Protein AF-A0A9D1PDY6-F1 (afdb_monomer)

Nearest PDB structures (foldseek):
  8h3f-assembly1_E  TM=7.728E-01  e=3.077E-06  Homo sapiens
  4f7o-assembly1_A  TM=6.225E-01  e=6.053E-07  Homo sapiens
  9ild-assembly1_A  TM=7.841E-01  e=1.170E-05  Escherichia coli
  5m5q-assembly1_A  TM=5.597E-01  e=7.635E-07  Homo sapiens
  8h38-assembly1_E  TM=6.695E-01  e=2.348E-05  Homo sapiens

Organism: NCBI:txid2838501

Solvent-accessible surface area (backbone atoms only — not comparable to full-atom values): 24184 Å² total; per-residue (Å²): 132,83,81,51,74,66,62,54,47,63,73,69,48,96,58,66,82,61,85,74,75,66,60,90,78,79,75,77,72,69,53,70,82,81,87,82,78,92,80,88,90,84,82,74,78,75,78,69,70,73,79,79,80,83,85,83,90,78,93,79,90,80,80,92,72,81,74,77,76,79,79,74,45,62,59,55,54,51,19,66,76,67,77,41,80,57,41,75,41,80,87,58,58,26,34,33,37,78,48,77,44,78,39,96,92,41,74,36,32,30,40,39,37,36,49,64,49,66,75,51,93,64,48,63,40,42,25,46,41,26,72,23,48,45,57,52,67,71,52,57,54,90,50,80,52,88,61,26,73,84,72,33,24,36,62,33,82,92,46,76,53,42,38,25,60,51,38,78,62,51,51,52,56,56,69,75,48,60,71,82,58,68,72,53,72,66,55,50,52,51,46,54,48,50,54,48,52,49,51,48,72,39,40,68,40,49,50,50,32,54,46,50,51,50,44,52,50,43,58,49,53,76,72,44,74,101,51,63,67,41,84,46,87,46,52,47,90,69,40,43,32,38,36,31,22,49,64,15,52,49,42,50,52,52,51,43,64,75,42,58,68,30,18,44,38,25,47,30,29,18,48,79,56,89,27,37,40,36,34,51,39,41,48,65,33,54,83,74,54,48,67,36,55,78,40,61,44,62,18,63,69,47,49,63,55,45,49,68,58,59,20,63,50,27,62,51,70,42,28,73,44,34,37,36,34,40,37,56,56,88,58,84,72,78,34,77,44,53,49,50,52,48,45,52,43,14,62,58,47,66,78,28,21,37,46,33,36,34,23,64,72,94,50,84,44,77,48,59,32,37,34,34,56,91,71,71,27,23,30,23,41,35,51,77,46,81,30,56,80,77,49,69,94,61,64,74,87,39,64,42,49,71,69,57,48,62,74,39,45,72,55,59,60,45,61,57,59,76,70,105

Secondary structure (DSSP, 8-state):
-PPPHHHHHHHH-SS--------S------------------SSSSSSSSSS--S-----------PPP----HHHHHHHHHT---EE-TTSSEEEEEEEEEETTEEEEEEEEEE--TT-SSSEEEEEEETBHHHHH---TTS--TTGGGGTEEE-SSSTT-EEE--HHHHHHHHHS-TTPPPPHHHHHHHHHHHHHHHHHTHHHHHHHHHHHHHHHHHHHHHS-TTTT-EESS-BTTBSEEEE-HHHHHHHHHHHHHTTTS--EEEEEEEEETTEEEEEEE----SS-EEETTEEE--HHHHHHHHHHHHTTBSS--EEEEEEEE-STT--S--HHHHHHHHHHHHHHSS-EEEEEEEESSSEEEEEEEE-TTTTSSEE--EEEESGGGGTT--TTPBPPHHHHHHHHHHHHHHHHS--

InterPro domains:
  IPR028090 JAB domain, prokaryotic [PF14464] (247-342)

Sequence (420 aa):
MAMNAYEAYKMQSNCKKVIVEAPGHAVGTVVDIMVDGFDKVERITENVCESIKKETDTAIVPDSVVTPSKVQTLADLFGEELDEKFRRTESGDGMYSGISMEAEGMKQQYLVFISTADNAAVPIKVIPVVPSGFELFGYSKKKPFKKASTVDVKPDKDNPGEVYLETMRMKRIIQKYKPGEVWSRSDIKEYIQEIGDWTQKMSPQRKEALEKKSLHKRTELIGRSRTRFDYLKGSCKKCRKIVISDRAYTSIIAEALSRDPDETGGILLGIIDKDTWYVVEATDPGLSTFHNRVHHEMDEKYHNHIYPVISRLYEKDLCLLGLWHRHPGTLNTFSGDDNRTNTSYSEAIGNGTLSFLLNFVPDAQLTCYYLDDKGTGSYYKPEVKIGDKYFKGTDYLVLADEKTLIARKRQMQREIKEVG

Mean predicted aligned error: 17.35 Å

pLDDT: mean 74.67, std 23.06, range [20.5, 98.81]

Structure (mmCIF, N/CA/C/O backbone):
data_AF-A0A9D1PDY6-F1
#
_entry.id   AF-A0A9D1PDY6-F1
#
loop_
_atom_site.group_PDB
_atom_site.id
_atom_site.type_symbol
_atom_site.label_atom_id
_atom_site.label_alt_id
_atom_site.label_comp_id
_atom_site.label_asym_id
_atom_site.label_entity_id
_atom_site.label_seq_id
_atom_site.pdbx_PDB_ins_code
_atom_site.Cartn_x
_atom_site.Cartn_y
_atom_site.Cartn_z
_atom_site.occupancy
_atom_site.B_iso_or_equiv
_atom_site.auth_seq_id
_atom_site.auth_comp_id
_atom_site.auth_asym_id
_atom_site.auth_atom_id
_atom_site.pdbx_PDB_model_num
ATOM 1 N N . MET A 1 1 ? -32.463 16.023 33.736 1.00 36.88 1 MET A N 1
ATOM 2 C CA . MET A 1 1 ? -32.748 15.241 32.514 1.00 36.88 1 MET A CA 1
ATOM 3 C C . MET A 1 1 ? -31.644 14.212 32.371 1.00 36.88 1 MET A C 1
ATOM 5 O O . MET A 1 1 ? -30.486 14.606 32.390 1.00 36.88 1 MET A O 1
ATOM 9 N N . ALA A 1 2 ? -31.975 12.922 32.337 1.00 32.00 2 ALA A N 1
ATOM 10 C CA . ALA A 1 2 ? -30.983 11.870 32.129 1.00 32.00 2 ALA A CA 1
ATOM 11 C C . ALA A 1 2 ? -30.452 11.958 30.687 1.00 32.00 2 ALA A C 1
ATOM 13 O O . ALA A 1 2 ? -31.253 12.016 29.753 1.00 32.00 2 ALA A O 1
ATOM 14 N N . MET A 1 3 ? -29.127 12.011 30.509 1.00 28.03 3 MET A N 1
ATOM 15 C CA . MET A 1 3 ? -28.498 11.900 29.187 1.00 28.03 3 MET A CA 1
ATOM 16 C C . MET A 1 3 ? -28.971 10.604 28.523 1.00 28.03 3 MET A C 1
ATOM 18 O O . MET A 1 3 ? -28.930 9.539 29.139 1.00 28.03 3 MET A O 1
ATOM 22 N N . ASN A 1 4 ? -29.447 10.691 27.280 1.00 32.66 4 ASN A N 1
ATOM 23 C CA . ASN A 1 4 ? -29.819 9.496 26.532 1.00 32.66 4 ASN A CA 1
ATOM 24 C C . ASN A 1 4 ? -28.545 8.712 26.148 1.00 32.66 4 ASN A C 1
ATOM 26 O O . ASN A 1 4 ? -27.456 9.278 26.034 1.00 32.66 4 ASN A O 1
ATOM 30 N N . ALA A 1 5 ? -28.676 7.403 25.936 1.00 32.25 5 ALA A N 1
ATOM 31 C CA . ALA A 1 5 ? -27.546 6.521 25.632 1.00 32.25 5 ALA A CA 1
ATOM 32 C C . ALA A 1 5 ? -26.746 6.938 24.374 1.00 32.25 5 ALA A C 1
ATOM 34 O O . ALA A 1 5 ? -25.580 6.586 24.240 1.00 32.25 5 ALA A O 1
ATOM 35 N N . TYR A 1 6 ? -27.347 7.724 23.474 1.00 32.47 6 TYR A N 1
ATOM 36 C CA . TYR A 1 6 ? -26.722 8.229 22.249 1.00 32.47 6 TYR A CA 1
ATOM 37 C C . TYR A 1 6 ? -25.791 9.431 22.502 1.00 32.47 6 TYR A C 1
ATOM 39 O O . TYR A 1 6 ? -24.720 9.526 21.905 1.00 32.47 6 TYR A O 1
ATOM 47 N N . GLU A 1 7 ? -26.154 10.317 23.430 1.00 33.03 7 GLU A N 1
ATOM 48 C CA . GLU A 1 7 ? -25.303 11.416 23.908 1.00 33.03 7 GLU A CA 1
ATOM 49 C C . GLU A 1 7 ? -24.112 10.878 24.720 1.00 33.03 7 GLU A C 1
ATOM 51 O O . GLU A 1 7 ? -22.988 11.351 24.562 1.00 33.03 7 GLU A O 1
ATOM 56 N N . ALA A 1 8 ? -24.333 9.831 25.525 1.00 30.05 8 ALA A N 1
ATOM 57 C CA . ALA A 1 8 ? -23.265 9.134 26.247 1.00 30.05 8 ALA A CA 1
ATOM 58 C C . ALA A 1 8 ? -22.289 8.405 25.297 1.00 30.05 8 ALA A C 1
ATOM 60 O O . ALA A 1 8 ? -21.078 8.461 25.500 1.00 30.05 8 ALA A O 1
ATOM 61 N N . TYR A 1 9 ? -22.801 7.797 24.220 1.00 33.44 9 TYR A N 1
ATOM 62 C CA . TYR A 1 9 ? -22.006 7.143 23.172 1.00 33.44 9 TYR A CA 1
ATOM 63 C C . TYR A 1 9 ? -21.103 8.130 22.411 1.00 33.44 9 TYR A C 1
ATOM 65 O O . TYR A 1 9 ? -19.909 7.877 22.258 1.00 33.44 9 TYR A O 1
ATOM 73 N N . LYS A 1 10 ? -21.626 9.305 22.024 1.00 28.95 10 LYS A N 1
ATOM 74 C CA . LYS A 1 10 ? -20.833 10.375 21.382 1.00 28.95 10 LYS A CA 1
ATOM 75 C C . LYS A 1 10 ? -19.655 10.863 22.230 1.00 28.95 10 LYS A C 1
ATOM 77 O O . LYS A 1 10 ? -18.673 11.335 21.667 1.00 28.95 10 LYS A O 1
ATOM 82 N N . MET A 1 11 ? -19.767 10.795 23.557 1.00 30.08 11 MET A N 1
ATOM 83 C CA . MET A 1 11 ? -18.712 11.228 24.477 1.00 30.08 11 MET A CA 1
ATOM 84 C C . MET A 1 11 ? -17.688 10.134 24.808 1.00 30.08 11 MET A C 1
ATOM 86 O O . MET A 1 11 ? -16.619 10.459 25.316 1.00 30.08 11 MET A O 1
ATOM 90 N N . GLN A 1 12 ? -17.980 8.859 24.521 1.00 30.02 12 GLN A N 1
ATOM 91 C CA . GLN A 1 12 ? -17.068 7.739 24.789 1.00 30.02 12 GLN A CA 1
ATOM 92 C C . GLN A 1 12 ? -16.166 7.380 23.598 1.00 30.02 12 GLN A C 1
ATOM 94 O O . GLN A 1 12 ? -15.075 6.855 23.810 1.00 30.02 12 GLN A O 1
ATOM 99 N N . SER A 1 13 ? -16.565 7.679 22.357 1.00 31.70 13 SER A N 1
ATOM 100 C CA . SER A 1 13 ? -15.752 7.404 21.167 1.00 31.70 13 SER A CA 1
ATOM 101 C C . SER A 1 13 ? -14.947 8.639 20.739 1.00 31.70 13 SER A C 1
ATOM 103 O O . SER A 1 13 ? -15.472 9.539 20.085 1.00 31.70 13 SER A O 1
ATOM 105 N N . ASN A 1 14 ? -13.642 8.660 21.023 1.00 30.78 14 ASN A N 1
ATOM 106 C CA . ASN A 1 14 ? -12.718 9.661 20.459 1.00 30.78 14 ASN A CA 1
ATOM 107 C C . ASN A 1 14 ? -12.488 9.501 18.937 1.00 30.78 14 ASN A C 1
ATOM 109 O O . ASN A 1 14 ? -11.745 10.283 18.348 1.00 30.78 14 ASN A O 1
ATOM 113 N N . CYS A 1 15 ? -13.134 8.529 18.286 1.00 37.66 15 CYS A N 1
ATOM 114 C CA . CYS A 1 15 ? -13.107 8.324 16.840 1.00 37.66 15 CYS A CA 1
ATOM 115 C C . CYS A 1 15 ? -14.510 8.474 16.255 1.00 37.66 15 CYS A C 1
ATOM 117 O O . CYS A 1 15 ? -15.429 7.749 16.633 1.00 37.66 15 CYS A O 1
ATOM 119 N N . LYS A 1 16 ? -14.671 9.385 15.291 1.00 38.03 16 LYS A N 1
ATOM 120 C CA . LYS A 1 16 ? -15.846 9.385 14.414 1.00 38.03 16 LYS A CA 1
ATOM 121 C C . LYS A 1 16 ? -15.716 8.204 13.449 1.00 38.03 16 LYS A C 1
ATOM 123 O O . LYS A 1 16 ? -14.629 7.980 12.922 1.00 38.03 16 LYS A O 1
ATOM 128 N N . LYS A 1 17 ? -16.804 7.474 13.175 1.00 40.41 17 LYS A N 1
ATOM 129 C CA . LYS A 1 17 ? -16.862 6.666 11.950 1.00 40.41 17 LYS A CA 1
ATOM 130 C C . LYS A 1 17 ? -16.787 7.647 10.784 1.00 40.41 17 LYS A C 1
ATOM 132 O O . LYS A 1 17 ? -17.617 8.552 10.703 1.00 40.41 17 LYS A O 1
ATOM 137 N N . VAL A 1 18 ? -15.769 7.512 9.947 1.00 38.66 18 VAL A N 1
ATOM 138 C CA . VAL A 1 18 ? -15.568 8.389 8.795 1.00 38.66 18 VAL A CA 1
ATOM 139 C C . VAL A 1 18 ? -15.720 7.557 7.537 1.00 38.66 18 VAL A C 1
ATOM 141 O O . VAL A 1 18 ? -15.097 6.507 7.412 1.00 38.66 18 VAL A O 1
ATOM 144 N N . ILE A 1 19 ? -16.596 8.019 6.648 1.00 33.19 19 ILE A N 1
ATOM 145 C CA . ILE A 1 19 ? -16.634 7.572 5.261 1.00 33.19 19 ILE A CA 1
ATOM 146 C C . ILE A 1 19 ? -15.474 8.294 4.594 1.00 33.19 19 ILE A C 1
ATOM 148 O O . ILE A 1 19 ? -15.447 9.527 4.563 1.00 33.19 19 ILE A O 1
ATOM 152 N N . VAL A 1 20 ? -14.482 7.541 4.135 1.00 33.25 20 VAL A N 1
ATOM 153 C CA . VAL A 1 20 ? -13.448 8.117 3.287 1.00 33.25 20 VAL A CA 1
ATOM 154 C C . VAL A 1 20 ? -14.076 8.188 1.904 1.00 33.25 20 VAL A C 1
ATOM 156 O O . VAL A 1 20 ? -14.163 7.188 1.194 1.00 33.25 20 VAL A O 1
ATOM 159 N N . GLU A 1 21 ? -14.543 9.373 1.515 1.00 30.58 21 GLU A N 1
ATOM 160 C CA . GLU A 1 21 ? -14.432 9.724 0.105 1.00 30.58 21 GLU A CA 1
ATOM 161 C C . GLU A 1 21 ? -12.926 9.711 -0.148 1.00 30.58 21 GLU A C 1
ATOM 163 O O . GLU A 1 21 ? -12.217 10.644 0.245 1.00 30.58 21 GLU A O 1
ATOM 168 N N . ALA A 1 22 ? -12.397 8.615 -0.711 1.00 30.23 22 ALA A N 1
ATOM 169 C CA . ALA A 1 22 ? -11.091 8.709 -1.340 1.00 30.23 22 ALA A CA 1
ATOM 170 C C . ALA A 1 22 ? -11.212 9.925 -2.259 1.00 30.23 22 ALA A C 1
ATOM 172 O O . ALA A 1 22 ? -12.253 10.051 -2.916 1.00 30.23 22 ALA A O 1
ATOM 173 N N . PRO A 1 23 ? -10.263 10.879 -2.230 1.00 27.81 23 PRO A N 1
ATOM 174 C CA . PRO A 1 23 ? -10.411 12.082 -3.021 1.00 27.81 23 PRO A CA 1
ATOM 175 C C . PRO A 1 23 ? -10.803 11.643 -4.422 1.00 27.81 23 PRO A C 1
ATOM 177 O O . PRO A 1 23 ? -10.082 10.866 -5.056 1.00 27.81 23 PRO A O 1
ATOM 180 N N . GLY A 1 24 ? -11.981 12.080 -4.879 1.00 28.66 24 GLY A N 1
ATOM 181 C CA . GLY A 1 24 ? -12.318 11.971 -6.283 1.00 28.66 24 GLY A CA 1
ATOM 182 C C . GLY A 1 24 ? -11.114 12.567 -6.994 1.00 28.66 24 GLY A C 1
ATOM 183 O O . GLY A 1 24 ? -10.856 13.756 -6.815 1.00 28.66 24 GLY A O 1
ATOM 184 N N . HIS A 1 25 ? -10.355 11.721 -7.702 1.00 27.92 25 HIS A N 1
ATOM 185 C CA . HIS A 1 25 ? -8.963 11.931 -8.136 1.00 27.92 25 HIS A CA 1
ATOM 186 C C . HIS A 1 25 ? -7.843 11.553 -7.132 1.00 27.92 25 HIS A C 1
ATOM 188 O O . HIS A 1 25 ? -7.013 12.385 -6.785 1.00 27.92 25 HIS A O 1
ATOM 194 N N . ALA A 1 26 ? -7.681 10.265 -6.820 1.00 27.77 26 ALA A N 1
ATOM 195 C CA . ALA A 1 26 ? -6.348 9.673 -6.646 1.00 27.77 26 ALA A CA 1
ATOM 196 C C . ALA A 1 26 ? -5.976 8.941 -7.945 1.00 27.77 26 ALA A C 1
ATOM 198 O O . ALA A 1 26 ? -6.107 7.732 -8.097 1.00 27.77 26 ALA A O 1
ATOM 199 N N . VAL A 1 27 ? -5.625 9.733 -8.960 1.00 27.48 27 VAL A N 1
ATOM 200 C CA . VAL A 1 27 ? -5.052 9.229 -10.207 1.00 27.48 27 VAL A CA 1
ATOM 201 C C . VAL A 1 27 ? -3.603 8.866 -9.924 1.00 27.48 27 VAL A C 1
ATOM 203 O O . VAL A 1 27 ? -2.795 9.770 -9.769 1.00 27.48 27 VAL A O 1
ATOM 206 N N . GLY A 1 28 ? -3.320 7.564 -9.946 1.00 29.47 28 GLY A N 1
ATOM 207 C CA . GLY A 1 28 ? -2.084 6.984 -10.454 1.00 29.47 28 GLY A CA 1
ATOM 208 C C . GLY A 1 28 ? -0.818 7.256 -9.658 1.00 29.47 28 GLY A C 1
ATOM 209 O O . GLY A 1 28 ? -0.365 8.393 -9.578 1.00 29.47 28 GLY A O 1
ATOM 210 N N . THR A 1 29 ? -0.174 6.173 -9.225 1.00 27.83 29 THR A N 1
ATOM 211 C CA . THR A 1 29 ? 0.988 6.279 -8.356 1.00 27.83 29 THR A CA 1
ATOM 212 C C . THR A 1 29 ? 2.249 5.595 -8.841 1.00 27.83 29 THR A C 1
ATOM 214 O O . THR A 1 29 ? 2.183 4.536 -9.446 1.00 27.83 29 THR A O 1
ATOM 217 N N . VAL A 1 30 ? 3.379 6.280 -8.667 1.00 22.53 30 VAL A N 1
ATOM 218 C CA . VAL A 1 30 ? 4.734 5.904 -9.082 1.00 22.53 30 VAL A CA 1
ATOM 219 C C . VAL A 1 30 ? 5.642 6.034 -7.862 1.00 22.53 30 VAL A C 1
ATOM 221 O O . VAL A 1 30 ? 5.585 7.046 -7.163 1.00 22.53 30 VAL A O 1
ATOM 224 N N . VAL A 1 31 ? 6.506 5.046 -7.624 1.00 25.42 31 VAL A N 1
ATOM 225 C CA . VAL A 1 31 ? 7.523 5.109 -6.568 1.00 25.42 31 VAL A CA 1
ATOM 226 C C . VAL A 1 31 ? 8.861 5.583 -7.127 1.00 25.42 31 VAL A C 1
ATOM 228 O O . VAL A 1 31 ? 9.478 4.939 -7.972 1.00 25.42 31 VAL A O 1
ATOM 231 N N . ASP A 1 32 ? 9.341 6.691 -6.573 1.00 22.08 32 ASP A N 1
ATOM 232 C CA . ASP A 1 32 ? 10.709 7.162 -6.706 1.00 22.08 32 ASP A CA 1
ATOM 233 C C . ASP A 1 32 ? 11.672 6.396 -5.799 1.00 22.08 32 ASP A C 1
ATOM 235 O O . ASP A 1 32 ? 11.612 6.478 -4.573 1.00 22.08 32 ASP A O 1
ATOM 239 N N . ILE A 1 33 ? 12.622 5.710 -6.414 1.00 24.12 33 ILE A N 1
ATOM 240 C CA . ILE A 1 33 ? 13.711 5.005 -5.746 1.00 24.12 33 ILE A CA 1
ATOM 241 C C . ILE A 1 33 ? 14.876 5.986 -5.521 1.00 24.12 33 ILE A C 1
ATOM 243 O O . ILE A 1 33 ? 15.515 6.443 -6.471 1.00 24.12 33 ILE A O 1
ATOM 247 N N . MET A 1 34 ? 15.207 6.271 -4.258 1.00 20.50 34 MET A N 1
ATOM 248 C CA . MET A 1 34 ? 16.526 6.784 -3.860 1.00 20.50 34 MET A CA 1
ATOM 249 C C . MET A 1 34 ? 17.322 5.641 -3.223 1.00 20.50 34 MET A C 1
ATOM 251 O O . MET 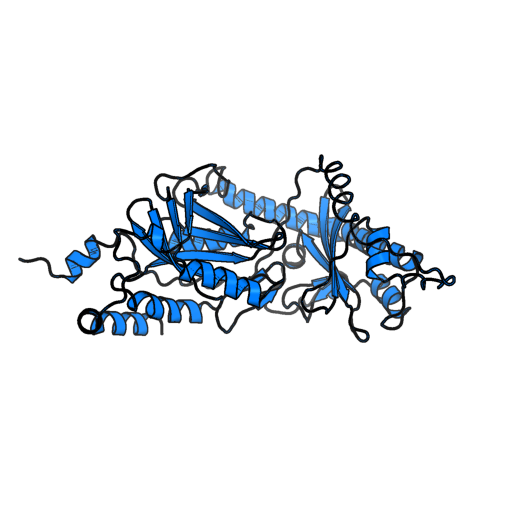A 1 34 ? 16.923 5.108 -2.192 1.00 20.50 34 MET A O 1
ATOM 255 N N . VAL A 1 35 ? 18.438 5.264 -3.852 1.00 24.33 35 VAL A N 1
ATOM 256 C CA . VAL A 1 35 ? 19.432 4.336 -3.295 1.00 24.33 35 VAL A CA 1
ATOM 257 C C . VAL A 1 35 ? 20.545 5.175 -2.679 1.00 24.33 35 VAL A C 1
ATOM 259 O O . VAL A 1 35 ? 21.310 5.795 -3.417 1.00 24.33 35 VAL A O 1
ATOM 262 N N . ASP A 1 36 ? 20.647 5.171 -1.352 1.00 23.27 36 ASP A N 1
ATOM 263 C CA . ASP A 1 36 ? 21.841 5.638 -0.649 1.00 23.27 36 ASP A CA 1
ATOM 264 C C . ASP A 1 36 ? 22.674 4.434 -0.190 1.00 23.27 36 ASP A C 1
ATOM 266 O O . ASP A 1 36 ? 22.204 3.586 0.565 1.00 23.27 36 ASP A O 1
ATOM 270 N N . GLY A 1 37 ? 23.936 4.420 -0.629 1.00 23.64 37 GLY A N 1
ATOM 271 C CA . GLY A 1 37 ? 25.064 3.847 0.108 1.00 23.64 37 GLY A CA 1
ATOM 272 C C . GLY A 1 37 ? 25.335 2.352 -0.060 1.00 23.64 37 GLY A C 1
ATOM 273 O O . GLY A 1 37 ? 24.931 1.542 0.768 1.00 23.64 37 GLY A O 1
ATOM 274 N N . PHE A 1 38 ? 26.149 2.008 -1.059 1.00 24.75 38 PHE A N 1
ATOM 275 C CA . PHE A 1 38 ? 27.024 0.835 -0.993 1.00 24.75 38 PHE A CA 1
ATOM 276 C C . PHE A 1 38 ? 28.040 1.022 0.145 1.00 24.75 38 PHE A C 1
ATOM 278 O O . PHE A 1 38 ? 28.759 2.017 0.141 1.00 24.75 38 PHE A O 1
ATOM 285 N N . ASP A 1 39 ? 28.105 0.078 1.090 1.00 26.12 39 ASP A N 1
ATOM 286 C CA . ASP A 1 39 ? 29.373 -0.497 1.566 1.00 26.12 39 ASP A CA 1
ATOM 287 C C . ASP A 1 39 ? 29.153 -1.642 2.579 1.00 26.12 39 ASP A C 1
ATOM 289 O O . ASP A 1 39 ? 28.462 -1.488 3.584 1.00 26.12 39 ASP A O 1
ATOM 293 N N . LYS A 1 40 ? 29.854 -2.762 2.336 1.00 26.83 40 LYS A N 1
ATOM 294 C CA . LYS A 1 40 ? 30.148 -3.899 3.242 1.00 26.83 40 LYS A CA 1
ATOM 295 C C . LYS A 1 40 ? 29.046 -4.924 3.558 1.00 26.83 40 LYS A C 1
ATOM 297 O O . LYS A 1 40 ? 28.549 -4.963 4.679 1.00 26.83 40 LYS A O 1
ATOM 302 N N . VAL A 1 41 ? 28.858 -5.908 2.669 1.00 25.19 41 VAL A N 1
ATOM 303 C CA . VAL A 1 41 ? 28.547 -7.305 3.068 1.00 25.19 41 VAL A CA 1
ATOM 304 C C . VAL A 1 41 ? 29.240 -8.309 2.124 1.00 25.19 41 VAL A C 1
ATOM 306 O O . VAL A 1 41 ? 28.610 -9.158 1.509 1.00 25.19 41 VAL A O 1
ATOM 309 N N . GLU A 1 42 ? 30.565 -8.239 2.015 1.00 27.64 42 GLU A N 1
ATOM 310 C CA . GLU A 1 42 ? 31.388 -9.382 1.592 1.00 27.64 42 GLU A CA 1
ATOM 311 C C . GLU A 1 42 ? 32.142 -9.870 2.832 1.00 27.64 42 GLU A C 1
ATOM 313 O O . GLU A 1 42 ? 33.014 -9.145 3.309 1.00 27.64 42 GLU A O 1
ATOM 318 N N . ARG A 1 43 ? 31.746 -11.031 3.394 1.00 26.48 43 ARG A N 1
ATOM 319 C CA . ARG A 1 43 ? 32.561 -11.959 4.235 1.00 26.48 43 ARG A CA 1
ATOM 320 C C . ARG A 1 43 ? 31.792 -12.942 5.133 1.00 26.48 43 ARG A C 1
ATOM 322 O O . ARG A 1 43 ? 32.428 -13.634 5.919 1.00 26.48 43 ARG A O 1
ATOM 329 N N . ILE A 1 44 ? 30.465 -13.067 5.051 1.00 26.62 44 ILE A N 1
ATOM 330 C CA . ILE A 1 44 ? 29.735 -13.995 5.952 1.00 26.62 44 ILE A CA 1
ATOM 331 C C . ILE A 1 44 ? 29.299 -15.305 5.263 1.00 26.62 44 ILE A C 1
ATOM 333 O O . ILE A 1 44 ? 28.970 -16.278 5.936 1.00 26.62 44 ILE A O 1
ATOM 337 N N . THR A 1 45 ? 29.383 -15.408 3.937 1.00 27.44 45 THR A N 1
ATOM 338 C CA . THR A 1 45 ? 28.846 -16.561 3.189 1.00 27.44 45 THR A CA 1
ATOM 339 C C . THR A 1 45 ? 29.781 -17.767 3.037 1.00 27.44 45 THR A C 1
ATOM 341 O O . THR A 1 45 ? 29.307 -18.818 2.617 1.00 27.44 45 THR A O 1
ATOM 344 N N . GLU A 1 46 ? 31.060 -17.689 3.419 1.00 30.48 46 GLU A N 1
ATOM 345 C CA . GLU A 1 46 ? 31.983 -18.837 3.297 1.00 30.48 46 GLU A CA 1
ATOM 346 C C . GLU A 1 46 ? 31.879 -19.847 4.456 1.00 30.48 46 GLU A C 1
ATOM 348 O O . GLU A 1 46 ? 32.087 -21.037 4.244 1.00 30.48 46 GLU A O 1
ATOM 353 N N . ASN A 1 47 ? 31.439 -19.441 5.653 1.00 29.45 47 ASN A N 1
ATOM 354 C CA . ASN A 1 47 ? 31.481 -20.321 6.835 1.00 29.45 47 ASN A CA 1
ATOM 355 C C . ASN A 1 47 ? 30.224 -21.178 7.070 1.00 29.45 47 ASN A C 1
ATOM 357 O O . ASN A 1 47 ? 30.218 -22.006 7.977 1.00 29.45 47 ASN A O 1
ATOM 361 N N . VAL A 1 48 ? 29.156 -21.013 6.281 1.00 29.14 48 VAL A N 1
ATOM 362 C CA . VAL A 1 48 ? 27.892 -21.757 6.484 1.00 29.14 48 VAL A CA 1
ATOM 363 C C . VAL A 1 48 ? 27.784 -22.988 5.566 1.00 29.14 48 VAL A C 1
ATOM 365 O O . VAL A 1 48 ? 26.991 -23.889 5.828 1.00 29.14 48 VAL A O 1
ATOM 368 N N . CYS A 1 49 ? 28.621 -23.096 4.526 1.00 29.64 49 CYS A N 1
ATOM 369 C CA . CYS A 1 49 ? 28.575 -24.217 3.573 1.00 29.64 49 CYS A CA 1
ATOM 370 C C . CYS A 1 49 ? 29.420 -25.448 3.955 1.00 29.64 49 CYS A C 1
ATOM 372 O O . CYS A 1 49 ? 29.256 -26.496 3.330 1.00 29.64 49 CYS A O 1
ATOM 374 N N . GLU A 1 50 ? 30.278 -25.385 4.978 1.00 30.28 50 GLU A N 1
ATOM 375 C CA . GLU A 1 50 ? 31.107 -26.539 5.378 1.00 30.28 50 GLU A CA 1
ATOM 376 C C . GLU A 1 50 ? 30.411 -27.513 6.347 1.00 30.28 50 GLU A C 1
ATOM 378 O O . GLU A 1 50 ? 30.876 -28.635 6.541 1.00 30.28 50 GLU A O 1
ATOM 383 N N . SER A 1 51 ? 29.264 -27.149 6.926 1.00 30.69 51 SER A N 1
ATOM 384 C CA . SER A 1 51 ? 28.648 -27.930 8.013 1.00 30.69 51 SER A CA 1
ATOM 385 C C . SER A 1 51 ? 27.603 -28.964 7.573 1.00 30.69 51 SER A C 1
ATOM 387 O O . SER A 1 51 ? 27.106 -29.698 8.419 1.00 30.69 51 SER A O 1
ATOM 389 N N . ILE A 1 52 ? 27.266 -29.056 6.278 1.00 32.25 52 ILE A N 1
ATOM 390 C CA . ILE A 1 52 ? 26.183 -29.939 5.779 1.00 32.25 52 ILE A CA 1
ATOM 391 C C . ILE A 1 52 ? 26.712 -31.096 4.898 1.00 32.25 52 ILE A C 1
ATOM 393 O O . ILE A 1 52 ? 25.953 -31.938 4.438 1.00 32.25 52 ILE A O 1
ATOM 397 N N . LYS A 1 53 ? 28.034 -31.226 4.706 1.00 31.16 53 LYS A N 1
ATOM 398 C CA . LYS A 1 53 ? 28.640 -32.299 3.881 1.00 31.16 53 LYS A CA 1
ATOM 399 C C . LYS A 1 53 ? 29.305 -33.441 4.661 1.00 31.16 53 LYS A C 1
ATOM 401 O O . LYS A 1 53 ? 30.168 -34.127 4.124 1.00 31.16 53 LYS A O 1
ATOM 406 N N . LYS A 1 54 ? 28.904 -33.689 5.908 1.00 32.78 54 LYS A N 1
ATOM 407 C CA . LYS A 1 54 ? 29.309 -34.895 6.646 1.00 32.78 54 LYS A CA 1
ATOM 408 C C . LYS A 1 54 ? 28.084 -35.701 7.039 1.00 32.78 54 LYS A C 1
ATOM 410 O O . LYS A 1 54 ? 27.568 -35.503 8.124 1.00 32.78 54 LYS A O 1
ATOM 415 N N . GLU A 1 55 ? 27.647 -36.563 6.129 1.00 31.09 55 GLU A N 1
ATOM 416 C CA . GLU A 1 55 ? 27.075 -37.893 6.393 1.00 31.09 55 GLU A CA 1
ATOM 417 C C . GLU A 1 55 ? 26.477 -38.428 5.090 1.00 31.09 55 GLU A C 1
ATOM 419 O O . GLU A 1 55 ? 25.325 -38.164 4.782 1.00 31.09 55 GLU A O 1
ATOM 424 N N . THR A 1 56 ? 27.315 -39.101 4.296 1.00 29.42 56 THR A N 1
ATOM 425 C CA . THR A 1 56 ? 27.038 -40.368 3.588 1.00 29.42 56 THR A CA 1
ATOM 426 C C . THR A 1 56 ? 28.184 -40.610 2.609 1.00 29.42 56 THR A C 1
ATOM 428 O O . THR A 1 56 ? 28.093 -40.281 1.429 1.00 29.42 56 THR A O 1
ATOM 431 N N . ASP A 1 57 ? 29.278 -41.177 3.117 1.00 28.53 57 ASP A N 1
ATOM 432 C CA . ASP A 1 57 ? 30.231 -41.910 2.288 1.00 28.53 57 ASP A CA 1
ATOM 433 C C . ASP A 1 57 ? 29.737 -43.353 2.174 1.00 28.53 57 ASP A C 1
ATOM 435 O O . ASP A 1 57 ? 29.670 -44.085 3.163 1.00 28.53 57 ASP A O 1
ATOM 439 N N . THR A 1 58 ? 29.428 -43.805 0.962 1.00 29.48 58 THR A N 1
ATOM 440 C CA . THR A 1 58 ? 29.731 -45.187 0.577 1.00 29.48 58 THR A CA 1
ATOM 441 C C . THR A 1 58 ? 29.979 -45.240 -0.924 1.00 29.48 58 THR A C 1
ATOM 443 O O . THR A 1 58 ? 29.137 -44.870 -1.737 1.00 29.48 58 THR A O 1
ATOM 446 N N . ALA A 1 59 ? 31.198 -45.643 -1.265 1.00 31.75 59 ALA A N 1
ATOM 447 C CA . ALA A 1 59 ? 31.772 -45.614 -2.595 1.00 31.75 59 ALA A CA 1
ATOM 448 C C . ALA A 1 59 ? 31.151 -46.649 -3.540 1.00 31.75 59 ALA A C 1
ATOM 450 O O . ALA A 1 59 ? 31.168 -47.837 -3.231 1.00 31.75 59 ALA A O 1
ATOM 451 N N . ILE A 1 60 ? 30.736 -46.203 -4.731 1.00 29.28 60 ILE A N 1
ATOM 452 C CA . ILE A 1 60 ? 30.748 -46.988 -5.974 1.00 29.28 60 ILE A CA 1
ATOM 453 C C . ILE A 1 60 ? 31.090 -46.020 -7.119 1.00 29.28 60 ILE A C 1
ATOM 455 O O . ILE A 1 60 ? 30.343 -45.086 -7.393 1.00 29.28 60 ILE A O 1
ATOM 459 N N . VAL A 1 61 ? 32.235 -46.232 -7.770 1.00 37.25 61 VAL A N 1
ATOM 460 C CA . VAL A 1 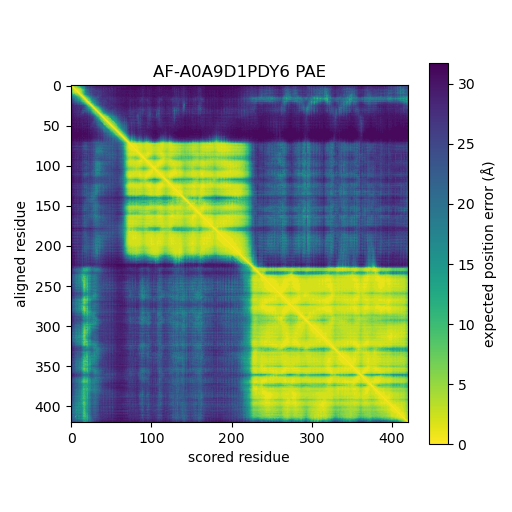61 ? 32.610 -45.588 -9.043 1.00 37.25 61 VAL A CA 1
ATOM 461 C C . VAL A 1 61 ? 31.918 -46.359 -10.173 1.00 37.25 61 VAL A C 1
ATOM 463 O O . VAL A 1 61 ? 32.037 -47.586 -10.205 1.00 37.25 61 VAL A O 1
ATOM 466 N N . PRO A 1 62 ? 31.178 -45.681 -11.070 1.00 31.42 62 PRO A N 1
ATOM 467 C CA . PRO A 1 62 ? 31.582 -45.748 -12.476 1.00 31.42 62 PRO A CA 1
ATOM 468 C C . PRO A 1 62 ? 31.351 -44.456 -13.283 1.00 31.42 62 PRO A C 1
ATOM 470 O O . PRO A 1 62 ? 30.370 -43.742 -13.107 1.00 31.42 62 PRO A O 1
ATOM 473 N N . ASP A 1 63 ? 32.291 -44.255 -14.204 1.00 27.73 63 ASP A N 1
ATOM 474 C CA . ASP A 1 63 ? 32.247 -43.568 -15.496 1.00 27.73 63 ASP A CA 1
ATOM 475 C C . ASP A 1 63 ? 31.727 -42.129 -15.643 1.00 27.73 63 ASP A C 1
ATOM 477 O O . ASP A 1 63 ? 30.634 -41.723 -15.260 1.00 27.73 63 ASP A O 1
ATOM 481 N N . SER A 1 64 ? 32.576 -41.364 -16.331 1.00 39.12 64 SER A N 1
ATOM 482 C CA . SER A 1 64 ? 32.416 -39.994 -16.790 1.00 39.12 64 SER A CA 1
ATOM 483 C C . SER A 1 64 ? 31.082 -39.756 -17.501 1.00 39.12 64 SER A C 1
ATOM 485 O O . SER A 1 64 ? 30.947 -39.999 -18.702 1.00 39.12 64 SER A O 1
ATOM 487 N N . VAL A 1 65 ? 30.121 -39.186 -16.779 1.00 32.72 65 VAL A N 1
ATOM 488 C CA . VAL A 1 65 ? 28.982 -38.504 -17.387 1.00 32.72 65 VAL A CA 1
ATOM 489 C C . VAL A 1 65 ? 29.395 -37.060 -17.633 1.00 32.72 65 VAL A C 1
ATOM 491 O O . VAL A 1 65 ? 29.564 -36.273 -16.703 1.00 32.72 65 VAL A O 1
ATOM 494 N N . VAL A 1 66 ? 29.583 -36.722 -18.906 1.00 35.28 66 VAL A N 1
ATOM 495 C CA . VAL A 1 66 ? 29.674 -35.339 -19.376 1.00 35.28 66 VAL A CA 1
ATOM 496 C C . VAL A 1 66 ? 28.397 -34.620 -18.942 1.00 35.28 66 VAL A C 1
ATOM 498 O O . VAL A 1 66 ? 27.313 -34.895 -19.456 1.00 35.28 66 VAL A O 1
ATOM 501 N N . THR A 1 67 ? 28.506 -33.715 -17.974 1.00 31.36 67 THR A N 1
ATOM 502 C CA . THR A 1 67 ? 27.428 -32.792 -17.618 1.00 31.36 67 THR A CA 1
ATOM 503 C C . THR A 1 67 ? 27.163 -31.888 -18.827 1.00 31.36 67 THR A C 1
ATOM 505 O O . THR A 1 67 ? 28.105 -31.260 -19.319 1.00 31.36 67 THR A O 1
ATOM 508 N N . PRO A 1 68 ? 25.922 -31.791 -19.339 1.00 36.22 68 PRO A N 1
ATOM 509 C CA . PRO A 1 68 ? 25.627 -30.874 -20.429 1.00 36.22 68 PRO A CA 1
ATOM 510 C C . PRO A 1 68 ? 25.888 -29.443 -19.954 1.00 36.22 68 PRO A C 1
ATOM 512 O O . PRO A 1 68 ? 25.445 -29.055 -18.870 1.00 36.22 68 PRO A O 1
ATOM 515 N N . SER A 1 69 ? 26.615 -28.660 -20.755 1.00 41.84 69 SER A N 1
ATOM 516 C CA . SER A 1 69 ? 26.823 -27.233 -20.509 1.00 41.84 69 SER A CA 1
ATOM 517 C C . SER A 1 69 ? 25.470 -26.566 -20.274 1.00 41.84 69 SER A C 1
ATOM 519 O O . SER A 1 69 ? 24.580 -26.674 -21.120 1.00 41.84 69 SER A O 1
ATOM 521 N N . LYS A 1 70 ? 25.308 -25.896 -19.130 1.00 51.19 70 LYS A N 1
ATOM 522 C CA . LYS A 1 70 ? 24.101 -25.136 -18.790 1.00 51.19 70 LYS A CA 1
ATOM 523 C C . LYS A 1 70 ? 23.785 -24.200 -19.963 1.00 51.19 70 LYS A C 1
ATOM 525 O O . LYS A 1 70 ? 24.600 -23.339 -20.283 1.00 51.19 70 LYS A O 1
ATOM 530 N N . VAL A 1 71 ? 22.660 -24.420 -20.646 1.00 63.38 71 VAL A N 1
ATOM 531 C CA . VAL A 1 71 ? 22.243 -23.573 -21.772 1.00 63.38 71 VAL A CA 1
ATOM 532 C C . VAL A 1 71 ? 22.051 -22.164 -21.221 1.00 63.38 71 VAL A C 1
ATOM 534 O O . VAL A 1 71 ? 21.222 -21.957 -20.337 1.00 63.38 71 VAL A O 1
ATOM 537 N N . GLN A 1 72 ? 22.878 -21.228 -21.681 1.00 74.56 72 GLN A N 1
ATOM 538 C CA . GLN A 1 72 ? 22.876 -19.854 -21.195 1.00 74.56 72 GLN A CA 1
ATOM 539 C C . GLN A 1 72 ? 21.583 -19.167 -21.639 1.00 74.56 72 GLN A C 1
ATOM 541 O O . GLN A 1 72 ? 21.269 -19.144 -22.830 1.00 74.56 72 GLN A O 1
ATOM 546 N N . THR A 1 73 ? 20.808 -18.647 -20.688 1.00 85.94 73 THR A N 1
ATOM 547 C CA . THR A 1 73 ? 19.542 -17.974 -20.992 1.00 85.94 73 THR A CA 1
ATOM 548 C C . THR A 1 73 ? 19.774 -16.514 -21.374 1.00 85.94 73 THR A C 1
ATOM 550 O O . THR A 1 73 ? 20.812 -15.924 -21.069 1.00 85.94 73 THR A O 1
ATOM 553 N N . LEU A 1 74 ? 18.779 -15.891 -22.011 1.00 86.88 74 LEU A N 1
ATOM 554 C CA . LEU A 1 74 ? 18.823 -14.461 -22.324 1.00 86.88 74 LEU A CA 1
ATOM 555 C C . LEU A 1 74 ? 18.973 -13.599 -21.057 1.00 86.88 74 LEU A C 1
ATOM 557 O O . LEU A 1 74 ? 19.695 -12.607 -21.072 1.00 86.88 74 LEU A O 1
ATOM 561 N N . ALA A 1 75 ? 18.351 -14.010 -19.949 1.00 87.00 75 ALA A N 1
ATOM 562 C CA . ALA A 1 75 ? 18.485 -13.340 -18.658 1.00 87.00 75 ALA A CA 1
ATOM 563 C C . ALA A 1 75 ? 19.893 -13.478 -18.059 1.00 87.00 75 ALA A C 1
ATOM 565 O O . ALA A 1 75 ? 20.387 -12.517 -17.478 1.00 87.00 75 ALA A O 1
ATOM 566 N N . ASP A 1 76 ? 20.556 -14.628 -18.239 1.00 88.06 76 ASP A N 1
ATOM 567 C CA . ASP A 1 76 ? 21.947 -14.808 -17.800 1.00 88.06 76 ASP A CA 1
ATOM 568 C C . ASP A 1 76 ? 22.884 -13.864 -18.566 1.00 88.06 76 ASP A C 1
ATOM 570 O O . ASP A 1 76 ? 23.741 -13.222 -17.969 1.00 88.06 76 ASP A O 1
ATOM 574 N N . LEU A 1 77 ? 22.688 -13.723 -19.881 1.00 90.06 77 LEU A N 1
ATOM 575 C CA . LEU A 1 77 ? 23.511 -12.832 -20.699 1.00 90.06 77 LEU A CA 1
ATOM 576 C C . LEU A 1 77 ? 23.282 -11.347 -20.393 1.00 90.06 77 LEU A C 1
ATOM 578 O O . LEU A 1 77 ? 24.241 -10.579 -20.356 1.00 90.06 77 LEU A O 1
ATOM 582 N N . PHE A 1 78 ? 22.028 -10.935 -20.178 1.00 91.00 78 PHE A N 1
ATOM 583 C CA . PHE A 1 78 ? 21.728 -9.578 -19.717 1.00 91.00 78 PHE A CA 1
ATOM 584 C C . PHE A 1 78 ? 22.327 -9.326 -18.333 1.00 91.00 78 PHE A C 1
ATOM 586 O O . PHE A 1 78 ? 22.888 -8.260 -18.110 1.00 91.00 78 PHE A O 1
ATOM 593 N N . GLY A 1 79 ? 22.238 -10.301 -17.426 1.00 88.75 79 GLY A N 1
ATOM 594 C CA . GLY A 1 79 ? 22.818 -10.195 -16.093 1.00 88.75 79 GLY A CA 1
ATOM 595 C C . GLY A 1 79 ? 24.338 -10.054 -16.111 1.00 88.75 79 GLY A C 1
ATOM 596 O O . GLY A 1 79 ? 24.871 -9.205 -15.410 1.00 88.75 79 GLY A O 1
ATOM 597 N N . GLU A 1 80 ? 25.030 -10.813 -16.964 1.00 90.94 80 GLU A N 1
ATOM 598 C CA . GLU A 1 80 ? 26.480 -10.676 -17.158 1.00 90.94 80 GLU A CA 1
ATOM 599 C C . GLU A 1 80 ? 26.877 -9.303 -17.708 1.00 90.94 80 GLU A C 1
ATOM 601 O O . GLU A 1 80 ? 27.868 -8.733 -17.264 1.00 90.94 80 GLU A O 1
ATOM 606 N N . GLU A 1 81 ? 26.133 -8.776 -18.683 1.00 91.50 81 GLU A N 1
ATOM 607 C CA . GLU A 1 81 ? 26.480 -7.501 -19.319 1.00 91.50 81 GLU A CA 1
ATOM 608 C C . GLU A 1 81 ? 26.127 -6.285 -18.450 1.00 91.50 81 GLU A C 1
ATOM 610 O O . GLU A 1 81 ? 26.780 -5.249 -18.543 1.00 91.50 81 GLU A O 1
ATOM 615 N N . LEU A 1 82 ? 25.101 -6.403 -17.603 1.00 88.50 82 LEU A N 1
ATOM 616 C CA . LEU A 1 82 ? 24.658 -5.344 -16.693 1.00 88.50 82 LEU A CA 1
ATOM 617 C C . LEU A 1 82 ? 25.301 -5.424 -15.302 1.00 88.50 82 LEU A C 1
ATOM 619 O O . LEU A 1 82 ? 25.107 -4.498 -14.524 1.00 88.50 82 LEU A O 1
ATOM 623 N N . ASP A 1 83 ? 26.032 -6.502 -14.999 1.00 89.31 83 ASP A N 1
ATOM 624 C CA . ASP A 1 83 ? 26.474 -6.865 -13.642 1.00 89.31 83 ASP A CA 1
ATOM 625 C C . ASP A 1 83 ? 25.300 -6.951 -12.643 1.00 89.31 83 ASP A C 1
ATOM 627 O O . ASP A 1 83 ? 25.347 -6.466 -11.515 1.00 89.31 83 ASP A O 1
ATOM 631 N N . GLU A 1 84 ? 24.192 -7.556 -13.084 1.00 85.62 84 GLU A N 1
ATOM 632 C CA . GLU A 1 84 ? 22.920 -7.579 -12.358 1.00 85.62 84 GLU A CA 1
ATOM 633 C C . GLU A 1 84 ? 22.326 -8.985 -12.258 1.00 85.62 84 GLU A C 1
ATOM 635 O O . GLU A 1 84 ? 22.380 -9.796 -13.186 1.00 85.62 84 GLU A O 1
ATOM 640 N N . LYS A 1 85 ? 21.679 -9.290 -11.128 1.00 83.56 85 LYS A N 1
ATOM 641 C CA . LYS A 1 85 ? 21.065 -10.609 -10.914 1.00 83.56 85 LYS A CA 1
ATOM 642 C C . LYS A 1 85 ? 19.583 -10.604 -11.269 1.00 83.56 85 LYS A C 1
ATOM 644 O O . LYS A 1 85 ? 18.747 -10.154 -10.485 1.00 83.56 85 LYS A O 1
ATOM 649 N N . PHE A 1 86 ? 19.248 -11.244 -12.386 1.00 82.62 86 PHE A N 1
ATOM 650 C CA . PHE A 1 86 ? 17.860 -11.453 -12.786 1.00 82.62 86 PHE A CA 1
ATOM 651 C C . PHE A 1 86 ? 17.156 -12.476 -11.886 1.00 82.62 86 PHE A C 1
ATOM 653 O O . PHE A 1 86 ? 17.668 -13.564 -11.608 1.00 82.62 86 PHE A O 1
ATOM 660 N N . ARG A 1 87 ? 15.949 -12.130 -11.436 1.00 75.75 87 ARG A N 1
ATOM 661 C CA . ARG A 1 87 ? 15.099 -12.968 -10.581 1.00 75.75 87 ARG A CA 1
ATOM 662 C C . ARG A 1 87 ? 13.917 -13.496 -11.377 1.00 75.75 87 ARG A C 1
ATOM 664 O O . ARG A 1 87 ? 13.398 -12.792 -12.237 1.00 75.75 87 ARG A O 1
ATOM 671 N N . ARG A 1 88 ? 13.487 -14.723 -11.086 1.00 69.38 88 ARG A N 1
ATOM 672 C CA . ARG A 1 88 ? 12.299 -15.318 -11.708 1.00 69.38 88 ARG A CA 1
ATOM 673 C C . ARG A 1 88 ? 11.033 -14.676 -11.145 1.00 69.38 88 ARG A C 1
ATOM 675 O O . ARG A 1 88 ? 10.992 -14.339 -9.964 1.00 69.38 88 ARG A O 1
ATOM 682 N N . THR A 1 89 ? 10.027 -14.478 -11.988 1.00 58.09 89 THR A N 1
ATOM 683 C CA . THR A 1 89 ? 8.676 -14.117 -11.547 1.00 58.09 89 THR A CA 1
ATOM 684 C C . THR A 1 89 ? 8.001 -15.316 -10.887 1.00 58.09 89 THR A C 1
ATOM 686 O O . THR A 1 89 ? 8.258 -16.458 -11.259 1.00 58.09 89 THR A O 1
ATOM 689 N N . GLU A 1 90 ? 7.153 -15.098 -9.888 1.00 45.75 90 GLU A N 1
ATOM 690 C CA . GLU A 1 90 ? 6.512 -16.219 -9.180 1.00 45.75 90 GLU A CA 1
ATOM 691 C C . GLU A 1 90 ? 5.414 -16.877 -10.021 1.00 45.75 90 GLU A C 1
ATOM 693 O O . GLU A 1 90 ? 5.264 -18.095 -9.980 1.00 45.75 90 GLU A O 1
ATOM 698 N N . SER A 1 91 ? 4.759 -16.110 -10.901 1.00 54.19 91 SER A N 1
ATOM 699 C CA . SER A 1 91 ? 3.926 -16.630 -11.997 1.00 54.19 91 SER A CA 1
ATOM 700 C C . SER A 1 91 ? 4.713 -17.483 -13.005 1.00 54.19 91 SER A C 1
ATOM 702 O O . SER A 1 91 ? 4.122 -18.206 -13.804 1.00 54.19 91 SER A O 1
ATOM 704 N N . GLY A 1 92 ? 6.048 -17.407 -12.988 1.00 63.88 92 GLY A N 1
ATOM 705 C CA . GLY A 1 92 ? 6.943 -18.131 -13.887 1.00 63.88 92 GLY A CA 1
ATOM 706 C C . GLY A 1 92 ? 6.994 -17.591 -15.319 1.00 63.88 92 GLY A C 1
ATOM 707 O O . GLY A 1 92 ? 7.700 -18.173 -16.144 1.00 63.88 92 GLY A O 1
ATOM 708 N N . ASP A 1 93 ? 6.291 -16.494 -15.607 1.00 70.88 93 ASP A N 1
ATOM 709 C CA . ASP A 1 93 ? 6.134 -15.857 -16.926 1.00 70.88 93 ASP A CA 1
ATOM 710 C C . ASP A 1 93 ? 7.323 -14.989 -17.390 1.00 70.88 93 ASP A C 1
ATOM 712 O O . ASP A 1 93 ? 7.351 -14.512 -18.535 1.00 70.88 93 ASP A O 1
ATOM 716 N N . GLY A 1 94 ? 8.328 -14.794 -16.531 1.00 78.62 94 GLY A N 1
ATOM 717 C CA . GLY A 1 94 ? 9.470 -13.957 -16.854 1.00 78.62 94 GLY A CA 1
ATOM 718 C C . GLY A 1 94 ? 10.608 -13.970 -15.839 1.00 78.62 94 GLY A C 1
ATOM 719 O O . GLY A 1 94 ? 10.571 -14.589 -14.775 1.00 78.62 94 GLY A O 1
ATOM 720 N N . MET A 1 95 ? 11.647 -13.230 -16.194 1.00 80.94 95 MET A N 1
ATOM 721 C CA . MET A 1 95 ? 12.814 -12.896 -15.393 1.00 80.94 95 MET A CA 1
ATOM 722 C C . MET A 1 95 ? 12.944 -11.373 -15.354 1.00 80.94 95 MET A C 1
ATOM 724 O O . MET A 1 95 ? 12.612 -10.709 -16.331 1.00 80.94 95 MET A O 1
ATOM 728 N N . TYR A 1 96 ? 13.433 -10.787 -14.266 1.00 83.06 96 TYR A N 1
ATOM 729 C CA . TYR A 1 96 ? 13.540 -9.331 -14.170 1.00 83.06 96 TYR A CA 1
ATOM 730 C C . TYR A 1 96 ? 14.711 -8.849 -13.317 1.00 83.06 96 TYR A C 1
ATOM 732 O O . TYR A 1 96 ? 15.134 -9.551 -12.398 1.00 83.06 96 TYR A O 1
ATOM 740 N N . SER A 1 97 ? 15.177 -7.631 -13.592 1.00 76.19 97 SER A N 1
ATOM 741 C CA . SER A 1 97 ? 16.090 -6.880 -12.727 1.00 76.19 97 SER A CA 1
ATOM 742 C C . SER A 1 97 ? 15.834 -5.375 -12.823 1.00 76.19 97 SER A C 1
ATOM 744 O O . SER A 1 97 ? 15.349 -4.883 -13.843 1.00 76.19 97 SER A O 1
ATOM 746 N N . GLY A 1 98 ? 16.161 -4.644 -11.760 1.00 79.56 98 GLY A N 1
ATOM 747 C CA . GLY A 1 98 ? 16.264 -3.188 -11.808 1.00 79.56 98 GLY A CA 1
ATOM 748 C C . GLY A 1 98 ? 17.645 -2.788 -12.318 1.00 79.56 98 GLY A C 1
ATOM 749 O O . GLY A 1 98 ? 18.624 -3.425 -11.955 1.00 79.56 98 GLY A O 1
ATOM 750 N N . ILE A 1 99 ? 17.727 -1.753 -13.151 1.00 84.94 99 ILE A N 1
ATOM 751 C CA . ILE A 1 99 ? 18.998 -1.188 -13.621 1.00 84.94 99 ILE A CA 1
ATOM 752 C C . ILE A 1 99 ? 18.984 0.333 -13.490 1.00 84.94 99 ILE A C 1
ATOM 754 O O . ILE A 1 99 ? 17.925 0.964 -13.543 1.00 84.94 99 ILE A O 1
ATOM 758 N N . SER A 1 100 ? 20.165 0.936 -13.369 1.00 85.69 100 SER A N 1
ATOM 759 C CA . SER A 1 100 ? 20.334 2.390 -13.342 1.00 85.69 100 SER A CA 1
ATOM 760 C C . SER A 1 100 ? 21.262 2.836 -14.464 1.00 85.69 100 SER A C 1
ATOM 762 O O . SER A 1 100 ? 22.374 2.337 -14.588 1.00 85.69 100 SER A O 1
ATOM 764 N N . MET A 1 101 ? 20.830 3.829 -15.234 1.00 87.94 101 MET A N 1
ATOM 765 C CA . MET A 1 101 ? 21.631 4.492 -16.263 1.00 87.94 101 MET A CA 1
ATOM 766 C C . MET A 1 101 ? 21.877 5.939 -15.850 1.00 87.94 101 MET A C 1
ATOM 768 O O . MET A 1 101 ? 20.961 6.618 -15.386 1.00 87.94 101 MET A O 1
ATOM 772 N N . GLU A 1 102 ? 23.099 6.431 -16.020 1.00 87.00 102 GLU A N 1
ATOM 773 C CA . GLU A 1 102 ? 23.440 7.825 -15.743 1.00 87.00 102 GLU A CA 1
ATOM 774 C C . GLU A 1 102 ? 23.712 8.570 -17.049 1.00 87.00 102 GLU A C 1
ATOM 776 O O . GLU A 1 102 ? 24.475 8.110 -17.892 1.00 87.00 102 GLU A O 1
ATOM 781 N N . ALA A 1 103 ? 23.080 9.730 -17.214 1.00 88.06 103 ALA A N 1
ATOM 782 C CA . ALA A 1 103 ? 23.351 10.642 -18.318 1.00 88.06 103 ALA A CA 1
ATOM 783 C C . ALA A 1 103 ? 23.180 12.080 -17.832 1.00 88.06 103 ALA A C 1
ATOM 785 O O . ALA A 1 103 ? 22.212 12.384 -17.129 1.00 88.06 103 ALA A O 1
ATOM 786 N N . GLU A 1 104 ? 24.130 12.945 -18.196 1.00 87.31 104 GLU A N 1
ATOM 787 C CA . GLU A 1 104 ? 24.170 14.365 -17.805 1.00 87.31 104 GLU A CA 1
ATOM 788 C C . GLU A 1 104 ? 24.083 14.591 -16.280 1.00 87.31 104 GLU A C 1
ATOM 790 O O . GLU A 1 104 ? 23.453 15.536 -15.809 1.00 87.31 104 GLU A O 1
ATOM 795 N N . GLY A 1 105 ? 24.702 13.699 -15.494 1.00 79.31 105 GLY A N 1
ATOM 796 C CA . GLY A 1 105 ? 24.711 13.763 -14.026 1.00 79.31 105 GLY A CA 1
ATOM 797 C C . GLY A 1 105 ? 23.366 13.436 -13.368 1.00 79.31 105 GLY A C 1
ATOM 798 O O . GLY A 1 105 ? 23.191 13.652 -12.171 1.00 79.31 105 GLY A O 1
ATOM 799 N N . MET A 1 106 ? 22.400 12.928 -14.137 1.00 82.25 106 MET A N 1
ATOM 800 C CA . MET A 1 106 ? 21.111 12.459 -13.641 1.00 82.25 106 MET A CA 1
ATOM 801 C C . MET A 1 106 ? 21.042 10.942 -13.781 1.00 82.25 106 MET A C 1
ATOM 803 O O . MET A 1 106 ? 21.336 10.397 -14.850 1.00 82.25 106 MET A O 1
ATOM 807 N N . LYS A 1 107 ? 20.559 10.259 -12.741 1.00 81.06 107 LYS A N 1
ATOM 808 C CA . LYS A 1 107 ? 20.237 8.829 -12.805 1.00 81.06 107 LYS A CA 1
ATOM 809 C C . LYS A 1 107 ? 18.835 8.619 -13.369 1.00 81.06 107 LYS A C 1
ATOM 811 O O . LYS A 1 107 ? 17.935 9.422 -13.137 1.00 81.06 107 LYS A O 1
ATOM 816 N N . GLN A 1 108 ? 18.677 7.581 -14.173 1.00 85.81 108 GLN A N 1
ATOM 817 C CA . GLN A 1 108 ? 17.406 7.055 -14.636 1.00 85.81 108 GLN A CA 1
ATOM 818 C C . GLN A 1 108 ? 17.350 5.597 -14.237 1.00 85.81 108 GLN A C 1
ATOM 820 O O . GLN A 1 108 ? 18.259 4.836 -14.564 1.00 85.81 108 GLN A O 1
ATOM 825 N N . GLN A 1 109 ? 16.276 5.206 -13.571 1.00 83.19 109 GLN A N 1
ATOM 826 C CA . GLN A 1 109 ? 16.079 3.810 -13.217 1.00 83.19 109 GLN A CA 1
ATOM 827 C C . GLN A 1 109 ? 15.089 3.142 -14.151 1.00 83.19 109 GLN A C 1
ATOM 829 O O . GLN A 1 109 ? 14.117 3.767 -14.595 1.00 83.19 109 GLN A O 1
ATOM 834 N N . TYR A 1 110 ? 15.346 1.866 -14.416 1.00 86.69 110 TYR A N 1
ATOM 835 C CA . TYR A 1 110 ? 14.516 1.019 -15.249 1.00 86.69 110 TYR A CA 1
ATOM 836 C C . TYR A 1 110 ? 14.263 -0.329 -14.588 1.00 86.69 110 TYR A C 1
ATOM 838 O O . TYR A 1 110 ? 15.130 -0.869 -13.907 1.00 86.69 110 TYR A O 1
ATOM 846 N N . LEU A 1 111 ? 13.102 -0.905 -14.872 1.00 84.50 111 LEU A N 1
ATOM 847 C CA . LEU A 1 111 ? 12.835 -2.322 -14.694 1.00 84.50 111 LEU A CA 1
ATOM 848 C C . LEU A 1 111 ? 13.033 -3.011 -16.046 1.00 84.50 111 LEU A C 1
ATOM 850 O O . LEU A 1 111 ? 12.332 -2.699 -17.010 1.00 84.50 111 LEU A O 1
ATOM 854 N N . VAL A 1 112 ? 13.975 -3.947 -16.118 1.00 87.81 112 VAL A N 1
ATOM 855 C CA . VAL A 1 112 ? 14.139 -4.839 -17.267 1.00 87.81 112 VAL A CA 1
ATOM 856 C C . VAL A 1 112 ? 13.395 -6.127 -16.968 1.00 87.81 112 VAL A C 1
ATOM 858 O O . VAL A 1 112 ? 13.720 -6.826 -16.014 1.00 87.81 112 VAL A O 1
ATOM 861 N N . PHE A 1 113 ? 12.408 -6.444 -17.792 1.00 87.38 113 PHE A N 1
ATOM 862 C CA . PHE A 1 113 ? 11.653 -7.688 -17.755 1.00 87.38 113 PHE A CA 1
ATOM 863 C C . PHE A 1 113 ? 11.926 -8.480 -19.033 1.00 87.38 113 PHE A C 1
ATOM 865 O O . PHE A 1 113 ? 11.829 -7.933 -20.128 1.00 87.38 113 PHE A O 1
ATOM 872 N N . ILE A 1 114 ? 12.245 -9.762 -18.894 1.00 88.75 114 ILE A N 1
ATOM 873 C CA . ILE A 1 114 ? 12.504 -10.710 -19.977 1.00 88.75 114 ILE A CA 1
ATOM 874 C C . ILE A 1 114 ? 11.476 -11.830 -19.849 1.00 88.75 114 ILE A C 1
ATOM 876 O O . ILE A 1 114 ? 11.462 -12.535 -18.844 1.00 88.75 114 ILE A O 1
ATOM 880 N N . SER A 1 115 ? 10.611 -12.004 -20.843 1.00 84.50 115 SER A N 1
ATOM 881 C CA . SER A 1 115 ? 9.594 -13.056 -20.803 1.00 84.50 115 SER A CA 1
ATOM 882 C C . SER A 1 115 ? 10.223 -14.441 -20.958 1.00 84.50 115 SER A C 1
ATOM 884 O O . SER A 1 115 ? 11.161 -14.628 -21.731 1.00 84.50 115 SER A O 1
ATOM 886 N N . THR A 1 116 ? 9.680 -15.423 -20.242 1.00 79.31 116 THR A N 1
ATOM 887 C CA . THR A 1 116 ? 10.009 -16.847 -20.409 1.00 79.31 116 THR A CA 1
ATOM 888 C C . THR A 1 116 ? 9.081 -17.544 -21.406 1.00 79.31 116 THR A C 1
ATOM 890 O O . THR A 1 116 ? 9.273 -18.725 -21.678 1.00 79.31 116 THR A O 1
ATOM 893 N N . ALA A 1 117 ? 8.074 -16.847 -21.947 1.00 76.44 117 ALA A N 1
ATOM 894 C CA . ALA A 1 117 ? 7.135 -17.417 -22.902 1.00 76.44 117 ALA A CA 1
ATOM 895 C C . ALA A 1 117 ? 7.729 -17.460 -24.318 1.00 76.44 117 ALA A C 1
ATOM 897 O O . ALA A 1 117 ? 8.078 -16.427 -24.896 1.00 76.44 117 ALA A O 1
ATOM 898 N N . ASP A 1 118 ? 7.726 -18.649 -24.923 1.00 69.06 118 ASP A N 1
ATOM 899 C CA . ASP A 1 118 ? 8.232 -18.913 -26.279 1.00 69.06 118 ASP A CA 1
ATOM 900 C C . ASP A 1 118 ? 7.444 -18.207 -27.395 1.00 69.06 118 ASP A C 1
ATOM 902 O O . ASP A 1 118 ? 7.748 -18.361 -28.569 1.00 69.06 118 ASP A O 1
ATOM 906 N N . ASN A 1 119 ? 6.389 -17.457 -27.090 1.00 70.06 119 ASN A N 1
ATOM 907 C CA . ASN A 1 119 ? 5.600 -16.713 -28.073 1.00 70.06 119 ASN A CA 1
ATOM 908 C C . ASN A 1 119 ? 5.349 -15.260 -27.651 1.00 70.06 119 ASN A C 1
ATOM 910 O O . ASN A 1 119 ? 4.452 -14.607 -28.194 1.00 70.06 119 ASN A O 1
ATOM 914 N N . ALA A 1 120 ? 6.127 -14.747 -26.694 1.00 73.12 120 ALA A N 1
ATOM 915 C CA . ALA A 1 120 ? 6.002 -13.373 -26.243 1.00 73.12 120 ALA A CA 1
ATOM 916 C C . ALA A 1 120 ? 6.187 -12.404 -27.420 1.00 73.12 120 ALA A C 1
ATOM 918 O O . ALA A 1 120 ? 7.262 -12.304 -28.012 1.00 73.12 120 ALA A O 1
ATOM 919 N N . ALA A 1 121 ? 5.137 -11.642 -27.738 1.00 71.12 121 ALA A N 1
ATOM 920 C CA . ALA A 1 121 ? 5.187 -10.620 -28.785 1.00 71.12 121 ALA A CA 1
ATOM 921 C C . ALA A 1 121 ? 6.223 -9.519 -28.482 1.00 71.12 121 ALA A C 1
ATOM 923 O O . ALA A 1 121 ? 6.693 -8.835 -29.391 1.00 71.12 121 ALA A O 1
ATOM 924 N N . VAL A 1 122 ? 6.553 -9.340 -27.200 1.00 80.94 122 VAL A N 1
ATOM 925 C CA . VAL A 1 122 ? 7.584 -8.431 -26.699 1.00 80.94 122 VAL A CA 1
ATOM 926 C C . VAL A 1 122 ? 8.429 -9.219 -25.690 1.00 80.94 122 VAL A C 1
ATOM 928 O O . VAL A 1 122 ? 8.030 -9.327 -24.531 1.00 80.94 122 VAL A O 1
ATOM 931 N N . PRO A 1 123 ? 9.560 -9.813 -26.111 1.00 85.25 123 PRO A N 1
ATOM 932 C CA . PRO A 1 123 ? 10.349 -10.697 -25.252 1.00 85.25 123 PRO A CA 1
ATOM 933 C C . PRO A 1 123 ? 11.106 -9.938 -24.160 1.00 85.25 123 PRO A C 1
ATOM 935 O O . PRO A 1 123 ? 11.445 -10.529 -23.141 1.00 85.25 123 PRO A O 1
ATOM 938 N N . ILE A 1 124 ? 11.353 -8.637 -24.354 1.00 90.00 124 ILE A N 1
ATOM 939 C CA . ILE A 1 124 ? 12.016 -7.767 -23.383 1.00 90.00 124 ILE A CA 1
ATOM 940 C C . ILE A 1 124 ? 11.240 -6.460 -23.254 1.00 90.00 124 ILE A C 1
ATOM 942 O O . ILE A 1 124 ? 10.953 -5.804 -24.256 1.00 90.00 124 ILE A O 1
ATOM 946 N N . LYS A 1 125 ? 10.952 -6.051 -22.021 1.00 91.75 125 LYS A N 1
ATOM 947 C CA . LYS A 1 125 ? 10.410 -4.734 -21.688 1.00 91.75 125 LYS A CA 1
ATOM 948 C C . LYS A 1 125 ? 11.397 -3.998 -20.801 1.00 91.75 125 LYS A C 1
ATOM 950 O O . LYS A 1 125 ? 11.844 -4.533 -19.793 1.00 91.75 125 LYS A O 1
ATOM 955 N N . VAL A 1 126 ? 11.713 -2.764 -21.173 1.00 94.06 126 VAL A N 1
ATOM 956 C CA . VAL A 1 126 ? 12.511 -1.848 -20.353 1.00 94.06 126 VAL A CA 1
ATOM 957 C C . VAL A 1 126 ? 11.589 -0.714 -19.942 1.00 94.06 126 VAL A C 1
ATOM 959 O O . VAL A 1 126 ? 11.184 0.084 -20.783 1.00 94.06 126 VAL A O 1
ATOM 962 N N . ILE A 1 127 ? 11.195 -0.688 -18.677 1.00 88.31 127 ILE A N 1
ATOM 963 C CA . ILE A 1 127 ? 10.164 0.211 -18.154 1.00 88.31 127 ILE A CA 1
ATOM 964 C C . ILE A 1 127 ? 10.863 1.306 -17.345 1.00 88.31 127 ILE A C 1
ATOM 966 O O . ILE A 1 127 ? 11.557 0.965 -16.388 1.00 88.31 127 ILE A O 1
ATOM 970 N N . PRO A 1 128 ? 10.745 2.598 -17.703 1.00 86.38 128 PRO A N 1
ATOM 971 C CA . PRO A 1 128 ? 11.301 3.682 -16.903 1.00 86.38 128 PRO A CA 1
ATOM 972 C C . PRO A 1 128 ? 10.538 3.791 -15.583 1.00 86.38 128 PRO A C 1
ATOM 974 O O . PRO A 1 128 ? 9.314 3.906 -15.583 1.00 86.38 128 PRO A O 1
ATOM 977 N N . VAL A 1 129 ? 11.274 3.773 -14.472 1.00 75.19 129 VAL A N 1
ATOM 978 C CA . VAL A 1 129 ? 10.717 3.801 -13.110 1.00 75.19 129 VAL A CA 1
ATOM 979 C C . VAL A 1 129 ? 10.974 5.145 -12.440 1.00 75.19 129 VAL A C 1
ATOM 981 O O . VAL A 1 129 ? 10.079 5.674 -11.795 1.00 75.19 129 VAL A O 1
ATOM 984 N N . VAL A 1 130 ? 12.174 5.719 -12.612 1.00 77.19 130 VAL A N 1
ATOM 985 C CA . VAL A 1 130 ? 12.565 6.959 -11.917 1.00 77.19 130 VAL A CA 1
ATOM 986 C C . VAL A 1 130 ? 13.392 7.886 -12.812 1.00 77.19 130 VAL A C 1
ATOM 988 O O . VAL A 1 130 ? 14.573 7.601 -13.032 1.00 77.19 130 VAL A O 1
ATOM 991 N N . PRO A 1 131 ? 12.819 9.011 -13.275 1.00 77.00 131 PRO A N 1
ATOM 992 C CA . PRO A 1 131 ? 11.380 9.280 -13.311 1.00 77.00 131 PRO A CA 1
ATOM 993 C C . PRO A 1 131 ? 10.637 8.241 -14.162 1.00 77.00 131 PRO A C 1
ATOM 995 O O . PRO A 1 131 ? 11.178 7.719 -15.141 1.00 77.00 131 PRO A O 1
ATOM 998 N N . SER A 1 132 ? 9.405 7.929 -13.788 1.00 80.94 132 SER A N 1
ATOM 999 C CA . SER A 1 132 ? 8.526 7.021 -14.527 1.00 80.94 132 SER A CA 1
ATOM 1000 C C . SER A 1 132 ? 8.091 7.591 -15.869 1.00 80.94 132 SER A C 1
ATOM 1002 O O . SER A 1 132 ? 8.142 8.798 -16.110 1.00 80.94 132 SER A O 1
ATOM 1004 N N . GLY A 1 133 ? 7.542 6.736 -16.732 1.00 81.00 133 GLY A N 1
ATOM 1005 C CA . GLY A 1 133 ? 6.912 7.191 -17.970 1.00 81.00 133 GLY A CA 1
ATOM 1006 C C . GLY A 1 133 ? 5.836 8.260 -17.748 1.00 81.00 133 GLY A C 1
ATOM 1007 O O . GLY A 1 133 ? 5.759 9.226 -18.509 1.00 81.00 133 GLY A O 1
ATOM 1008 N N . PHE A 1 134 ? 5.036 8.132 -16.687 1.00 79.69 134 PHE A N 1
ATOM 1009 C CA . PHE A 1 134 ? 4.038 9.136 -16.323 1.00 79.69 134 PHE A CA 1
ATOM 1010 C C . PHE A 1 134 ? 4.683 10.495 -16.024 1.00 79.69 134 PHE A C 1
ATOM 1012 O O . PHE A 1 134 ? 4.231 11.514 -16.541 1.00 79.69 134 PHE A O 1
ATOM 1019 N N . GLU A 1 135 ? 5.756 10.521 -15.239 1.00 79.19 135 GLU A N 1
ATOM 1020 C CA . GLU A 1 135 ? 6.445 11.760 -14.865 1.00 79.19 135 GLU A CA 1
ATOM 1021 C C . GLU A 1 135 ? 7.189 12.395 -16.042 1.00 79.19 135 GLU A C 1
ATOM 1023 O O . GLU A 1 135 ? 7.193 13.618 -16.183 1.00 79.19 135 GLU A O 1
ATOM 1028 N N . LEU A 1 136 ? 7.770 11.571 -16.918 1.00 83.94 136 LEU A N 1
ATOM 1029 C CA . LEU A 1 136 ? 8.475 12.031 -18.115 1.00 83.94 136 LEU A CA 1
ATOM 1030 C C . LEU A 1 136 ? 7.530 12.645 -19.154 1.00 83.94 136 LEU A C 1
ATOM 1032 O O . LEU A 1 136 ? 7.920 13.564 -19.876 1.00 83.94 136 LEU A O 1
ATOM 1036 N N . PHE A 1 137 ? 6.298 12.138 -19.264 1.00 84.81 137 PHE A N 1
ATOM 1037 C CA . PHE A 1 137 ? 5.432 12.427 -20.413 1.00 84.81 137 PHE A CA 1
ATOM 1038 C C . PHE A 1 137 ? 4.050 12.997 -20.064 1.00 84.81 137 PHE A C 1
ATOM 1040 O O . PHE A 1 137 ? 3.341 13.459 -20.962 1.00 84.81 137 PHE A O 1
ATOM 1047 N N . GLY A 1 138 ? 3.645 12.975 -18.794 1.00 73.69 138 GLY A N 1
ATOM 1048 C CA . GLY A 1 138 ? 2.408 13.581 -18.294 1.00 73.69 138 GLY A CA 1
ATOM 1049 C C . GLY A 1 138 ? 1.114 13.006 -18.885 1.00 73.69 138 GLY A C 1
ATOM 1050 O O . GLY A 1 138 ? 0.117 13.723 -18.989 1.00 73.69 138 GLY A O 1
ATOM 1051 N N . TYR A 1 139 ? 1.107 11.747 -19.337 1.00 75.62 139 TYR A N 1
ATOM 1052 C CA . TYR A 1 139 ? -0.096 11.106 -19.883 1.00 75.62 139 TYR A CA 1
ATOM 1053 C C . TYR A 1 139 ? -1.017 10.582 -18.774 1.00 75.62 139 TYR A C 1
ATOM 1055 O O . TYR A 1 139 ? -0.585 10.319 -17.668 1.00 75.62 139 TYR A O 1
ATOM 1063 N N . SER A 1 140 ? -2.310 10.395 -19.040 1.00 63.28 140 SER A N 1
ATOM 1064 C CA . SER A 1 140 ? -3.228 9.833 -18.035 1.00 63.28 140 SER A CA 1
ATOM 1065 C C . SER A 1 140 ? -3.114 8.310 -17.973 1.00 63.28 140 SER A C 1
ATOM 1067 O O . SER A 1 140 ? -3.278 7.664 -19.004 1.00 63.28 140 SER A O 1
ATOM 1069 N N . LYS A 1 141 ? -2.964 7.727 -16.774 1.00 54.38 141 LYS A N 1
ATOM 1070 C CA . LYS A 1 141 ? -2.940 6.261 -16.582 1.00 54.38 141 LYS A CA 1
ATOM 1071 C C . LYS A 1 141 ? -4.191 5.535 -17.117 1.00 54.38 141 LYS A C 1
ATOM 1073 O O . LYS A 1 141 ? -4.128 4.362 -17.453 1.00 54.38 141 LYS A O 1
ATOM 1078 N N . LYS A 1 142 ? -5.318 6.245 -17.278 1.00 56.16 142 LYS A N 1
ATOM 1079 C CA . LYS A 1 142 ? -6.600 5.698 -17.771 1.00 56.16 142 LYS A CA 1
ATOM 1080 C C . LYS A 1 142 ? -6.706 5.601 -19.299 1.00 56.16 142 LYS A C 1
ATOM 1082 O O . LYS A 1 142 ? -7.699 5.079 -19.802 1.00 56.16 142 LYS A O 1
ATOM 1087 N N . LYS A 1 143 ? -5.760 6.165 -20.064 1.00 62.38 143 LYS A N 1
ATOM 1088 C CA . LYS A 1 143 ? -5.811 6.184 -21.538 1.00 62.38 143 LYS A CA 1
ATOM 1089 C C . LYS A 1 143 ? -4.429 5.914 -22.141 1.00 62.38 143 LYS A C 1
ATOM 1091 O O . LYS A 1 143 ? -3.450 6.457 -21.642 1.00 62.38 143 LYS A O 1
ATOM 1096 N N . PRO A 1 144 ? -4.335 5.173 -23.263 1.00 64.44 144 PRO A N 1
ATOM 1097 C CA . PRO A 1 144 ? -3.058 4.937 -23.928 1.00 64.44 144 PRO A CA 1
ATOM 1098 C C . PRO A 1 144 ? -2.337 6.249 -24.249 1.00 64.44 144 PRO A C 1
ATOM 1100 O O . PRO A 1 144 ? -2.948 7.191 -24.772 1.00 64.44 144 PRO A O 1
ATOM 1103 N N . PHE A 1 145 ? -1.033 6.304 -23.969 1.00 77.44 145 PHE A N 1
ATOM 1104 C CA . PHE A 1 145 ? -0.211 7.465 -24.289 1.00 77.44 145 PHE A CA 1
ATOM 1105 C C . PHE A 1 145 ? -0.120 7.652 -25.812 1.00 77.44 145 PHE A C 1
ATOM 1107 O O . PHE A 1 145 ? 0.672 7.014 -26.500 1.00 77.44 145 PHE A O 1
ATOM 1114 N N . LYS A 1 146 ? -0.948 8.550 -26.363 1.00 74.31 146 LYS A N 1
ATOM 1115 C CA . LYS A 1 146 ? -1.098 8.736 -27.819 1.00 74.31 146 LYS A CA 1
ATOM 1116 C C . LYS A 1 146 ? 0.181 9.173 -28.544 1.00 74.31 146 LYS A C 1
ATOM 1118 O O . LYS A 1 146 ? 0.265 8.989 -29.751 1.00 74.31 146 LYS A O 1
ATOM 1123 N N . LYS A 1 147 ? 1.153 9.764 -27.836 1.00 79.31 147 LYS A N 1
ATOM 1124 C CA . LYS A 1 147 ? 2.431 10.227 -28.406 1.00 79.31 147 LYS A CA 1
ATOM 1125 C C . LYS A 1 147 ? 3.602 9.275 -28.126 1.00 79.31 147 LYS A C 1
ATOM 1127 O O . LYS A 1 147 ? 4.728 9.612 -28.474 1.00 79.31 147 LYS A O 1
ATOM 1132 N N . ALA A 1 148 ? 3.353 8.096 -27.554 1.00 79.88 148 ALA A N 1
ATOM 1133 C CA . ALA A 1 148 ? 4.392 7.153 -27.135 1.00 79.88 148 ALA A CA 1
ATOM 1134 C C . ALA A 1 148 ? 5.434 6.869 -28.231 1.00 79.88 148 ALA A C 1
ATOM 1136 O O . ALA A 1 148 ? 6.632 7.052 -28.021 1.00 79.88 148 ALA A O 1
ATOM 1137 N N . SER A 1 149 ? 4.979 6.562 -29.446 1.00 79.00 149 SER A N 1
ATOM 1138 C CA . SER A 1 149 ? 5.869 6.236 -30.564 1.00 79.00 149 SER A CA 1
ATOM 1139 C C . SER A 1 149 ? 6.766 7.394 -31.012 1.00 79.00 149 SER A C 1
ATOM 1141 O O . SER A 1 149 ? 7.795 7.154 -31.628 1.00 79.00 149 SER A O 1
ATOM 1143 N N . THR A 1 150 ? 6.399 8.650 -30.729 1.00 83.75 150 THR A N 1
ATOM 1144 C CA . THR A 1 150 ? 7.213 9.829 -31.096 1.00 83.75 150 THR A CA 1
ATOM 1145 C C . THR A 1 150 ? 8.414 10.036 -30.174 1.00 83.75 150 THR A C 1
ATOM 1147 O O . THR A 1 150 ? 9.340 10.765 -30.521 1.00 83.75 150 THR A O 1
ATOM 1150 N N . VAL A 1 151 ? 8.407 9.375 -29.016 1.00 87.69 151 VAL A N 1
ATOM 1151 C CA . VAL A 1 151 ? 9.472 9.412 -28.007 1.00 87.69 151 VAL A CA 1
ATOM 1152 C C . VAL A 1 151 ? 10.060 8.018 -27.766 1.00 87.69 151 VAL A C 1
ATOM 1154 O O . VAL A 1 151 ? 10.655 7.766 -26.726 1.00 87.69 151 VAL A O 1
ATOM 1157 N N . ASP A 1 152 ? 9.903 7.114 -28.738 1.00 93.25 152 ASP A N 1
ATOM 1158 C CA . ASP A 1 152 ? 10.430 5.746 -28.705 1.00 93.25 152 ASP A CA 1
ATOM 1159 C C . ASP A 1 152 ? 9.994 4.933 -27.475 1.00 93.25 152 ASP A C 1
ATOM 1161 O O . ASP A 1 152 ? 10.764 4.145 -26.928 1.00 93.25 152 ASP A O 1
ATOM 1165 N N . VAL A 1 153 ? 8.747 5.114 -27.034 1.00 92.56 153 VAL A N 1
ATOM 1166 C CA . VAL A 1 153 ? 8.112 4.254 -26.027 1.00 92.56 153 VAL A CA 1
ATOM 1167 C C . VAL A 1 153 ? 6.802 3.692 -26.559 1.00 92.56 153 VAL A C 1
ATOM 1169 O O . VAL A 1 153 ? 6.254 4.157 -27.564 1.00 92.56 153 VAL A O 1
ATOM 1172 N N . LYS A 1 154 ? 6.253 2.699 -25.869 1.00 90.69 154 LYS A N 1
ATOM 1173 C CA . LYS A 1 154 ? 4.944 2.130 -26.179 1.00 90.69 154 LYS A CA 1
ATOM 1174 C C . LYS A 1 154 ? 4.171 1.838 -24.900 1.00 90.69 154 LYS A C 1
ATOM 1176 O O . LYS A 1 154 ? 4.792 1.427 -23.925 1.00 90.69 154 LYS A O 1
ATOM 1181 N N . PRO A 1 155 ? 2.840 2.038 -24.882 1.00 86.75 155 PRO A N 1
ATOM 1182 C CA . PRO A 1 155 ? 2.025 1.633 -23.746 1.00 86.75 155 PRO A CA 1
ATOM 1183 C C . PRO A 1 155 ? 2.170 0.135 -23.501 1.00 86.75 155 PRO A C 1
ATOM 1185 O O . PRO A 1 155 ? 2.057 -0.657 -24.444 1.00 86.75 155 PRO A O 1
ATOM 1188 N N . ASP A 1 156 ? 2.396 -0.242 -22.249 1.00 81.81 156 ASP A N 1
ATOM 1189 C CA . ASP A 1 156 ? 2.368 -1.640 -21.859 1.00 81.81 156 ASP A CA 1
ATOM 1190 C C . ASP A 1 156 ? 0.910 -2.107 -21.780 1.00 81.81 156 ASP A C 1
ATOM 1192 O 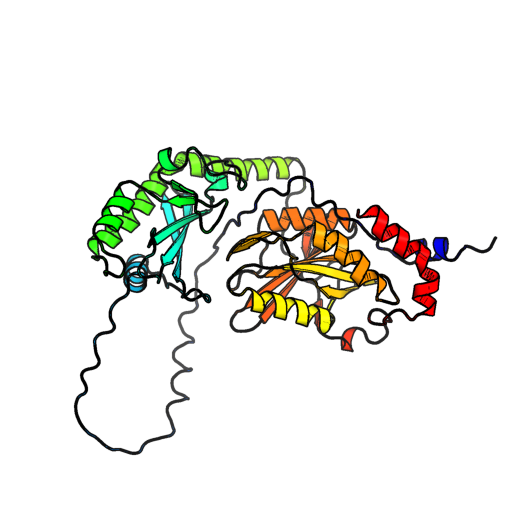O . ASP A 1 156 ? 0.084 -1.532 -21.073 1.00 81.81 156 ASP A O 1
ATOM 1196 N N . LYS A 1 157 ? 0.570 -3.129 -22.569 1.00 74.31 157 LYS A N 1
ATOM 1197 C CA . LYS A 1 157 ? -0.777 -3.712 -22.560 1.00 74.31 157 LYS A CA 1
ATOM 1198 C C . LYS A 1 157 ? -1.005 -4.584 -21.334 1.00 74.31 157 LYS A C 1
ATOM 1200 O O . LYS A 1 157 ? -2.139 -4.664 -20.876 1.00 74.31 157 LYS A O 1
ATOM 1205 N N . ASP A 1 158 ? 0.062 -5.201 -20.837 1.00 69.62 158 ASP A N 1
ATOM 1206 C CA . ASP A 1 158 ? 0.008 -6.093 -19.682 1.00 69.62 158 ASP A CA 1
ATOM 1207 C C . ASP A 1 158 ? 0.051 -5.279 -18.379 1.00 69.62 158 ASP A C 1
ATOM 1209 O O . ASP A 1 158 ? -0.430 -5.737 -17.352 1.00 69.62 158 ASP A O 1
ATOM 1213 N N . ASN A 1 159 ? 0.542 -4.032 -18.447 1.00 67.94 159 ASN A N 1
ATOM 1214 C CA . ASN A 1 159 ? 0.572 -3.075 -17.339 1.00 67.94 159 ASN A CA 1
ATOM 1215 C C . ASN A 1 159 ? -0.079 -1.734 -17.750 1.00 67.94 159 ASN A C 1
ATOM 1217 O O . ASN A 1 159 ? 0.628 -0.778 -18.087 1.00 67.94 159 ASN A O 1
ATOM 1221 N N . PRO A 1 160 ? -1.425 -1.635 -17.761 1.00 63.12 160 PRO A N 1
ATOM 1222 C CA . PRO A 1 160 ? -2.132 -0.417 -18.149 1.00 63.12 160 PRO A CA 1
ATOM 1223 C C . PRO A 1 160 ? -1.676 0.809 -17.349 1.00 63.12 160 PRO A C 1
ATOM 1225 O O . PRO A 1 160 ? -1.688 0.812 -16.124 1.00 63.12 160 PRO A O 1
ATOM 1228 N N . GLY A 1 161 ? -1.299 1.875 -18.055 1.00 64.31 161 GLY A N 1
ATOM 1229 C CA . GLY A 1 161 ? -0.770 3.097 -17.440 1.00 64.31 161 GLY A CA 1
ATOM 1230 C C . GLY A 1 161 ? 0.758 3.164 -17.402 1.00 64.31 161 GLY A C 1
ATOM 1231 O O . GLY A 1 161 ? 1.297 4.247 -17.181 1.00 64.31 161 GLY A O 1
ATOM 1232 N N . GLU A 1 162 ? 1.450 2.076 -17.731 1.00 76.44 162 GLU A N 1
ATOM 1233 C CA . GLU A 1 162 ? 2.898 2.065 -17.910 1.00 76.44 162 GLU A CA 1
ATOM 1234 C C . GLU A 1 162 ? 3.295 2.131 -19.388 1.00 76.44 162 GLU A C 1
ATOM 1236 O O . GLU A 1 162 ? 2.502 1.891 -20.308 1.00 76.44 162 GLU A O 1
ATOM 1241 N N . VAL A 1 163 ? 4.553 2.494 -19.622 1.00 86.69 163 VAL A N 1
ATOM 1242 C CA . VAL A 1 163 ? 5.189 2.452 -20.940 1.00 86.69 163 VAL A CA 1
ATOM 1243 C C . VAL A 1 163 ? 6.494 1.682 -20.847 1.00 86.69 163 VAL A C 1
ATOM 1245 O O . VAL A 1 163 ? 7.141 1.668 -19.808 1.00 86.69 163 VAL A O 1
ATOM 1248 N N . TYR A 1 164 ? 6.914 1.084 -21.951 1.00 92.38 164 TYR A N 1
ATOM 1249 C CA . TYR A 1 164 ? 8.244 0.503 -22.083 1.00 92.38 164 TYR A CA 1
ATOM 1250 C C . TYR A 1 164 ? 8.957 1.100 -23.297 1.00 92.38 164 TYR A C 1
ATOM 1252 O O . TYR A 1 164 ? 8.311 1.563 -24.243 1.00 92.38 164 TYR A O 1
ATOM 1260 N N . LEU A 1 165 ? 10.287 1.123 -23.259 1.00 94.81 165 LEU A N 1
ATOM 1261 C CA . LEU A 1 165 ? 11.123 1.617 -24.350 1.00 94.81 165 LEU A CA 1
ATOM 1262 C C . LEU A 1 165 ? 10.938 0.724 -25.578 1.00 94.81 165 LEU A C 1
ATOM 1264 O O . LEU A 1 165 ? 10.994 -0.502 -25.499 1.00 94.81 165 LEU A O 1
ATOM 1268 N N . GLU A 1 166 ? 10.711 1.348 -26.727 1.00 93.75 166 GLU A N 1
ATOM 1269 C CA . GLU A 1 166 ? 10.499 0.663 -27.995 1.00 93.75 166 GLU A CA 1
ATOM 1270 C C . GLU A 1 166 ? 11.117 1.475 -29.142 1.00 93.75 166 GLU A C 1
ATOM 1272 O O . GLU A 1 166 ? 10.420 2.002 -30.015 1.00 93.75 166 GLU A O 1
ATOM 1277 N N . THR A 1 167 ? 12.446 1.581 -29.154 1.00 93.88 167 THR A N 1
ATOM 1278 C CA . THR A 1 167 ? 13.158 2.276 -30.233 1.00 93.88 167 THR A CA 1
ATOM 1279 C C . THR A 1 167 ? 13.198 1.441 -31.516 1.00 93.88 167 THR A C 1
ATOM 1281 O O . THR A 1 167 ? 13.073 0.210 -31.512 1.00 93.88 167 THR A O 1
ATOM 1284 N N . MET A 1 168 ? 13.428 2.095 -32.657 1.00 90.75 168 MET A N 1
ATOM 1285 C CA . MET A 1 168 ? 13.610 1.397 -33.938 1.00 90.75 168 MET A CA 1
ATOM 1286 C C . MET A 1 168 ? 14.818 0.451 -33.945 1.00 90.75 168 MET A C 1
ATOM 1288 O O . MET A 1 168 ? 14.852 -0.494 -34.735 1.00 90.75 168 MET A O 1
ATOM 1292 N N . ARG A 1 169 ? 15.832 0.692 -33.107 1.00 92.06 169 ARG A N 1
ATOM 1293 C CA . ARG A 1 169 ? 17.003 -0.183 -32.994 1.00 92.06 169 ARG A CA 1
ATOM 1294 C C . ARG A 1 169 ? 16.700 -1.396 -32.119 1.00 92.06 169 ARG A C 1
ATOM 1296 O O . ARG A 1 169 ? 16.959 -2.510 -32.565 1.00 92.06 169 ARG A O 1
ATOM 1303 N N . MET A 1 170 ? 16.034 -1.199 -30.977 1.00 94.25 170 MET A N 1
ATOM 1304 C CA . MET A 1 170 ? 15.532 -2.298 -30.138 1.00 94.25 170 MET A CA 1
ATOM 1305 C C . MET A 1 170 ? 14.636 -3.246 -30.940 1.00 94.25 170 MET A C 1
ATOM 1307 O O . MET A 1 170 ? 14.845 -4.457 -30.919 1.00 94.25 170 MET A O 1
ATOM 1311 N N . LYS A 1 171 ? 13.697 -2.705 -31.733 1.00 91.94 171 LYS A N 1
ATOM 1312 C CA . LYS A 1 171 ? 12.844 -3.504 -32.633 1.00 91.94 171 LYS A CA 1
ATOM 1313 C C . LYS A 1 171 ? 13.653 -4.342 -33.611 1.00 91.94 171 LYS A C 1
ATOM 1315 O O . LYS A 1 171 ? 13.358 -5.519 -33.783 1.00 91.94 171 LYS A O 1
ATOM 1320 N N . ARG A 1 172 ? 14.659 -3.739 -34.252 1.00 91.56 172 ARG A N 1
ATOM 1321 C CA . ARG A 1 172 ? 15.512 -4.438 -35.219 1.00 91.56 172 ARG A CA 1
ATOM 1322 C C . ARG A 1 172 ? 16.294 -5.566 -34.562 1.00 91.56 172 ARG A C 1
ATOM 1324 O O . ARG A 1 172 ? 16.378 -6.624 -35.164 1.00 91.56 172 ARG A O 1
ATOM 1331 N N . ILE A 1 173 ? 16.823 -5.361 -33.354 1.00 91.88 173 ILE A N 1
ATOM 1332 C CA . ILE A 1 173 ? 17.516 -6.413 -32.598 1.00 91.88 173 ILE A CA 1
ATOM 1333 C C . ILE A 1 173 ? 16.549 -7.552 -32.274 1.00 91.88 173 ILE A C 1
ATOM 1335 O O . ILE A 1 173 ? 16.827 -8.687 -32.639 1.00 91.88 173 ILE A O 1
ATOM 1339 N N . ILE A 1 174 ? 15.382 -7.248 -31.694 1.00 89.69 174 ILE A N 1
ATOM 1340 C CA . ILE A 1 174 ? 14.362 -8.256 -31.358 1.00 89.69 174 ILE A CA 1
ATOM 1341 C C . ILE A 1 174 ? 13.954 -9.068 -32.598 1.00 89.69 174 ILE A C 1
ATOM 1343 O O . ILE A 1 174 ? 13.839 -10.284 -32.523 1.00 89.69 174 ILE A O 1
ATOM 1347 N N . GLN A 1 175 ? 13.781 -8.418 -33.752 1.00 89.44 175 GLN A N 1
ATOM 1348 C CA . GLN A 1 175 ? 13.375 -9.065 -35.006 1.00 89.44 175 GLN A CA 1
ATOM 1349 C C . GLN A 1 175 ? 14.445 -9.970 -35.638 1.00 89.44 175 GLN A C 1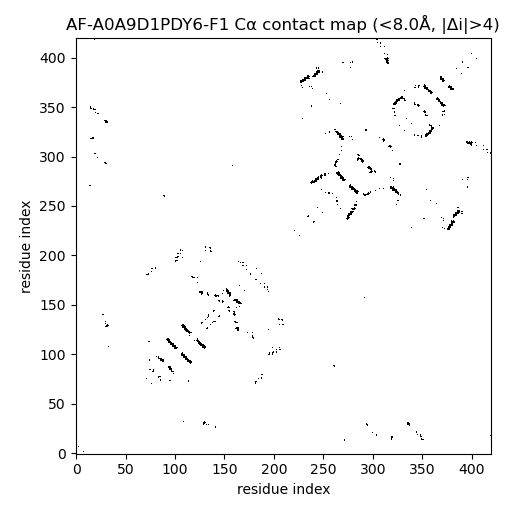
ATOM 1351 O O . GLN A 1 175 ? 14.101 -10.754 -36.522 1.00 89.44 175 GLN A O 1
ATOM 1356 N N . LYS A 1 176 ? 15.720 -9.880 -35.224 1.00 89.00 176 LYS A N 1
ATOM 1357 C CA . LYS A 1 176 ? 16.777 -10.799 -35.694 1.00 89.00 176 LYS A CA 1
ATOM 1358 C C . LYS A 1 176 ? 16.575 -12.221 -35.170 1.00 89.00 176 LYS A C 1
ATOM 1360 O O . LYS A 1 176 ? 17.051 -13.158 -35.803 1.00 89.00 176 LYS A O 1
ATOM 1365 N N . TYR A 1 177 ? 15.897 -12.358 -34.033 1.00 86.44 177 TYR A N 1
ATOM 1366 C CA . TYR A 1 177 ? 15.802 -13.598 -33.280 1.00 86.44 177 TYR A CA 1
ATOM 1367 C C . TYR A 1 177 ? 14.388 -14.155 -33.324 1.00 86.44 177 TYR A C 1
ATOM 1369 O O . TYR A 1 177 ? 13.401 -13.424 -33.206 1.00 86.44 177 TYR A O 1
ATOM 1377 N N . LYS A 1 178 ? 14.278 -15.475 -33.460 1.00 79.00 178 LYS A N 1
ATOM 1378 C CA . LYS A 1 178 ? 13.014 -16.159 -33.198 1.00 79.00 178 LYS A CA 1
ATOM 1379 C C . LYS A 1 178 ? 12.773 -16.221 -31.688 1.00 79.00 178 LYS A C 1
ATOM 1381 O O . LYS A 1 178 ? 13.726 -16.196 -30.907 1.00 79.00 178 LYS A O 1
ATOM 1386 N N . PRO A 1 179 ? 11.510 -16.323 -31.254 1.00 69.88 179 PRO A N 1
ATOM 1387 C CA . PRO A 1 179 ? 11.218 -16.566 -29.851 1.00 69.88 179 PRO A CA 1
ATOM 1388 C C . PRO A 1 179 ? 11.988 -17.782 -29.308 1.00 69.88 179 PRO A C 1
ATOM 1390 O O . PRO A 1 179 ? 12.065 -18.814 -29.974 1.00 69.88 179 PRO A O 1
ATOM 1393 N N . GLY A 1 180 ? 12.597 -17.631 -28.131 1.00 66.19 180 GLY A N 1
ATOM 1394 C CA . GLY A 1 180 ? 13.435 -18.659 -27.504 1.00 66.19 180 GLY A CA 1
ATOM 1395 C C . GLY A 1 180 ? 14.883 -18.741 -28.014 1.00 66.19 180 GLY A C 1
ATOM 1396 O O . GLY A 1 180 ? 15.688 -19.446 -27.408 1.00 66.19 180 GLY A O 1
ATOM 1397 N N . GLU A 1 181 ? 15.263 -18.016 -29.076 1.00 79.06 181 GLU A N 1
ATOM 1398 C CA . GLU A 1 181 ? 16.662 -17.958 -29.520 1.00 79.06 181 GLU A CA 1
ATOM 1399 C C . GLU A 1 181 ? 17.510 -17.072 -28.598 1.00 79.06 181 GLU A C 1
ATOM 1401 O O . GLU A 1 181 ? 17.124 -15.970 -28.202 1.00 79.06 181 GLU A O 1
ATOM 1406 N N . VAL A 1 182 ? 18.710 -17.558 -28.279 1.00 79.69 182 VAL A N 1
ATOM 1407 C CA . VAL A 1 182 ? 19.689 -16.833 -27.467 1.00 79.69 182 VAL A CA 1
ATOM 1408 C C . VAL A 1 182 ? 20.337 -15.735 -28.308 1.00 79.69 182 VAL A C 1
ATOM 1410 O O . VAL A 1 182 ? 20.817 -15.986 -29.414 1.00 79.69 182 VAL A O 1
ATOM 1413 N N . TRP A 1 183 ? 20.367 -14.513 -27.776 1.00 89.00 183 TRP A N 1
ATOM 1414 C CA . TRP A 1 183 ? 20.933 -13.367 -28.481 1.00 89.00 183 TRP A CA 1
ATOM 1415 C C . TRP A 1 183 ? 22.461 -13.373 -28.445 1.00 89.00 183 TRP A C 1
ATOM 1417 O O . TRP A 1 183 ? 23.083 -13.826 -27.484 1.00 89.00 183 TRP A O 1
ATOM 1427 N N . SER A 1 184 ? 23.089 -12.822 -29.482 1.00 91.25 184 SER A N 1
ATOM 1428 C CA . SER A 1 184 ? 24.531 -12.597 -29.487 1.00 91.25 184 SER A CA 1
ATOM 1429 C C . SER A 1 184 ? 24.916 -11.570 -28.412 1.00 91.25 184 SER A C 1
ATOM 1431 O O . SER A 1 184 ? 24.200 -10.593 -28.185 1.00 91.25 184 SER A O 1
ATOM 1433 N N . ARG A 1 185 ? 26.092 -11.729 -27.785 1.00 90.12 185 ARG A N 1
ATOM 1434 C CA . ARG A 1 185 ? 26.615 -10.731 -26.827 1.00 90.12 185 ARG A CA 1
ATOM 1435 C C . ARG A 1 185 ? 26.704 -9.327 -27.440 1.00 90.12 185 ARG A C 1
ATOM 1437 O O . ARG A 1 185 ? 26.491 -8.344 -26.743 1.00 90.12 185 ARG A O 1
ATOM 1444 N N . SER A 1 186 ? 27.000 -9.229 -28.740 1.00 92.19 186 SER A N 1
ATOM 1445 C CA . SER A 1 186 ? 27.048 -7.943 -29.448 1.00 92.19 186 SER A CA 1
ATOM 1446 C C . SER A 1 186 ? 25.677 -7.275 -29.509 1.00 92.19 186 SER A C 1
ATOM 1448 O O . SER A 1 186 ? 25.588 -6.071 -29.304 1.00 92.19 186 SER A O 1
ATOM 1450 N N . ASP A 1 187 ? 24.618 -8.040 -29.775 1.00 94.00 187 ASP A N 1
ATOM 1451 C CA . ASP A 1 187 ? 23.256 -7.507 -29.829 1.00 94.00 187 ASP A CA 1
ATOM 1452 C C . ASP A 1 187 ? 22.733 -7.125 -28.442 1.00 94.00 187 ASP A C 1
ATOM 1454 O O . ASP A 1 187 ? 22.003 -6.149 -28.318 1.00 94.00 187 ASP A O 1
ATOM 1458 N N . ILE A 1 188 ? 23.134 -7.842 -27.389 1.00 93.12 188 ILE A N 1
ATOM 1459 C CA . ILE A 1 188 ? 22.795 -7.487 -26.001 1.00 93.12 188 ILE A CA 1
ATOM 1460 C C . ILE A 1 188 ? 23.460 -6.169 -25.607 1.00 93.12 188 ILE A C 1
ATOM 1462 O O . ILE A 1 188 ? 22.780 -5.264 -25.126 1.00 93.12 188 ILE A O 1
ATOM 1466 N N . LYS A 1 189 ? 24.757 -6.018 -25.898 1.00 93.38 189 LYS A N 1
ATOM 1467 C CA . LYS A 1 189 ? 25.479 -4.748 -25.738 1.00 93.38 189 LYS A CA 1
ATOM 1468 C C . LYS A 1 189 ? 24.814 -3.617 -26.508 1.00 93.38 189 LYS A C 1
ATOM 1470 O O . LYS A 1 189 ? 24.621 -2.535 -25.968 1.00 93.38 189 LYS A O 1
ATOM 1475 N N . GLU A 1 190 ? 24.436 -3.874 -27.758 1.00 95.25 190 GLU A N 1
ATOM 1476 C CA . GLU A 1 190 ? 23.747 -2.898 -28.600 1.00 95.25 190 GLU A CA 1
ATOM 1477 C C . GLU A 1 190 ? 22.378 -2.509 -28.020 1.00 95.25 190 GLU A C 1
ATOM 1479 O O . GLU A 1 190 ? 22.015 -1.334 -28.027 1.00 95.25 190 GLU A O 1
ATOM 1484 N N . TYR A 1 191 ? 21.637 -3.474 -27.471 1.00 95.62 191 TYR A N 1
ATOM 1485 C CA . TYR A 1 191 ? 20.345 -3.244 -26.832 1.00 95.62 191 TYR A CA 1
ATOM 1486 C C . TYR A 1 191 ? 20.482 -2.412 -25.552 1.00 95.62 191 TYR A C 1
ATOM 1488 O O . TYR A 1 191 ? 19.712 -1.477 -25.347 1.00 95.62 191 TYR A O 1
ATOM 1496 N N . ILE A 1 192 ? 21.470 -2.716 -24.707 1.00 95.12 192 ILE A N 1
ATOM 1497 C CA . ILE A 1 192 ? 21.757 -1.967 -23.475 1.00 95.12 192 ILE A CA 1
ATOM 1498 C C . ILE A 1 192 ? 22.254 -0.556 -23.801 1.00 95.12 192 ILE A C 1
ATOM 1500 O O . ILE A 1 192 ? 21.792 0.409 -23.191 1.00 95.12 192 ILE A O 1
ATOM 1504 N N . GLN A 1 193 ? 23.125 -0.414 -24.804 1.00 94.38 193 GLN A N 1
ATOM 1505 C CA . GLN A 1 193 ? 23.569 0.892 -25.288 1.00 94.38 193 GLN A CA 1
ATOM 1506 C C . GLN A 1 193 ? 22.380 1.744 -25.734 1.00 94.38 193 GLN A C 1
ATOM 1508 O O . GLN A 1 193 ? 22.325 2.923 -25.413 1.00 94.38 193 GLN A O 1
ATOM 1513 N N . GLU A 1 194 ? 21.391 1.150 -26.400 1.00 96.25 194 GLU A N 1
ATOM 1514 C CA . GLU A 1 194 ? 20.185 1.862 -26.820 1.00 96.25 194 GLU A CA 1
ATOM 1515 C C . GLU A 1 194 ? 19.335 2.352 -25.629 1.00 96.25 194 GLU A C 1
ATOM 1517 O O . GLU A 1 194 ? 18.701 3.404 -25.722 1.00 96.25 194 GLU A O 1
ATOM 1522 N N . ILE A 1 195 ? 19.352 1.650 -24.484 1.00 96.06 195 ILE A N 1
ATOM 1523 C CA . ILE A 1 195 ? 18.768 2.160 -23.227 1.00 96.06 195 ILE A CA 1
ATOM 1524 C C . ILE A 1 195 ? 19.528 3.419 -22.787 1.00 96.06 195 ILE A C 1
ATOM 1526 O O . ILE A 1 195 ? 18.907 4.426 -22.439 1.00 96.06 195 ILE A O 1
ATOM 1530 N N . GLY A 1 196 ? 20.862 3.391 -22.829 1.00 94.38 196 GLY A N 1
ATOM 1531 C CA . GLY A 1 196 ? 21.716 4.542 -22.522 1.00 94.38 196 GLY A CA 1
ATOM 1532 C C . GLY A 1 196 ? 21.485 5.729 -23.465 1.00 94.38 196 GLY A C 1
ATOM 1533 O O . GLY A 1 196 ? 21.249 6.847 -23.007 1.00 94.38 196 GLY A O 1
ATOM 1534 N N . ASP A 1 197 ? 21.449 5.485 -24.774 1.00 94.88 197 ASP A N 1
ATOM 1535 C CA . ASP A 1 197 ? 21.224 6.500 -25.808 1.00 94.88 197 ASP A CA 1
ATOM 1536 C C . ASP A 1 197 ? 19.846 7.155 -25.645 1.00 94.88 197 ASP A C 1
ATOM 1538 O O . ASP A 1 197 ? 19.710 8.380 -25.720 1.00 94.88 197 ASP A O 1
ATOM 1542 N N . TRP A 1 198 ? 18.814 6.359 -25.346 1.00 96.00 198 TRP A N 1
ATOM 1543 C CA . TRP A 1 198 ? 17.491 6.884 -25.021 1.00 96.00 198 TRP A CA 1
ATOM 1544 C C . TRP A 1 198 ? 17.508 7.703 -23.721 1.00 96.00 198 TRP A C 1
ATOM 1546 O O . TRP A 1 198 ? 16.919 8.785 -23.664 1.00 96.00 198 TRP A O 1
ATOM 1556 N N . THR A 1 199 ? 18.234 7.240 -22.697 1.00 94.25 199 THR A N 1
ATOM 1557 C CA . THR A 1 199 ? 18.406 7.949 -21.414 1.00 94.25 199 THR A CA 1
ATOM 1558 C C . THR A 1 199 ? 19.032 9.333 -21.610 1.00 94.25 199 THR A C 1
ATOM 1560 O O . THR A 1 199 ? 18.590 10.300 -20.984 1.00 94.25 199 THR A O 1
ATOM 1563 N N . GLN A 1 200 ? 20.025 9.431 -22.499 1.00 93.38 200 GLN A N 1
ATOM 1564 C CA . GLN A 1 200 ? 20.670 10.682 -22.905 1.00 93.38 200 GLN A CA 1
ATOM 1565 C C . GLN A 1 200 ? 19.716 11.563 -23.725 1.00 93.38 200 GLN A C 1
ATOM 1567 O O . GLN A 1 200 ? 19.595 12.759 -23.467 1.00 93.38 200 GLN A O 1
ATOM 1572 N N . LYS A 1 201 ? 18.996 10.985 -24.696 1.00 94.06 201 LYS A N 1
ATOM 1573 C CA . LYS A 1 201 ? 18.008 11.704 -25.519 1.00 94.06 201 LYS A CA 1
ATOM 1574 C C . LYS A 1 201 ? 16.920 12.361 -24.668 1.00 94.06 201 LYS A C 1
ATOM 1576 O O . LYS A 1 201 ? 16.468 13.456 -24.999 1.00 94.06 201 LYS A O 1
ATOM 1581 N N . MET A 1 202 ? 16.502 11.698 -23.592 1.00 93.38 202 MET A N 1
ATOM 1582 C CA . MET A 1 202 ? 15.446 12.175 -22.698 1.00 93.38 202 MET A CA 1
ATOM 1583 C C . MET A 1 202 ? 15.947 13.073 -21.565 1.00 93.38 202 MET A C 1
ATOM 1585 O O . MET A 1 202 ? 15.150 13.437 -20.704 1.00 93.38 202 MET A O 1
ATOM 1589 N N . SER A 1 203 ? 17.225 13.468 -21.539 1.00 91.94 203 SER A N 1
ATOM 1590 C CA . SER A 1 203 ? 17.758 14.369 -20.506 1.00 91.94 203 SER A CA 1
ATOM 1591 C C . SER A 1 203 ? 16.920 15.642 -20.292 1.00 91.94 203 SER A C 1
ATOM 1593 O O . SER A 1 203 ? 16.671 15.966 -19.129 1.00 91.94 203 SER A O 1
ATOM 1595 N N . PRO A 1 204 ? 16.389 16.334 -21.328 1.00 90.25 204 PRO A N 1
ATOM 1596 C CA . PRO A 1 204 ? 15.520 17.495 -21.121 1.00 90.25 204 PRO A CA 1
ATOM 1597 C C . PRO A 1 204 ? 14.234 17.159 -20.353 1.00 90.25 204 PRO A C 1
ATOM 1599 O O . PRO A 1 204 ? 13.893 17.848 -19.396 1.00 90.25 204 PRO A O 1
ATOM 1602 N N . GLN A 1 205 ? 13.546 16.078 -20.729 1.00 89.75 205 GLN A N 1
ATOM 1603 C CA . GLN A 1 205 ? 12.310 15.619 -20.089 1.00 89.75 205 GLN A CA 1
ATOM 1604 C C . GLN A 1 205 ? 12.573 15.096 -18.679 1.00 89.75 205 GLN A C 1
ATOM 1606 O O . GLN A 1 205 ? 11.795 15.358 -17.770 1.00 89.75 205 GLN A O 1
ATOM 1611 N N . ARG A 1 206 ? 13.688 14.387 -18.478 1.00 90.81 206 ARG A N 1
ATOM 1612 C CA . ARG A 1 206 ? 14.130 13.899 -17.168 1.00 90.81 206 ARG A CA 1
ATOM 1613 C C . ARG A 1 206 ? 14.429 15.061 -16.232 1.00 90.81 206 ARG A C 1
ATOM 1615 O O . ARG A 1 206 ? 13.963 15.060 -15.097 1.00 90.81 206 ARG A O 1
ATOM 1622 N N . LYS A 1 207 ? 15.134 16.082 -16.726 1.00 87.81 207 LYS A N 1
ATOM 1623 C CA . LYS A 1 207 ? 15.394 17.318 -15.990 1.00 87.81 207 LYS A CA 1
ATOM 1624 C C . LYS A 1 207 ? 14.094 18.037 -15.656 1.00 87.81 207 LYS A C 1
ATOM 1626 O O . LYS A 1 207 ? 13.894 18.369 -14.499 1.00 87.81 207 LYS A O 1
ATOM 1631 N N . GLU A 1 208 ? 13.189 18.208 -16.618 1.00 86.69 208 GLU A N 1
ATOM 1632 C CA . GLU A 1 208 ? 11.883 18.832 -16.385 1.00 86.69 208 GLU A CA 1
ATOM 1633 C C . GLU A 1 208 ? 11.038 18.039 -15.376 1.00 86.69 208 GLU A C 1
ATOM 1635 O O . GLU A 1 208 ? 10.410 18.639 -14.510 1.00 86.69 208 GLU A O 1
ATOM 1640 N N . ALA A 1 209 ? 11.030 16.706 -15.442 1.00 83.38 209 ALA A N 1
ATOM 1641 C CA . ALA A 1 209 ? 10.307 15.846 -14.508 1.00 83.38 209 ALA A CA 1
ATOM 1642 C C . ALA A 1 209 ? 10.878 15.959 -13.087 1.00 83.38 209 ALA A C 1
ATOM 1644 O O . ALA A 1 209 ? 10.135 16.199 -12.134 1.00 83.38 209 ALA A O 1
ATOM 1645 N N . LEU A 1 210 ? 12.205 15.883 -12.944 1.00 76.38 210 LEU A N 1
ATOM 1646 C CA . LEU A 1 210 ? 12.895 16.055 -11.665 1.00 76.38 210 LEU A CA 1
ATOM 1647 C C . LEU A 1 210 ? 12.752 17.484 -11.125 1.00 76.38 210 LEU A C 1
ATOM 1649 O O . LEU A 1 210 ? 12.564 17.666 -9.924 1.00 76.38 210 LEU A O 1
ATOM 1653 N N . GLU A 1 211 ? 12.780 18.499 -11.990 1.00 79.88 211 GLU A N 1
ATOM 1654 C CA . GLU A 1 211 ? 12.545 19.897 -11.635 1.00 79.88 211 GLU A CA 1
ATOM 1655 C C . GLU A 1 211 ? 11.096 20.127 -11.225 1.00 79.88 211 GLU A C 1
ATOM 1657 O O . GLU A 1 211 ? 10.887 20.736 -10.185 1.00 79.88 211 GLU A O 1
ATOM 1662 N N . LYS A 1 212 ? 10.100 19.612 -11.957 1.00 74.56 212 LYS A N 1
ATOM 1663 C CA . LYS A 1 212 ? 8.673 19.656 -11.591 1.00 74.56 212 LYS A CA 1
ATOM 1664 C C . LYS A 1 212 ? 8.417 18.955 -10.279 1.00 74.56 212 LYS A C 1
ATOM 1666 O O . LYS A 1 212 ? 7.666 19.485 -9.472 1.00 74.56 212 LYS A O 1
ATOM 1671 N N . LYS A 1 213 ? 9.064 17.821 -10.037 1.00 65.31 213 LYS A N 1
ATOM 1672 C CA . LYS A 1 213 ? 9.035 17.137 -8.750 1.00 65.31 213 LYS A CA 1
ATOM 1673 C C . LYS A 1 213 ? 9.708 17.978 -7.668 1.00 65.31 213 LYS A C 1
ATOM 1675 O O . LYS A 1 213 ? 9.166 18.106 -6.579 1.00 65.31 213 LYS A O 1
ATOM 1680 N N . SER A 1 214 ? 10.825 18.643 -7.970 1.00 61.12 214 SER A N 1
ATOM 1681 C CA . SER A 1 214 ? 11.484 19.587 -7.057 1.00 61.12 214 SER A CA 1
ATOM 1682 C C . SER A 1 214 ? 10.667 20.861 -6.811 1.00 61.12 214 SER A C 1
ATOM 1684 O O . SER A 1 214 ? 10.764 21.428 -5.730 1.00 61.12 214 SER A O 1
ATOM 1686 N N . LEU A 1 215 ? 9.862 21.299 -7.786 1.00 56.16 215 LEU A N 1
ATOM 1687 C CA . LEU A 1 215 ? 8.986 22.471 -7.777 1.00 56.16 215 LEU A CA 1
ATOM 1688 C C . LEU A 1 215 ? 7.675 22.160 -7.071 1.00 56.16 215 LEU A C 1
ATOM 1690 O O . LEU A 1 215 ? 7.265 22.965 -6.259 1.00 56.16 215 LEU A O 1
ATOM 1694 N N . HIS A 1 216 ? 7.076 20.987 -7.282 1.00 54.16 216 HIS A N 1
ATOM 1695 C CA . HIS A 1 216 ? 6.008 20.451 -6.436 1.00 54.16 216 HIS A CA 1
ATOM 1696 C C . HIS A 1 216 ? 6.503 20.328 -5.002 1.00 54.16 216 HIS A C 1
ATOM 1698 O O . HIS A 1 216 ? 5.886 20.894 -4.110 1.00 54.16 216 HIS A O 1
ATOM 1704 N N . LYS A 1 217 ? 7.689 19.740 -4.798 1.00 45.41 217 LYS A N 1
ATOM 1705 C CA . LYS A 1 217 ? 8.359 19.715 -3.497 1.00 45.41 217 LYS A CA 1
ATOM 1706 C C . LYS A 1 217 ? 8.591 21.136 -2.969 1.00 45.41 217 LYS A C 1
ATOM 1708 O O . LYS A 1 217 ? 8.359 21.370 -1.797 1.00 45.41 217 LYS A O 1
ATOM 1713 N N . ARG A 1 218 ? 8.985 22.119 -3.794 1.00 42.44 218 ARG A N 1
ATOM 1714 C CA . ARG A 1 218 ? 9.192 23.532 -3.394 1.00 42.44 218 ARG A CA 1
ATOM 1715 C C . ARG A 1 218 ? 7.892 24.271 -3.086 1.00 42.44 218 ARG A C 1
ATOM 1717 O O . ARG A 1 218 ? 7.881 25.060 -2.158 1.00 42.44 218 ARG A O 1
ATOM 1724 N N . THR A 1 219 ? 6.821 24.041 -3.830 1.00 44.59 219 THR A N 1
ATOM 1725 C CA . THR A 1 219 ? 5.500 24.643 -3.624 1.00 44.59 219 THR A CA 1
ATOM 1726 C C . THR A 1 219 ? 4.805 24.004 -2.420 1.00 44.59 219 THR A C 1
ATOM 1728 O O . THR A 1 219 ? 4.175 24.717 -1.645 1.00 44.59 219 THR A O 1
ATOM 1731 N N . GLU A 1 220 ? 5.030 22.711 -2.164 1.00 40.88 220 GLU A N 1
ATOM 1732 C CA . GLU A 1 220 ? 4.745 22.068 -0.875 1.00 40.88 220 GLU A CA 1
ATOM 1733 C C . GLU A 1 220 ? 5.598 22.665 0.263 1.00 40.88 220 GLU A C 1
ATOM 1735 O O . GLU A 1 220 ? 5.059 22.989 1.321 1.00 40.88 220 GLU A O 1
ATOM 1740 N N . LEU A 1 221 ? 6.902 22.891 0.046 1.00 37.38 221 LEU A N 1
ATOM 1741 C CA . LEU A 1 221 ? 7.842 23.464 1.030 1.00 37.38 221 LEU A CA 1
ATOM 1742 C C . LEU A 1 221 ? 7.595 24.953 1.339 1.00 37.38 221 LEU A C 1
ATOM 1744 O O . LEU A 1 221 ? 7.895 25.397 2.444 1.00 37.38 221 LEU A O 1
ATOM 1748 N N . ILE A 1 222 ? 7.079 25.744 0.393 1.00 44.22 222 ILE A N 1
ATOM 1749 C CA . ILE A 1 222 ? 6.692 27.151 0.614 1.00 44.22 222 ILE A CA 1
ATOM 1750 C C . ILE A 1 222 ? 5.369 27.219 1.399 1.00 44.22 222 ILE A C 1
ATOM 1752 O O . ILE A 1 222 ? 5.110 28.207 2.083 1.00 44.22 222 ILE A O 1
ATOM 1756 N N . GLY A 1 223 ? 4.562 26.152 1.363 1.00 44.81 223 GLY A N 1
ATOM 1757 C CA . GLY A 1 223 ? 3.315 26.041 2.113 1.00 44.81 223 GLY A CA 1
ATOM 1758 C C . GLY A 1 223 ? 3.438 25.437 3.517 1.00 44.81 223 GLY A C 1
ATOM 1759 O O . GLY A 1 223 ? 2.646 25.811 4.382 1.00 44.81 223 GLY A O 1
ATOM 1760 N N . ARG A 1 224 ? 4.364 24.500 3.788 1.00 40.78 224 ARG A N 1
ATOM 1761 C CA . ARG A 1 224 ? 4.434 23.782 5.082 1.00 40.78 224 ARG A CA 1
ATOM 1762 C C . ARG A 1 224 ? 5.861 23.341 5.470 1.00 40.78 224 ARG A C 1
ATOM 1764 O O . ARG A 1 224 ? 6.686 23.017 4.628 1.00 40.78 224 ARG A O 1
ATOM 1771 N N . SER A 1 225 ? 6.104 23.350 6.785 1.00 43.75 225 SER A N 1
ATOM 1772 C CA . SER A 1 225 ? 7.342 23.068 7.540 1.00 43.75 225 SER A CA 1
ATOM 1773 C C . SER A 1 225 ? 8.305 22.001 6.975 1.00 43.75 225 SER A C 1
ATOM 1775 O O . SER A 1 225 ? 7.912 20.979 6.425 1.00 43.75 225 SER A O 1
ATOM 1777 N N . ARG A 1 226 ? 9.599 22.218 7.227 1.00 46.47 226 ARG A N 1
ATOM 1778 C CA . ARG A 1 226 ? 10.798 21.590 6.642 1.00 46.47 226 ARG A CA 1
ATOM 1779 C C . ARG A 1 226 ? 11.085 20.104 7.009 1.00 46.47 226 ARG A C 1
ATOM 1781 O O . ARG A 1 226 ? 12.240 19.715 6.889 1.00 46.47 226 ARG A O 1
ATOM 1788 N N . THR A 1 227 ? 10.112 19.287 7.444 1.00 57.91 227 THR A N 1
ATOM 1789 C CA . THR A 1 227 ? 10.346 17.926 8.031 1.00 57.91 227 THR A CA 1
ATOM 1790 C C . THR A 1 227 ? 9.202 16.898 7.840 1.00 57.91 227 THR A C 1
ATOM 1792 O O . THR A 1 227 ? 9.051 15.953 8.622 1.00 57.91 227 THR A O 1
ATOM 1795 N N . ARG A 1 228 ? 8.308 17.090 6.858 1.00 71.44 228 ARG A N 1
ATOM 1796 C CA . ARG A 1 228 ? 7.161 16.179 6.649 1.00 71.44 228 ARG A CA 1
ATOM 1797 C C . ARG A 1 228 ? 7.627 14.840 6.054 1.00 71.44 228 ARG A C 1
ATOM 1799 O O . ARG A 1 228 ? 8.437 14.826 5.135 1.00 71.44 228 ARG A O 1
ATOM 1806 N N . PHE A 1 229 ? 7.073 13.746 6.567 1.00 83.00 229 PHE A N 1
ATOM 1807 C CA . PHE A 1 229 ? 7.326 12.338 6.241 1.00 83.00 229 PHE A CA 1
ATOM 1808 C C . PHE A 1 229 ? 8.699 11.782 6.639 1.00 83.00 229 PHE A C 1
ATOM 1810 O O . PHE A 1 229 ? 9.050 10.676 6.238 1.00 83.00 229 PHE A O 1
ATOM 1817 N N . ASP A 1 230 ? 9.448 12.488 7.489 1.00 86.12 230 ASP A N 1
ATOM 1818 C CA . ASP A 1 230 ? 10.649 11.923 8.108 1.00 86.12 230 ASP A CA 1
ATOM 1819 C C . ASP A 1 230 ? 10.315 10.695 8.974 1.00 86.12 230 ASP A C 1
ATOM 1821 O O . ASP A 1 230 ? 9.219 10.577 9.524 1.00 86.12 230 ASP A O 1
ATOM 1825 N N . TYR A 1 231 ? 11.281 9.792 9.139 1.00 85.88 231 TYR A N 1
ATOM 1826 C CA . TYR A 1 231 ? 11.151 8.613 9.995 1.00 85.88 231 TYR A CA 1
ATOM 1827 C C . TYR A 1 231 ? 11.780 8.870 11.360 1.00 85.88 231 TYR A C 1
ATOM 1829 O O . TYR A 1 231 ? 12.995 8.770 11.547 1.00 85.88 231 TYR A O 1
ATOM 1837 N N . LEU A 1 232 ? 10.944 9.187 12.340 1.00 83.25 232 LEU A N 1
ATOM 1838 C CA . LEU A 1 232 ? 11.374 9.423 13.708 1.00 83.25 232 LEU A CA 1
ATOM 1839 C C . LEU A 1 232 ? 11.429 8.107 14.487 1.00 83.25 232 LEU A C 1
ATOM 1841 O O . LEU A 1 232 ? 10.534 7.261 14.419 1.00 83.25 232 LEU A O 1
ATOM 1845 N N . LYS A 1 233 ? 12.507 7.933 15.257 1.00 74.31 233 LYS A N 1
ATOM 1846 C CA . LYS A 1 233 ? 12.672 6.760 16.119 1.00 74.31 233 LYS A CA 1
ATOM 1847 C C . LYS A 1 233 ? 11.712 6.821 17.305 1.00 74.31 233 LYS A C 1
ATOM 1849 O O . LYS A 1 233 ? 11.537 7.866 17.930 1.00 74.31 233 LYS A O 1
ATOM 1854 N N . GLY A 1 234 ? 11.174 5.658 17.660 1.00 72.19 234 GLY A N 1
ATOM 1855 C CA . GLY A 1 234 ? 10.277 5.498 18.793 1.00 72.19 234 GLY A CA 1
ATOM 1856 C C . GLY A 1 234 ? 8.857 5.946 18.474 1.00 72.19 234 GLY A C 1
ATOM 1857 O O . GLY A 1 234 ? 8.399 5.903 17.333 1.00 72.19 234 GLY A O 1
ATOM 1858 N N . SER A 1 235 ? 8.145 6.347 19.516 1.00 76.00 235 SER A N 1
ATOM 1859 C CA . SER A 1 235 ? 6.703 6.529 19.470 1.00 76.00 235 SER A CA 1
ATOM 1860 C C . SER A 1 235 ? 6.296 7.964 19.793 1.00 76.00 235 SER A C 1
ATOM 1862 O O . SER A 1 235 ? 7.002 8.646 20.538 1.00 76.00 235 SER A O 1
ATOM 1864 N N . CYS A 1 236 ? 5.144 8.416 19.303 1.00 82.94 236 CYS A N 1
ATOM 1865 C CA . CYS A 1 236 ? 4.635 9.750 19.621 1.00 82.94 236 CYS A CA 1
ATOM 1866 C C . CYS A 1 236 ? 3.578 9.693 20.734 1.00 82.94 236 CYS A C 1
ATOM 1868 O O . CYS A 1 236 ? 3.032 8.639 21.048 1.00 82.94 236 CYS A O 1
ATOM 1870 N N . LYS A 1 237 ? 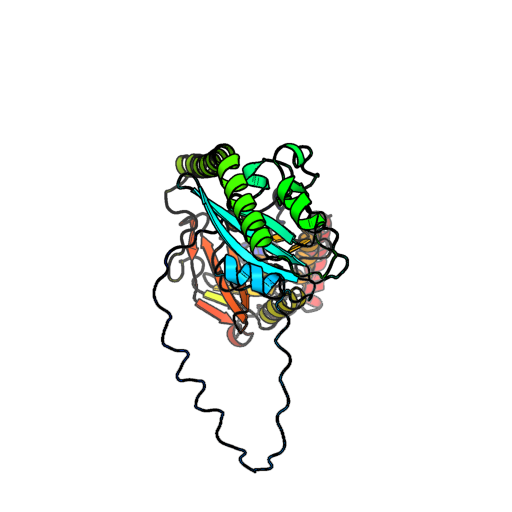3.229 10.845 21.322 1.00 86.00 237 LYS A N 1
ATOM 1871 C CA . LYS A 1 237 ? 2.214 10.906 22.394 1.00 86.00 237 LYS A CA 1
ATOM 1872 C C . LYS A 1 237 ? 0.828 10.395 21.966 1.00 86.00 237 LYS A C 1
ATOM 1874 O O . LYS A 1 237 ? 0.062 10.006 22.839 1.00 86.00 237 LYS A O 1
ATOM 1879 N N . LYS A 1 238 ? 0.515 10.415 20.664 1.00 89.69 238 LYS A N 1
ATOM 1880 C CA . LYS A 1 238 ? -0.769 9.964 20.094 1.00 89.69 238 LYS A CA 1
ATOM 1881 C C . LYS A 1 238 ? -0.793 8.471 19.743 1.00 89.69 238 LYS A C 1
ATOM 1883 O O . LYS A 1 238 ? -1.864 7.882 19.648 1.00 89.69 238 LYS A O 1
ATOM 1888 N N . CYS A 1 239 ? 0.374 7.862 19.555 1.00 93.75 239 CYS A N 1
ATOM 1889 C CA . CYS A 1 239 ? 0.523 6.446 19.249 1.00 93.75 239 CYS A CA 1
ATOM 1890 C C . CYS A 1 239 ? 1.842 5.953 19.853 1.00 93.75 239 CYS A C 1
ATOM 1892 O O . CYS A 1 239 ? 2.913 6.105 19.251 1.00 93.75 239 CYS A O 1
ATOM 1894 N N . ARG A 1 240 ? 1.765 5.412 21.076 1.00 94.00 240 ARG A N 1
ATOM 1895 C CA . ARG A 1 240 ? 2.904 4.778 21.755 1.00 94.00 240 ARG A CA 1
ATOM 1896 C C . ARG A 1 240 ? 3.038 3.304 21.416 1.00 94.00 240 ARG A C 1
ATOM 1898 O O . ARG A 1 240 ? 4.151 2.782 21.350 1.00 94.00 240 ARG A O 1
ATOM 1905 N N . LYS A 1 241 ? 1.899 2.656 21.179 1.00 96.50 241 LYS A N 1
ATOM 1906 C CA . LYS A 1 241 ? 1.809 1.215 20.998 1.00 96.50 241 LYS A CA 1
ATOM 1907 C C . LYS A 1 241 ? 0.751 0.851 19.965 1.00 96.50 241 LYS A C 1
ATOM 1909 O O . LYS A 1 241 ? -0.321 1.449 19.926 1.00 96.50 241 LYS A O 1
ATOM 1914 N N . ILE A 1 242 ? 1.049 -0.171 19.180 1.00 98.25 242 ILE A N 1
ATOM 1915 C CA . ILE A 1 242 ? 0.141 -0.816 18.240 1.00 98.25 242 ILE A CA 1
ATOM 1916 C C . ILE A 1 242 ? -0.046 -2.261 18.706 1.00 98.25 242 ILE A C 1
ATOM 1918 O O . ILE A 1 242 ? 0.925 -2.964 18.998 1.00 98.25 242 ILE A O 1
ATOM 1922 N N . VAL A 1 243 ? -1.295 -2.703 18.805 1.00 98.56 243 VAL A N 1
ATOM 1923 C CA . VAL A 1 243 ? -1.656 -4.082 19.147 1.00 98.56 243 VAL A CA 1
ATOM 1924 C C . VAL A 1 243 ? -2.489 -4.649 18.009 1.00 98.56 243 VAL A C 1
ATOM 1926 O O . VAL A 1 243 ? -3.505 -4.063 17.662 1.00 98.56 243 VAL A O 1
ATOM 1929 N N . ILE A 1 244 ? -2.060 -5.758 17.417 1.00 98.81 244 ILE A N 1
ATOM 1930 C CA . ILE A 1 244 ? -2.684 -6.363 16.233 1.00 98.81 244 ILE A CA 1
ATOM 1931 C C . ILE A 1 244 ? -3.260 -7.718 16.632 1.00 98.81 244 ILE A C 1
ATOM 1933 O O . ILE A 1 244 ? -2.554 -8.504 17.264 1.00 98.81 244 ILE A O 1
ATOM 1937 N N . SER A 1 245 ? -4.528 -7.984 16.313 1.00 98.69 245 SER A N 1
ATOM 1938 C CA . SER A 1 245 ? -5.173 -9.276 16.587 1.00 98.69 245 SER A CA 1
ATOM 1939 C C . SER A 1 245 ? -4.565 -10.395 15.735 1.00 98.69 245 SER A C 1
ATOM 1941 O O . SER A 1 245 ? -3.988 -10.142 14.672 1.00 98.69 245 SER A O 1
ATOM 1943 N N . ASP A 1 246 ? -4.718 -11.644 16.177 1.00 98.50 246 ASP A N 1
ATOM 1944 C CA . ASP A 1 246 ? -4.309 -12.812 15.390 1.00 98.50 246 ASP A CA 1
ATOM 1945 C C . ASP A 1 246 ? -5.053 -12.838 14.048 1.00 98.50 246 ASP A C 1
ATOM 1947 O O . ASP A 1 246 ? -4.461 -13.125 13.006 1.00 98.50 246 ASP A O 1
ATOM 1951 N N . ARG A 1 247 ? -6.335 -12.452 14.046 1.00 97.75 247 ARG A N 1
ATOM 1952 C CA . ARG A 1 247 ? -7.171 -12.385 12.841 1.00 97.75 247 ARG A CA 1
ATOM 1953 C C . ARG A 1 247 ? -6.701 -11.321 11.846 1.00 97.75 247 ARG A C 1
ATOM 1955 O O . ARG A 1 247 ? -6.569 -11.633 10.662 1.00 97.75 247 ARG A O 1
ATOM 1962 N N . ALA A 1 248 ? -6.415 -10.100 12.298 1.00 98.44 248 ALA A N 1
ATOM 1963 C CA . ALA A 1 248 ? -5.933 -9.026 11.430 1.00 98.44 248 ALA A CA 1
ATOM 1964 C C . ALA A 1 248 ? -4.561 -9.371 10.838 1.00 98.44 248 ALA A C 1
ATOM 1966 O O . ALA A 1 248 ? -4.364 -9.256 9.631 1.00 98.44 248 ALA A O 1
ATOM 1967 N N . TYR A 1 249 ? -3.635 -9.860 11.669 1.00 98.44 249 TYR A N 1
ATOM 1968 C CA . TYR A 1 249 ? -2.314 -10.276 11.203 1.00 98.44 249 TYR A CA 1
ATOM 1969 C C . TYR A 1 249 ? -2.401 -11.425 10.193 1.00 98.44 249 TYR A C 1
ATOM 1971 O O . TYR A 1 249 ? -1.806 -11.346 9.122 1.00 98.44 249 TYR A O 1
ATOM 1979 N N . THR A 1 250 ? -3.201 -12.454 10.485 1.00 97.75 250 THR A N 1
ATOM 1980 C CA . THR A 1 250 ? -3.402 -13.587 9.569 1.00 97.75 250 THR A CA 1
ATOM 1981 C C . THR A 1 250 ? -4.004 -13.136 8.240 1.00 97.75 250 THR A C 1
ATOM 1983 O O . THR A 1 250 ? -3.574 -13.615 7.198 1.00 97.75 250 THR A O 1
ATOM 1986 N N . SER A 1 251 ? -4.951 -12.193 8.258 1.00 97.50 251 SER A N 1
ATOM 1987 C CA . SER A 1 251 ? -5.583 -11.670 7.038 1.00 97.50 251 SER A CA 1
ATOM 1988 C C . SER A 1 251 ? -4.583 -10.916 6.156 1.00 97.50 251 SER A C 1
ATOM 1990 O O . SER A 1 251 ? -4.535 -11.162 4.956 1.00 97.50 251 SER A O 1
ATOM 1992 N N . ILE A 1 252 ? -3.726 -10.079 6.758 1.00 98.00 252 ILE A N 1
ATOM 1993 C CA . ILE A 1 252 ? -2.630 -9.379 6.062 1.00 98.00 252 ILE A CA 1
ATOM 1994 C C . ILE A 1 252 ? -1.690 -10.380 5.380 1.00 98.00 252 ILE A C 1
ATOM 1996 O O . ILE A 1 252 ? -1.387 -10.252 4.195 1.00 98.00 252 ILE A O 1
ATOM 2000 N N . ILE A 1 253 ? -1.238 -11.396 6.123 1.00 97.25 253 ILE A N 1
ATOM 2001 C CA . ILE A 1 253 ? -0.321 -12.413 5.597 1.00 97.25 253 ILE A CA 1
ATOM 2002 C C . ILE A 1 253 ? -0.983 -13.234 4.487 1.00 97.25 253 ILE A C 1
ATOM 2004 O O . ILE A 1 253 ? -0.367 -13.453 3.447 1.00 97.25 253 ILE A O 1
ATOM 2008 N N . ALA A 1 254 ? -2.224 -13.678 4.688 1.00 95.81 254 ALA A N 1
ATOM 2009 C CA . ALA A 1 254 ? -2.945 -14.498 3.721 1.00 95.81 254 ALA A CA 1
ATOM 2010 C C . ALA A 1 254 ? -3.174 -13.757 2.398 1.00 95.81 254 ALA A C 1
ATOM 2012 O O . ALA A 1 254 ? -2.908 -14.319 1.338 1.00 95.81 254 ALA A O 1
ATOM 2013 N N . GLU A 1 255 ? -3.610 -12.496 2.455 1.00 96.31 255 GLU A N 1
ATOM 2014 C CA . GLU A 1 255 ? -3.807 -11.679 1.256 1.00 96.31 255 GLU A CA 1
ATOM 2015 C C . GLU A 1 255 ? -2.479 -11.443 0.530 1.00 96.31 255 GLU A C 1
ATOM 2017 O O . GLU A 1 255 ? -2.382 -11.693 -0.670 1.00 96.31 255 GLU A O 1
ATOM 2022 N N . ALA A 1 256 ? -1.428 -11.055 1.256 1.00 93.31 256 ALA A N 1
ATOM 2023 C CA . ALA A 1 256 ? -0.123 -10.811 0.655 1.00 93.31 256 ALA A CA 1
ATOM 2024 C C . ALA A 1 256 ? 0.485 -12.052 -0.007 1.00 93.31 256 ALA A C 1
ATOM 2026 O O . ALA A 1 256 ? 1.058 -11.936 -1.085 1.00 93.31 256 ALA A O 1
ATOM 2027 N N . LEU A 1 257 ? 0.333 -13.234 0.599 1.00 91.81 257 LEU A N 1
ATOM 2028 C CA . LEU A 1 257 ? 0.764 -14.499 -0.005 1.00 91.81 257 LEU A CA 1
ATOM 2029 C C . LEU A 1 257 ? -0.077 -14.877 -1.229 1.00 91.81 257 LEU A C 1
ATOM 2031 O O . LEU A 1 257 ? 0.434 -15.505 -2.148 1.00 91.81 257 LEU A O 1
ATOM 2035 N N . SER A 1 258 ? -1.361 -14.509 -1.262 1.00 90.31 258 SER A N 1
ATOM 2036 C CA . SER A 1 258 ? -2.240 -14.829 -2.395 1.00 90.31 258 SER A CA 1
ATOM 2037 C C . SER A 1 258 ? -1.914 -14.040 -3.668 1.00 90.31 258 SER A C 1
ATOM 2039 O O . SER A 1 258 ? -2.347 -14.424 -4.756 1.00 90.31 258 SER A O 1
ATOM 2041 N N . ARG A 1 259 ? -1.164 -12.940 -3.527 1.00 84.62 259 ARG A N 1
ATOM 2042 C CA . ARG A 1 259 ? -0.803 -12.008 -4.602 1.00 84.62 259 ARG A CA 1
ATOM 2043 C C . ARG A 1 259 ? 0.702 -11.879 -4.818 1.00 84.62 259 ARG A C 1
ATOM 2045 O O . ARG A 1 259 ? 1.107 -11.054 -5.625 1.00 84.62 259 ARG A O 1
ATOM 2052 N N . ASP A 1 260 ? 1.526 -12.648 -4.115 1.00 82.12 260 ASP A N 1
ATOM 2053 C CA . ASP A 1 260 ? 2.980 -12.629 -4.297 1.00 82.12 260 ASP A CA 1
ATOM 2054 C C . ASP A 1 260 ? 3.311 -12.918 -5.790 1.00 82.12 260 ASP A C 1
ATOM 2056 O O . ASP A 1 260 ? 2.680 -13.798 -6.391 1.00 82.12 260 ASP A O 1
ATOM 2060 N N . PRO A 1 261 ? 4.179 -12.122 -6.463 1.00 79.62 261 PRO A N 1
ATOM 2061 C CA . PRO A 1 261 ? 5.081 -11.087 -5.963 1.00 79.62 261 PRO A CA 1
ATOM 2062 C C . PRO A 1 261 ? 4.545 -9.661 -6.159 1.00 79.62 261 PRO A C 1
ATOM 2064 O O . PRO A 1 261 ? 5.324 -8.701 -6.116 1.00 79.62 261 PRO A O 1
ATOM 2067 N N . ASP A 1 262 ? 3.259 -9.504 -6.443 1.00 80.50 262 ASP A N 1
ATOM 2068 C CA . ASP A 1 262 ? 2.641 -8.212 -6.694 1.00 80.50 262 ASP A CA 1
ATOM 2069 C C . ASP A 1 262 ? 2.357 -7.474 -5.384 1.00 80.50 262 ASP A C 1
ATOM 2071 O O . ASP A 1 262 ? 2.282 -8.053 -4.298 1.00 80.50 262 ASP A O 1
ATOM 2075 N N . GLU A 1 263 ? 2.261 -6.153 -5.457 1.00 80.50 263 GLU A N 1
ATOM 2076 C CA . GLU A 1 263 ? 1.743 -5.363 -4.354 1.00 80.50 263 GLU A CA 1
ATOM 2077 C C . GLU A 1 263 ? 0.244 -5.617 -4.200 1.00 80.50 263 GLU A C 1
ATOM 2079 O O . GLU A 1 263 ? -0.527 -5.720 -5.156 1.00 80.50 263 GLU A O 1
ATOM 2084 N N . THR A 1 264 ? -0.179 -5.704 -2.951 1.00 91.50 264 THR A N 1
ATOM 2085 C CA . THR A 1 264 ? -1.578 -5.762 -2.536 1.00 91.50 264 THR A CA 1
ATOM 2086 C C . THR A 1 264 ? -1.689 -5.078 -1.184 1.00 91.50 264 THR A C 1
ATOM 2088 O O . THR A 1 264 ? -0.672 -4.746 -0.574 1.00 91.50 264 THR A O 1
ATOM 2091 N N . GLY A 1 265 ? -2.900 -4.873 -0.693 1.00 93.94 265 GLY A N 1
ATOM 2092 C CA . GLY A 1 265 ? -3.112 -4.212 0.579 1.00 93.94 265 GLY A CA 1
ATOM 2093 C C . GLY A 1 265 ? -4.566 -4.209 0.999 1.00 93.94 265 GLY A C 1
ATOM 2094 O O . GLY A 1 265 ? -5.391 -4.939 0.462 1.00 93.94 265 GLY A O 1
ATOM 2095 N N . GLY A 1 266 ? -4.882 -3.353 1.956 1.00 95.00 266 GLY A N 1
ATOM 2096 C CA . GLY A 1 266 ? -6.239 -3.157 2.433 1.00 95.00 266 GLY A CA 1
ATOM 2097 C C . GLY A 1 266 ? -6.295 -2.159 3.576 1.00 95.00 266 GLY A C 1
ATOM 2098 O O . GLY A 1 266 ? -5.299 -1.532 3.944 1.00 95.00 266 GLY A O 1
ATOM 2099 N N . ILE A 1 267 ? -7.477 -2.015 4.167 1.00 95.56 267 ILE A N 1
ATOM 2100 C CA . ILE A 1 267 ? -7.687 -1.112 5.301 1.00 95.56 267 ILE A CA 1
ATOM 2101 C C . ILE A 1 267 ? -7.581 -1.835 6.643 1.00 95.56 267 ILE A C 1
ATOM 2103 O O . ILE A 1 267 ? -7.878 -3.028 6.760 1.00 95.56 267 ILE A O 1
ATOM 2107 N N . LEU A 1 268 ? -7.181 -1.074 7.659 1.00 97.81 268 LEU A N 1
ATOM 2108 C CA . LEU A 1 268 ? -7.059 -1.496 9.050 1.00 97.81 268 LEU A CA 1
ATOM 2109 C C . LEU A 1 268 ? -8.227 -0.939 9.859 1.00 97.81 268 LEU A C 1
ATOM 2111 O O . LEU A 1 268 ? -8.466 0.272 9.863 1.00 97.81 268 LEU A O 1
ATOM 2115 N N . LEU A 1 269 ? -8.922 -1.811 10.584 1.00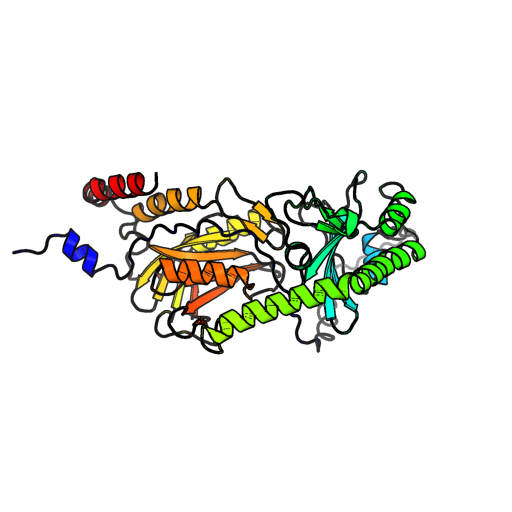 96.56 269 LEU A N 1
ATOM 2116 C CA . LEU A 1 269 ? -10.069 -1.461 11.416 1.00 96.56 269 LEU A CA 1
ATOM 2117 C C . LEU A 1 269 ? -9.798 -1.821 12.873 1.00 96.56 269 LEU A C 1
ATOM 2119 O O . LEU A 1 269 ? -9.191 -2.850 13.180 1.00 96.56 269 LEU A O 1
ATOM 2123 N N . GLY A 1 270 ? -10.261 -0.989 13.798 1.00 96.50 270 GLY A N 1
ATOM 2124 C CA . GLY A 1 270 ? -9.981 -1.231 15.201 1.00 96.50 270 GLY A CA 1
ATOM 2125 C C . GLY A 1 270 ? -10.445 -0.138 16.143 1.00 96.50 270 GLY A C 1
ATOM 2126 O O . GLY A 1 270 ?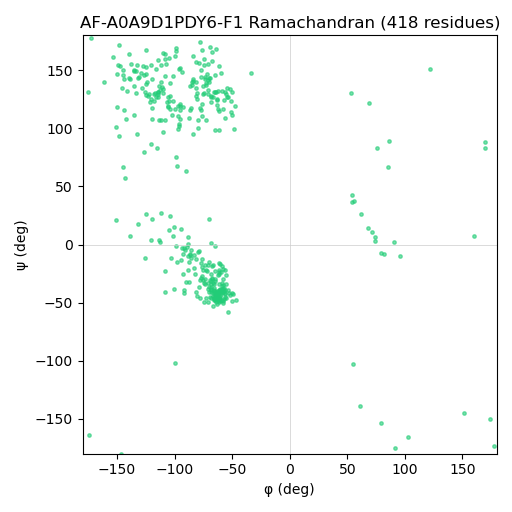 -11.452 0.515 15.896 1.00 96.50 270 GLY A O 1
ATOM 2127 N N . ILE A 1 271 ? -9.739 0.020 17.260 1.00 94.75 271 ILE A N 1
ATOM 2128 C CA . ILE A 1 271 ? -10.101 0.938 18.342 1.00 94.75 271 ILE A CA 1
ATOM 2129 C C . ILE A 1 271 ? -8.862 1.707 18.796 1.00 94.75 271 ILE A C 1
ATOM 2131 O O . ILE A 1 271 ? -7.788 1.135 18.988 1.00 94.75 271 ILE A O 1
ATOM 2135 N N . ILE A 1 272 ? -9.021 3.013 19.007 1.00 93.50 272 ILE A N 1
ATOM 2136 C CA . ILE A 1 272 ? -8.001 3.854 19.636 1.00 93.50 272 ILE A CA 1
ATOM 2137 C C . ILE A 1 272 ? -8.380 4.051 21.101 1.00 93.50 272 ILE A C 1
ATOM 2139 O O . ILE A 1 272 ? -9.398 4.674 21.405 1.00 93.50 272 ILE A O 1
ATOM 2143 N N . ASP A 1 273 ? -7.536 3.565 22.006 1.00 92.12 273 ASP A N 1
ATOM 2144 C CA . ASP A 1 273 ? -7.674 3.793 23.442 1.00 92.12 273 ASP A CA 1
ATOM 2145 C C . ASP A 1 273 ? -6.430 4.514 23.960 1.00 92.12 273 ASP A C 1
ATOM 2147 O O . ASP A 1 273 ? -5.331 3.955 24.037 1.00 92.12 273 ASP A O 1
ATOM 2151 N N . LYS A 1 274 ? -6.623 5.799 24.278 1.00 90.00 274 LYS A N 1
ATOM 2152 C CA . LYS A 1 274 ? -5.571 6.762 24.631 1.00 90.00 274 LYS A CA 1
ATOM 2153 C C . LYS A 1 274 ? -4.501 6.840 23.536 1.00 90.00 274 LYS A C 1
ATOM 2155 O O . LYS A 1 274 ? -4.703 7.491 22.520 1.00 90.00 274 LYS A O 1
ATOM 2160 N N . ASP A 1 275 ? -3.361 6.210 23.774 1.00 91.06 275 ASP A N 1
ATOM 2161 C CA . ASP A 1 275 ? -2.164 6.180 22.938 1.00 91.06 275 ASP A CA 1
ATOM 2162 C C . ASP A 1 275 ? -1.874 4.784 22.371 1.00 91.06 275 ASP A C 1
ATOM 2164 O O . ASP A 1 275 ? -0.832 4.584 21.742 1.00 91.06 275 ASP A O 1
ATOM 2168 N N . THR A 1 276 ? -2.758 3.813 22.617 1.00 95.88 276 THR A N 1
ATOM 2169 C CA . THR A 1 276 ? -2.654 2.463 22.065 1.00 95.88 276 THR A CA 1
ATOM 2170 C C . THR A 1 276 ? -3.675 2.275 20.953 1.00 95.88 276 THR A C 1
ATOM 2172 O O . THR A 1 276 ? -4.870 2.506 21.138 1.00 95.88 276 THR A O 1
ATOM 2175 N N . TRP A 1 277 ? -3.189 1.844 19.794 1.00 97.56 277 TRP A N 1
ATOM 2176 C CA . TRP A 1 277 ? -4.005 1.569 18.621 1.00 97.56 277 TRP A CA 1
ATOM 2177 C C . TRP A 1 277 ? -4.188 0.062 18.492 1.00 97.56 277 TRP A C 1
ATOM 2179 O O . TRP A 1 277 ? -3.229 -0.669 18.244 1.00 97.56 277 TRP A O 1
ATOM 2189 N N . TYR A 1 278 ? -5.414 -0.398 18.702 1.00 98.25 278 TYR A N 1
ATOM 2190 C CA . TYR A 1 278 ? -5.788 -1.804 18.651 1.00 98.25 278 TYR A CA 1
ATOM 2191 C C . TYR A 1 278 ? -6.359 -2.124 17.274 1.00 98.25 278 TYR A C 1
ATOM 2193 O O . TYR A 1 278 ? -7.508 -1.797 17.003 1.00 98.25 278 TYR A O 1
ATOM 2201 N N . VAL A 1 279 ? -5.568 -2.753 16.410 1.00 98.69 279 VAL A N 1
ATOM 2202 C CA . VAL A 1 279 ? -5.997 -3.261 15.103 1.00 98.69 279 VAL A CA 1
ATOM 2203 C C . VAL A 1 279 ? -6.715 -4.590 15.312 1.00 98.69 279 VAL A C 1
ATOM 2205 O O . VAL A 1 279 ? -6.091 -5.601 15.637 1.00 98.69 279 VAL A O 1
ATOM 2208 N N . VAL A 1 280 ? -8.036 -4.569 15.156 1.00 98.50 280 VAL A N 1
ATOM 2209 C CA . VAL A 1 280 ? -8.924 -5.714 15.395 1.00 98.50 280 VAL A CA 1
ATOM 2210 C C . VAL A 1 280 ? -9.136 -6.518 14.116 1.00 98.50 280 VAL A C 1
ATOM 2212 O O . VAL A 1 280 ? -9.124 -7.745 14.170 1.00 98.50 280 VAL A O 1
ATOM 2215 N N . GLU A 1 281 ? -9.270 -5.838 12.977 1.00 98.19 281 GLU A N 1
ATOM 2216 C CA . GLU A 1 281 ? -9.505 -6.438 11.663 1.00 98.19 281 GLU A CA 1
ATOM 2217 C C . GLU A 1 281 ? -8.604 -5.788 10.606 1.00 98.19 281 GLU A C 1
ATOM 2219 O O . GLU A 1 281 ? -8.254 -4.607 10.695 1.00 98.19 281 GLU A O 1
ATOM 2224 N N . ALA A 1 282 ? -8.256 -6.564 9.586 1.00 97.75 282 ALA A N 1
ATOM 2225 C CA . ALA A 1 282 ? -7.623 -6.087 8.365 1.00 97.75 282 ALA A CA 1
ATOM 2226 C C . ALA A 1 282 ? -8.373 -6.682 7.174 1.00 97.75 282 ALA A C 1
ATOM 2228 O O . ALA A 1 282 ? -8.845 -7.816 7.238 1.00 97.75 282 ALA A O 1
ATOM 2229 N N . THR A 1 283 ? -8.509 -5.903 6.110 1.00 94.56 283 THR A N 1
ATOM 2230 C CA . THR A 1 283 ? -9.245 -6.307 4.904 1.00 94.56 283 THR A CA 1
ATOM 2231 C C . THR A 1 283 ? -8.300 -6.579 3.742 1.00 94.56 283 THR A C 1
ATOM 2233 O O . THR A 1 283 ? -7.136 -6.178 3.782 1.00 94.56 283 THR A O 1
ATOM 2236 N N . ASP A 1 284 ? -8.829 -7.257 2.730 1.00 93.50 284 ASP A N 1
ATOM 2237 C CA . ASP A 1 284 ? -8.254 -7.408 1.394 1.00 93.50 284 ASP A CA 1
ATOM 2238 C C . ASP A 1 284 ? -8.479 -6.124 0.543 1.00 93.50 284 ASP A C 1
ATOM 2240 O O . ASP A 1 284 ? -9.164 -5.192 0.999 1.00 93.50 284 ASP A O 1
ATOM 2244 N N . PRO A 1 285 ? -7.921 -6.022 -0.679 1.00 87.25 285 PRO A N 1
ATOM 2245 C CA . PRO A 1 285 ? -8.011 -4.810 -1.497 1.00 87.25 285 PRO A CA 1
ATOM 2246 C C . PRO A 1 285 ? -9.389 -4.626 -2.159 1.00 87.25 285 PRO A C 1
ATOM 2248 O O . PRO A 1 285 ? -9.670 -3.541 -2.667 1.00 87.25 285 PRO A O 1
ATOM 2251 N N . GLY A 1 286 ? -10.243 -5.654 -2.158 1.00 86.94 286 GLY A N 1
ATOM 2252 C CA . GLY A 1 286 ? -11.568 -5.691 -2.766 1.00 86.94 286 GLY A CA 1
ATOM 2253 C C . GLY A 1 286 ? -11.650 -6.453 -4.089 1.00 86.94 286 GLY A C 1
ATOM 2254 O O . GLY A 1 286 ? -10.770 -7.231 -4.454 1.00 86.94 286 GLY A O 1
ATOM 2255 N N . LEU A 1 287 ? -12.759 -6.256 -4.810 1.00 80.44 287 LEU A N 1
ATOM 2256 C CA . LEU A 1 287 ? -13.085 -7.035 -6.013 1.00 80.44 287 LEU A CA 1
ATOM 2257 C C . LEU A 1 287 ? -12.572 -6.382 -7.300 1.00 80.44 287 LEU A C 1
ATOM 2259 O O . LEU A 1 287 ? -12.086 -7.073 -8.194 1.00 80.44 287 LEU A O 1
ATOM 2263 N N . SER A 1 288 ? -12.708 -5.058 -7.410 1.00 79.19 288 SER A N 1
ATOM 2264 C CA . SER A 1 288 ? -12.318 -4.295 -8.602 1.00 79.19 288 SER A CA 1
ATOM 2265 C C . SER A 1 288 ? -10.940 -3.672 -8.409 1.00 79.19 288 SER A C 1
ATOM 2267 O O . SER A 1 288 ? -10.813 -2.455 -8.287 1.00 79.19 288 SER A O 1
ATOM 2269 N N . THR A 1 289 ? -9.916 -4.517 -8.345 1.00 75.00 289 THR A N 1
ATOM 2270 C CA . THR A 1 289 ? -8.560 -4.113 -7.962 1.00 75.00 289 THR A CA 1
ATOM 2271 C C . THR A 1 289 ? -7.567 -4.254 -9.106 1.00 75.00 289 THR A C 1
ATOM 2273 O O . THR A 1 289 ? -7.783 -4.997 -10.068 1.00 75.00 289 THR A O 1
ATOM 2276 N N . PHE A 1 290 ? -6.457 -3.528 -9.002 1.00 68.75 290 PHE A N 1
ATOM 2277 C CA . PHE A 1 290 ? -5.308 -3.666 -9.892 1.00 68.75 290 PHE A CA 1
ATOM 2278 C C . PHE A 1 290 ? -4.068 -3.955 -9.054 1.00 68.75 290 PHE A C 1
ATOM 2280 O O . PHE A 1 290 ? -3.901 -3.370 -7.990 1.00 68.75 290 PHE A O 1
ATOM 2287 N N . HIS A 1 291 ? -3.212 -4.853 -9.530 1.00 77.69 291 HIS A N 1
ATOM 2288 C CA . HIS A 1 291 ? -2.020 -5.294 -8.817 1.00 77.69 291 HIS A CA 1
ATOM 2289 C C . HIS A 1 291 ? -0.885 -5.470 -9.807 1.00 77.69 291 HIS A C 1
ATOM 2291 O O . HIS A 1 291 ? -1.058 -6.094 -10.853 1.00 77.69 291 HIS A O 1
ATOM 2297 N N . ASN A 1 292 ? 0.269 -4.921 -9.467 1.00 60.22 292 ASN A N 1
ATOM 2298 C CA . ASN A 1 292 ? 1.543 -5.286 -10.049 1.00 60.22 292 ASN A CA 1
ATOM 2299 C C . ASN A 1 292 ? 2.626 -5.142 -8.972 1.00 60.22 292 ASN A C 1
ATOM 2301 O O . ASN A 1 292 ? 2.371 -4.743 -7.842 1.00 60.22 292 ASN A O 1
ATOM 2305 N N . ARG A 1 293 ? 3.866 -5.434 -9.331 1.00 70.06 293 ARG A N 1
ATOM 2306 C CA . ARG A 1 293 ? 5.017 -5.499 -8.416 1.00 70.06 293 ARG A CA 1
ATOM 2307 C C . ARG A 1 293 ? 5.393 -4.237 -7.657 1.00 70.06 293 ARG A C 1
ATOM 2309 O O . ARG A 1 293 ? 6.220 -4.332 -6.754 1.00 70.06 293 ARG A O 1
ATOM 2316 N N . VAL A 1 294 ? 4.906 -3.083 -8.088 1.00 62.66 294 VAL A N 1
ATOM 2317 C CA . VAL A 1 294 ? 5.308 -1.770 -7.561 1.00 62.66 294 VAL A CA 1
ATOM 2318 C C . VAL A 1 294 ? 4.117 -0.826 -7.390 1.00 62.66 294 VAL A C 1
ATOM 2320 O O . VAL A 1 294 ? 4.309 0.376 -7.214 1.00 62.66 294 VAL A O 1
ATOM 2323 N N . HIS A 1 295 ? 2.899 -1.339 -7.577 1.00 60.91 295 HIS A N 1
ATOM 2324 C CA . HIS A 1 295 ? 1.674 -0.558 -7.529 1.00 60.91 295 HIS A CA 1
ATOM 2325 C C . HIS A 1 295 ? 0.465 -1.463 -7.319 1.00 60.91 295 HIS A C 1
ATOM 2327 O O . HIS A 1 295 ? 0.319 -2.502 -7.969 1.00 60.91 295 HIS A O 1
ATOM 2333 N N . HIS A 1 296 ? -0.467 -1.003 -6.494 1.00 73.50 296 HIS A N 1
ATOM 2334 C CA . HIS A 1 296 ? -1.784 -1.604 -6.382 1.00 73.50 296 HIS A CA 1
ATOM 2335 C C . HIS A 1 296 ? -2.881 -0.537 -6.295 1.00 73.50 296 HIS A C 1
ATOM 2337 O O . HIS A 1 296 ? -2.658 0.593 -5.863 1.00 73.50 296 HIS A O 1
ATOM 2343 N N . GLU A 1 297 ? -4.093 -0.905 -6.700 1.00 72.12 297 GLU A N 1
ATOM 2344 C CA . GLU A 1 297 ? -5.296 -0.086 -6.567 1.00 72.12 297 GLU A CA 1
ATOM 2345 C C . GLU A 1 297 ? -6.359 -0.872 -5.811 1.00 72.12 297 GLU A C 1
ATOM 2347 O O . GLU A 1 297 ? -6.666 -2.016 -6.152 1.00 72.12 297 GLU A O 1
ATOM 2352 N N . MET A 1 298 ? -6.912 -0.241 -4.779 1.00 80.94 298 MET A N 1
ATOM 2353 C CA . MET A 1 298 ? -7.955 -0.813 -3.935 1.00 80.94 298 MET A CA 1
ATOM 2354 C C . MET A 1 298 ? -9.346 -0.363 -4.384 1.00 80.94 298 MET A C 1
ATOM 2356 O O . MET A 1 298 ? -9.528 0.744 -4.896 1.00 80.94 298 MET A O 1
ATOM 2360 N N . ASP A 1 299 ? -10.341 -1.210 -4.145 1.00 79.19 299 ASP A N 1
ATOM 2361 C CA . ASP A 1 299 ? -11.739 -0.939 -4.454 1.00 79.19 299 ASP A CA 1
ATOM 2362 C C . ASP A 1 299 ? -12.389 -0.124 -3.322 1.00 79.19 299 ASP A C 1
ATOM 2364 O O . ASP A 1 299 ? -12.890 -0.647 -2.326 1.00 79.19 299 ASP A O 1
ATOM 2368 N N . GLU A 1 300 ? -12.405 1.195 -3.506 1.00 73.00 300 GLU A N 1
ATOM 2369 C CA . GLU A 1 300 ? -13.061 2.167 -2.620 1.00 73.00 300 GLU A CA 1
ATOM 2370 C C . GLU A 1 300 ? -14.507 1.782 -2.273 1.00 73.00 300 GLU A C 1
ATOM 2372 O O . GLU A 1 300 ? -14.932 1.911 -1.123 1.00 73.00 300 GLU A O 1
ATOM 2377 N N . LYS A 1 301 ? -15.287 1.316 -3.258 1.00 76.69 301 LYS A N 1
ATOM 2378 C CA . LYS A 1 301 ? -16.704 0.991 -3.047 1.00 76.69 301 LYS A CA 1
ATOM 2379 C C . LYS A 1 301 ? -16.844 -0.247 -2.184 1.00 76.69 301 LYS A C 1
ATOM 2381 O O . LYS A 1 301 ? -17.702 -0.285 -1.302 1.00 76.69 301 LYS A O 1
ATOM 2386 N N . TYR A 1 302 ? -15.991 -1.240 -2.422 1.00 82.12 302 TYR A N 1
ATOM 2387 C CA . TYR A 1 302 ? -15.894 -2.404 -1.557 1.00 82.12 302 TYR A CA 1
ATOM 2388 C C . TYR A 1 302 ? -15.529 -1.997 -0.130 1.00 82.12 302 TYR A C 1
ATOM 2390 O O . TYR A 1 302 ? -16.223 -2.403 0.798 1.00 82.12 302 TYR A O 1
ATOM 2398 N N . HIS A 1 303 ? -14.519 -1.147 0.069 1.00 83.56 303 HIS A N 1
ATOM 2399 C CA . HIS A 1 303 ? -14.115 -0.710 1.409 1.00 83.56 303 HIS A CA 1
ATOM 2400 C C . HIS A 1 303 ? -15.202 0.081 2.133 1.00 83.56 303 HIS A C 1
ATOM 2402 O O . HIS A 1 303 ? -15.501 -0.211 3.293 1.00 83.56 303 HIS A O 1
ATOM 2408 N N . ASN A 1 304 ? -15.868 1.001 1.437 1.00 78.31 304 ASN A N 1
ATOM 2409 C CA . ASN A 1 304 ? -16.986 1.761 1.990 1.00 78.31 304 ASN A CA 1
ATOM 2410 C C . ASN A 1 304 ? -18.191 0.865 2.321 1.00 78.31 304 ASN A C 1
ATOM 2412 O O . ASN A 1 304 ? -18.889 1.119 3.302 1.00 78.31 304 ASN A O 1
ATOM 2416 N N . HIS A 1 305 ? -18.400 -0.226 1.578 1.00 81.44 305 HIS A N 1
ATOM 2417 C CA . HIS A 1 305 ? -19.406 -1.236 1.901 1.00 81.44 305 HIS A CA 1
ATOM 2418 C C . HIS A 1 305 ? -18.999 -2.135 3.079 1.00 81.44 305 HIS A C 1
ATOM 2420 O O . HIS A 1 305 ? -19.791 -2.351 3.999 1.00 81.44 305 HIS A O 1
ATOM 2426 N N . ILE A 1 306 ? -17.784 -2.686 3.057 1.00 85.44 306 ILE A N 1
ATOM 2427 C CA . ILE A 1 306 ? -17.354 -3.740 3.979 1.00 85.44 306 ILE A CA 1
ATOM 2428 C C . ILE A 1 306 ? -17.008 -3.186 5.360 1.00 85.44 306 ILE A C 1
ATOM 2430 O O . ILE A 1 306 ? -17.252 -3.853 6.364 1.00 85.44 306 ILE A O 1
ATOM 2434 N N . TYR A 1 307 ? -16.523 -1.945 5.447 1.00 84.94 307 TYR A N 1
ATOM 2435 C CA . TYR A 1 307 ? -16.216 -1.292 6.717 1.00 84.94 307 TYR A CA 1
ATOM 2436 C C . TYR A 1 307 ? -17.406 -1.304 7.695 1.00 84.94 307 TYR A C 1
ATOM 2438 O O . TYR A 1 307 ? -17.271 -1.882 8.779 1.00 84.94 307 TYR A O 1
ATOM 2446 N N . PRO A 1 308 ? -18.593 -0.755 7.361 1.00 82.12 308 PRO A N 1
ATOM 2447 C CA . PRO A 1 308 ? -19.744 -0.812 8.257 1.00 82.12 308 PRO A CA 1
ATOM 2448 C C . PRO A 1 308 ? -20.286 -2.237 8.437 1.00 82.12 308 PRO A C 1
ATOM 2450 O O . PRO A 1 308 ? -21.025 -2.481 9.391 1.00 82.12 308 PRO A O 1
ATOM 2453 N N . VAL A 1 309 ? -19.966 -3.182 7.541 1.00 88.62 309 VAL A N 1
ATOM 2454 C CA . VAL A 1 309 ? -20.316 -4.607 7.686 1.00 88.62 309 VAL A CA 1
ATOM 2455 C C . VAL A 1 309 ? -19.497 -5.275 8.774 1.00 88.62 309 VAL A C 1
ATOM 2457 O O . VAL A 1 309 ? -20.087 -5.901 9.649 1.00 88.62 309 VAL A O 1
ATOM 2460 N N . ILE A 1 310 ? -18.181 -5.100 8.756 1.00 91.44 310 ILE A N 1
ATOM 2461 C CA . ILE A 1 310 ? -17.269 -5.678 9.743 1.00 91.44 310 ILE A CA 1
ATOM 2462 C C . ILE A 1 310 ? -17.399 -4.947 11.083 1.00 91.44 310 ILE A C 1
ATOM 2464 O O . ILE A 1 310 ? -17.545 -5.585 12.121 1.00 91.44 310 ILE A O 1
ATOM 2468 N N . SER A 1 311 ? -17.421 -3.609 11.066 1.00 88.06 311 SER A N 1
ATOM 2469 C CA . SER A 1 311 ? -17.448 -2.766 12.272 1.00 88.06 311 SER A CA 1
ATOM 2470 C C . SER A 1 311 ? -18.576 -3.143 13.238 1.00 88.06 311 SER A C 1
ATOM 2472 O O . SER A 1 311 ? -18.350 -3.223 14.442 1.00 88.06 311 SER A O 1
ATOM 2474 N N . ARG A 1 312 ? -19.775 -3.438 12.717 1.00 87.31 312 ARG A N 1
ATOM 2475 C CA . ARG A 1 312 ? -20.966 -3.751 13.527 1.00 87.31 312 ARG A CA 1
ATOM 2476 C C . ARG A 1 312 ? -21.019 -5.182 14.076 1.00 87.31 312 ARG A C 1
ATOM 2478 O O . ARG A 1 312 ? -21.947 -5.490 14.817 1.00 87.31 312 ARG A O 1
ATOM 2485 N N . LEU A 1 313 ? -20.091 -6.064 13.688 1.00 93.62 313 LEU A N 1
ATOM 2486 C CA . LEU A 1 313 ? -20.019 -7.428 14.235 1.00 93.62 313 LEU A CA 1
ATOM 2487 C C . LEU A 1 313 ? -19.525 -7.436 15.683 1.00 93.62 313 LEU A C 1
ATOM 2489 O O . LEU A 1 313 ? -19.798 -8.379 16.422 1.00 93.62 313 LEU A O 1
ATOM 2493 N N . TYR A 1 314 ? -18.809 -6.390 16.084 1.00 93.69 314 TYR A N 1
ATOM 2494 C CA . TYR A 1 314 ? -18.172 -6.280 17.384 1.00 93.69 314 TYR A CA 1
ATOM 2495 C C . TYR A 1 314 ? -19.059 -5.548 18.387 1.00 93.69 314 TYR A C 1
ATOM 2497 O O . TYR A 1 314 ? -19.814 -4.633 18.048 1.00 93.69 314 TYR A O 1
ATOM 2505 N N . GLU A 1 315 ? -18.940 -5.925 19.660 1.00 91.31 315 GLU A N 1
ATOM 2506 C CA . GLU A 1 315 ? -19.615 -5.226 20.750 1.00 91.31 315 GLU A CA 1
ATOM 2507 C C . GLU A 1 315 ? -19.186 -3.758 20.779 1.00 91.31 315 GLU A C 1
ATOM 2509 O O . GLU A 1 315 ? -20.009 -2.883 21.028 1.00 91.31 315 GLU A O 1
ATOM 2514 N N . LYS A 1 316 ? -17.941 -3.445 20.420 1.00 89.69 316 LYS A N 1
ATOM 2515 C CA . LYS A 1 316 ? -17.511 -2.070 20.161 1.00 89.69 316 LYS A CA 1
ATOM 2516 C C . LYS A 1 316 ? -17.336 -1.859 18.672 1.00 89.69 316 LYS A C 1
ATOM 2518 O O . LYS A 1 316 ? -16.553 -2.555 18.040 1.00 89.69 316 LYS A O 1
ATOM 2523 N N . ASP A 1 317 ? -18.055 -0.878 18.138 1.00 85.50 317 ASP A N 1
ATOM 2524 C CA . ASP A 1 317 ? -17.932 -0.512 16.734 1.00 85.50 317 ASP A CA 1
ATOM 2525 C C . ASP A 1 317 ? -16.477 -0.156 16.410 1.00 85.50 317 ASP A C 1
ATOM 2527 O O . ASP A 1 317 ? -15.889 0.733 17.032 1.00 85.50 317 ASP A O 1
ATOM 2531 N N . LEU A 1 318 ? -15.916 -0.834 15.413 1.00 90.50 318 LEU A N 1
ATOM 2532 C CA . LEU A 1 318 ? -14.569 -0.543 14.937 1.00 90.50 318 LEU A CA 1
ATOM 2533 C C . LEU A 1 318 ? -14.557 0.762 14.137 1.00 90.50 318 LEU A C 1
ATOM 2535 O O . LEU A 1 318 ? -15.502 1.042 13.393 1.00 90.50 318 LEU A O 1
ATOM 2539 N N . CYS A 1 319 ? -13.477 1.527 14.250 1.00 89.94 319 CYS A N 1
ATOM 2540 C CA . CYS A 1 319 ? -13.175 2.674 13.405 1.00 89.94 319 CYS A CA 1
ATOM 2541 C C . CYS A 1 319 ? -12.076 2.348 12.390 1.00 89.94 319 CYS A C 1
ATOM 2543 O O . CYS A 1 319 ? -11.300 1.406 12.562 1.00 89.94 319 CYS A O 1
ATOM 2545 N N . LEU A 1 320 ? -12.002 3.156 11.334 1.00 91.25 320 LEU A N 1
ATOM 2546 C CA . LEU A 1 320 ? -10.871 3.141 10.418 1.00 91.25 320 LEU A CA 1
ATOM 2547 C C . LEU A 1 320 ? -9.609 3.632 11.140 1.00 91.25 320 LEU A C 1
ATOM 2549 O O . LEU A 1 320 ? -9.612 4.713 11.728 1.00 91.25 320 LEU A O 1
ATOM 2553 N N . LEU A 1 321 ? -8.537 2.843 11.075 1.00 94.81 321 LEU A N 1
ATOM 2554 C CA . LEU A 1 321 ? -7.242 3.166 11.677 1.00 94.81 321 LEU A CA 1
ATOM 2555 C C . LEU A 1 321 ? -6.176 3.519 10.638 1.00 94.81 321 LEU A C 1
ATOM 2557 O O . LEU A 1 321 ? -5.215 4.218 10.960 1.00 94.81 321 LEU A O 1
ATOM 2561 N N . GLY A 1 322 ? -6.341 3.068 9.398 1.00 94.62 322 GLY A N 1
ATOM 2562 C CA . GLY A 1 322 ? -5.394 3.330 8.325 1.00 94.62 322 GLY A CA 1
ATOM 2563 C C . GLY A 1 322 ? -5.388 2.223 7.289 1.00 94.62 322 GLY A C 1
ATOM 2564 O O . GLY A 1 322 ? -6.431 1.624 7.023 1.00 94.62 322 GLY A O 1
ATOM 2565 N N . LEU A 1 323 ? -4.214 1.951 6.734 1.00 95.56 323 LEU A N 1
ATOM 2566 C CA . LEU A 1 323 ? -4.020 1.002 5.647 1.00 95.56 323 LEU A CA 1
ATOM 2567 C C . LEU A 1 323 ? -2.753 0.169 5.827 1.00 95.56 323 LEU A C 1
ATOM 2569 O O . LEU A 1 323 ? -1.860 0.489 6.615 1.00 95.56 323 LEU A O 1
ATOM 2573 N N . TRP A 1 324 ? -2.696 -0.918 5.079 1.00 97.19 324 TRP A N 1
ATOM 2574 C CA . TRP A 1 324 ? -1.529 -1.766 4.953 1.00 97.19 324 TRP A CA 1
ATOM 2575 C C . TRP A 1 324 ? -1.321 -2.123 3.489 1.00 97.19 324 TRP A C 1
ATOM 2577 O O . TRP A 1 324 ? -2.297 -2.255 2.750 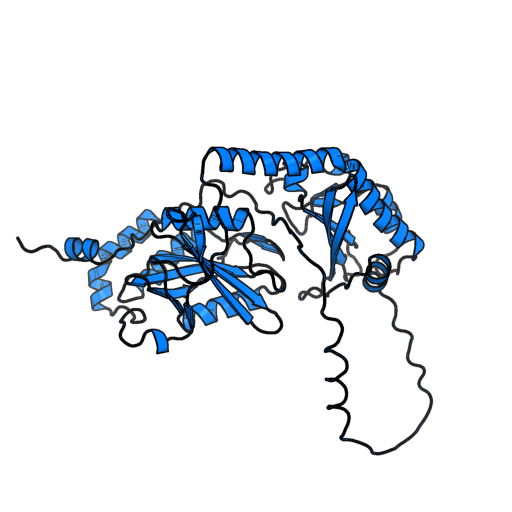1.00 97.19 324 TRP A O 1
ATOM 2587 N N . HIS A 1 325 ? -0.071 -2.330 3.090 1.00 93.81 325 HIS A N 1
ATOM 2588 C CA . HIS A 1 325 ? 0.240 -2.909 1.791 1.00 93.81 325 HIS A CA 1
ATOM 2589 C C . HIS A 1 325 ? 1.581 -3.640 1.781 1.00 93.81 325 HIS A C 1
ATOM 2591 O O . HIS A 1 325 ? 2.416 -3.494 2.678 1.00 93.81 325 HIS A O 1
ATOM 2597 N N . ARG A 1 326 ? 1.757 -4.502 0.783 1.00 89.56 326 ARG A N 1
ATOM 2598 C CA . ARG A 1 326 ? 2.993 -5.239 0.524 1.00 89.56 326 ARG A CA 1
ATOM 2599 C C . ARG A 1 326 ? 3.938 -4.376 -0.301 1.00 89.56 326 ARG A C 1
ATOM 2601 O O . ARG A 1 326 ? 3.505 -3.755 -1.261 1.00 89.56 326 ARG A O 1
ATOM 2608 N N . HIS A 1 327 ? 5.225 -4.431 0.024 1.00 81.81 327 HIS A N 1
ATOM 2609 C CA . HIS A 1 327 ? 6.297 -3.890 -0.803 1.00 81.81 327 HIS A CA 1
ATOM 2610 C C . HIS A 1 327 ? 7.239 -4.993 -1.302 1.00 81.81 327 HIS A C 1
ATOM 2612 O O . HIS A 1 327 ? 7.472 -5.990 -0.604 1.00 81.81 327 HIS A O 1
ATOM 2618 N N . PRO A 1 328 ? 7.862 -4.801 -2.476 1.00 70.62 328 PRO A N 1
ATOM 2619 C CA . PRO A 1 328 ? 8.863 -5.721 -2.987 1.00 70.62 328 PRO A CA 1
ATOM 2620 C C . PRO A 1 328 ? 10.158 -5.676 -2.158 1.00 70.62 328 PRO A C 1
ATOM 2622 O O . PRO A 1 328 ? 10.634 -4.623 -1.724 1.00 70.62 328 PRO A O 1
ATOM 2625 N N . GLY A 1 329 ? 10.789 -6.841 -1.986 1.00 72.06 329 GLY A N 1
ATOM 2626 C CA . GLY A 1 329 ? 12.100 -6.956 -1.339 1.00 72.06 329 GLY A CA 1
ATOM 2627 C C . GLY A 1 329 ? 12.095 -6.456 0.107 1.00 72.06 329 GLY A C 1
ATOM 2628 O O . GLY A 1 329 ? 11.166 -6.740 0.847 1.00 72.06 329 GLY A O 1
ATOM 2629 N N . THR A 1 330 ? 13.137 -5.732 0.525 1.00 71.00 330 THR A N 1
ATOM 2630 C CA . THR A 1 330 ? 13.307 -5.210 1.899 1.00 71.00 330 THR A CA 1
ATOM 2631 C C . THR A 1 330 ? 12.811 -3.767 2.076 1.00 71.00 330 THR A C 1
ATOM 2633 O O . THR A 1 330 ? 13.180 -3.105 3.054 1.00 71.00 330 THR A O 1
ATOM 2636 N N . LEU A 1 331 ? 12.060 -3.225 1.111 1.00 67.94 331 LEU A N 1
ATOM 2637 C CA . LEU A 1 331 ? 11.692 -1.811 1.089 1.00 67.94 331 LEU A CA 1
ATOM 2638 C C . LEU A 1 331 ? 10.648 -1.492 2.166 1.00 67.94 331 LEU A C 1
ATOM 2640 O O . LEU A 1 331 ? 9.472 -1.809 2.025 1.00 67.94 331 LEU A O 1
ATOM 2644 N N . ASN A 1 332 ? 11.088 -0.800 3.216 1.00 78.12 332 ASN A N 1
ATOM 2645 C CA . ASN A 1 332 ? 10.273 -0.435 4.377 1.00 78.12 332 ASN A CA 1
ATOM 2646 C C . ASN A 1 332 ? 10.009 1.083 4.463 1.00 78.12 332 ASN A C 1
ATOM 2648 O O . ASN A 1 332 ? 9.848 1.633 5.551 1.00 78.12 332 ASN A O 1
ATOM 2652 N N . THR A 1 333 ? 10.006 1.784 3.330 1.00 80.94 333 THR A N 1
ATOM 2653 C CA . THR A 1 333 ? 9.736 3.227 3.254 1.00 80.94 333 THR A CA 1
ATOM 2654 C C . THR A 1 333 ? 8.629 3.512 2.257 1.00 80.94 333 THR A C 1
ATOM 2656 O O . THR A 1 333 ? 8.558 2.851 1.229 1.00 80.94 333 THR A O 1
ATOM 2659 N N . PHE A 1 334 ? 7.817 4.521 2.545 1.00 81.31 334 PHE A N 1
ATOM 2660 C CA . PHE A 1 334 ? 6.679 4.959 1.749 1.00 81.31 334 PHE A CA 1
ATOM 2661 C C . PHE A 1 334 ? 7.125 5.844 0.588 1.00 81.31 334 PHE A C 1
ATOM 2663 O O . PHE A 1 334 ? 7.989 6.712 0.743 1.00 81.31 334 PHE A O 1
ATOM 2670 N N . SER A 1 335 ? 6.499 5.642 -0.564 1.00 73.31 335 SER A N 1
ATOM 2671 C CA . SER A 1 335 ? 6.617 6.505 -1.732 1.00 73.31 335 SER A CA 1
ATOM 2672 C C . SER A 1 335 ? 5.958 7.871 -1.506 1.00 73.31 335 SER A C 1
ATOM 2674 O O . SER A 1 335 ? 5.229 8.098 -0.536 1.00 73.31 335 SER A O 1
ATOM 2676 N N . GLY A 1 336 ? 6.179 8.813 -2.429 1.00 69.19 336 GLY A N 1
ATOM 2677 C CA . GLY A 1 336 ? 5.507 10.120 -2.399 1.00 69.19 336 GLY A CA 1
ATOM 2678 C C . GLY A 1 336 ? 3.981 10.025 -2.461 1.00 69.19 336 GLY A C 1
ATOM 2679 O O . GLY A 1 336 ? 3.274 10.954 -2.076 1.00 69.19 336 GLY A O 1
ATOM 2680 N N . ASP A 1 337 ? 3.469 8.896 -2.906 1.00 63.38 337 ASP A N 1
ATOM 2681 C CA . ASP A 1 337 ? 2.065 8.679 -3.167 1.00 63.38 337 ASP A CA 1
ATOM 2682 C C . ASP A 1 337 ? 1.395 7.911 -2.045 1.00 63.38 337 ASP A C 1
ATOM 2684 O O . ASP A 1 337 ? 0.312 8.300 -1.617 1.00 63.38 337 ASP A O 1
ATOM 2688 N N . ASP A 1 338 ? 2.106 6.939 -1.475 1.00 76.06 338 ASP A N 1
ATOM 2689 C CA . ASP A 1 338 ? 1.788 6.404 -0.157 1.00 76.06 338 ASP A CA 1
ATOM 2690 C C . ASP A 1 338 ? 1.661 7.552 0.841 1.00 76.06 338 ASP A C 1
ATOM 2692 O O . ASP A 1 338 ? 0.698 7.615 1.592 1.00 76.06 338 ASP A O 1
ATOM 2696 N N . ASN A 1 339 ? 2.576 8.527 0.803 1.00 83.75 339 ASN A N 1
ATOM 2697 C CA . ASN A 1 339 ? 2.502 9.719 1.644 1.00 83.75 339 ASN A CA 1
ATOM 2698 C C . ASN A 1 339 ? 1.221 10.535 1.410 1.00 83.75 339 ASN A C 1
ATOM 2700 O O . ASN A 1 339 ? 0.614 10.994 2.378 1.00 83.75 339 ASN A O 1
ATOM 2704 N N . ARG A 1 340 ? 0.776 10.695 0.155 1.00 75.62 340 ARG A N 1
ATOM 2705 C CA . ARG A 1 340 ? -0.493 11.382 -0.153 1.00 75.62 340 ARG A CA 1
ATOM 2706 C C . ARG A 1 340 ? -1.689 10.596 0.374 1.00 75.62 340 ARG A C 1
ATOM 2708 O O . ARG A 1 340 ? -2.538 11.182 1.042 1.00 75.62 340 ARG A O 1
ATOM 2715 N N . THR A 1 341 ? -1.716 9.285 0.153 1.00 77.38 341 THR A N 1
ATOM 2716 C CA . THR A 1 341 ? -2.755 8.387 0.673 1.00 77.38 341 THR A CA 1
ATOM 2717 C C . THR A 1 341 ? -2.788 8.413 2.201 1.00 77.38 341 THR A C 1
ATOM 2719 O O . THR A 1 341 ? -3.839 8.647 2.793 1.00 77.38 341 THR A O 1
ATOM 2722 N N . ASN A 1 342 ? -1.636 8.284 2.858 1.00 86.94 342 ASN A N 1
ATOM 2723 C CA . ASN A 1 342 ? -1.497 8.338 4.311 1.00 86.94 342 ASN A CA 1
ATOM 2724 C C . ASN A 1 342 ? -1.955 9.694 4.870 1.00 86.94 342 ASN A C 1
ATOM 2726 O O . ASN A 1 342 ? -2.625 9.739 5.902 1.00 86.94 342 ASN A O 1
ATOM 2730 N N . THR A 1 343 ? -1.672 10.808 4.188 1.00 82.62 343 THR A N 1
ATOM 2731 C CA . THR A 1 343 ? -2.247 12.113 4.546 1.00 82.62 343 THR A CA 1
ATOM 2732 C C . THR A 1 343 ? -3.770 12.101 4.438 1.00 82.62 343 THR A C 1
ATOM 2734 O O . THR A 1 343 ? -4.422 12.488 5.403 1.00 82.62 343 THR A O 1
ATOM 2737 N N . SER A 1 344 ? -4.357 11.627 3.334 1.00 79.12 344 SER A N 1
ATOM 2738 C CA . SER A 1 344 ? -5.820 11.579 3.176 1.00 79.12 344 SER A CA 1
ATOM 2739 C C . SER A 1 344 ? -6.495 10.720 4.249 1.00 79.12 344 SER A C 1
ATOM 2741 O O . SER A 1 344 ? -7.485 11.144 4.846 1.00 79.12 344 SER A O 1
ATOM 2743 N N . TYR A 1 345 ? -5.929 9.552 4.566 1.00 85.06 345 TYR A N 1
ATOM 2744 C CA . TYR A 1 345 ? -6.416 8.709 5.660 1.00 85.06 345 TYR A CA 1
ATOM 2745 C C . TYR A 1 345 ? -6.266 9.404 7.013 1.00 85.06 345 TYR A C 1
ATOM 2747 O O . TYR A 1 345 ? -7.203 9.419 7.805 1.00 85.06 345 TYR A O 1
ATOM 2755 N N . SER A 1 346 ? -5.123 10.035 7.279 1.00 86.00 346 SER A N 1
ATOM 2756 C CA . SER A 1 346 ? -4.896 10.786 8.517 1.00 86.00 346 SER A CA 1
ATOM 2757 C C . SER A 1 346 ? -5.869 11.958 8.686 1.00 86.00 346 SER A C 1
ATOM 2759 O O . SER A 1 346 ? -6.373 12.205 9.786 1.00 86.00 346 SER A O 1
ATOM 2761 N N . GLU A 1 347 ? -6.168 12.677 7.603 1.00 78.75 347 GLU A N 1
ATOM 2762 C CA . GLU A 1 347 ? -7.143 13.765 7.584 1.00 78.75 347 GLU A CA 1
ATOM 2763 C C . GLU A 1 347 ? -8.557 13.255 7.860 1.00 78.75 347 GLU A C 1
ATOM 2765 O O . GLU A 1 347 ? -9.245 13.842 8.702 1.00 78.75 347 GLU A O 1
ATOM 2770 N N . ALA A 1 348 ? -8.948 12.149 7.217 1.00 75.50 348 ALA A N 1
ATOM 2771 C CA . ALA A 1 348 ? -10.240 11.506 7.412 1.00 75.50 348 ALA A CA 1
ATOM 2772 C C . ALA A 1 348 ? -10.401 10.973 8.844 1.00 75.50 348 ALA A C 1
ATOM 2774 O O . ALA A 1 348 ? -11.373 11.296 9.518 1.00 75.50 348 ALA A O 1
ATOM 2775 N N . ILE A 1 349 ? -9.424 10.222 9.356 1.00 83.31 349 ILE A N 1
ATOM 2776 C CA . ILE A 1 349 ? -9.441 9.664 10.719 1.00 83.31 349 ILE A CA 1
ATOM 2777 C C . ILE A 1 349 ? -9.386 10.787 11.768 1.00 83.31 349 ILE A C 1
ATOM 2779 O O . ILE A 1 349 ? -9.975 10.688 12.845 1.00 83.31 349 ILE A O 1
ATOM 2783 N N . GLY A 1 350 ? -8.678 11.877 11.463 1.00 79.75 350 GLY A N 1
ATOM 2784 C CA . GLY A 1 350 ? -8.574 13.072 12.297 1.00 79.75 350 GLY A CA 1
ATOM 2785 C C . GLY A 1 350 ? -7.596 12.960 13.470 1.00 79.75 350 GLY A C 1
ATOM 2786 O O . GLY A 1 350 ? -7.314 13.977 14.106 1.00 79.75 350 GLY A O 1
ATOM 2787 N N . ASN A 1 351 ? -7.046 11.770 13.732 1.00 83.81 351 ASN A N 1
ATOM 2788 C CA . ASN A 1 351 ? -6.139 11.485 14.847 1.00 83.81 351 ASN A CA 1
ATOM 2789 C C . ASN A 1 351 ? -4.804 10.862 14.394 1.00 83.81 351 ASN A C 1
ATOM 2791 O O . ASN A 1 351 ? -4.177 10.147 15.164 1.00 83.81 351 ASN A O 1
ATOM 2795 N N . GLY A 1 352 ? -4.378 11.120 13.153 1.00 90.62 352 GLY A N 1
ATOM 2796 C CA 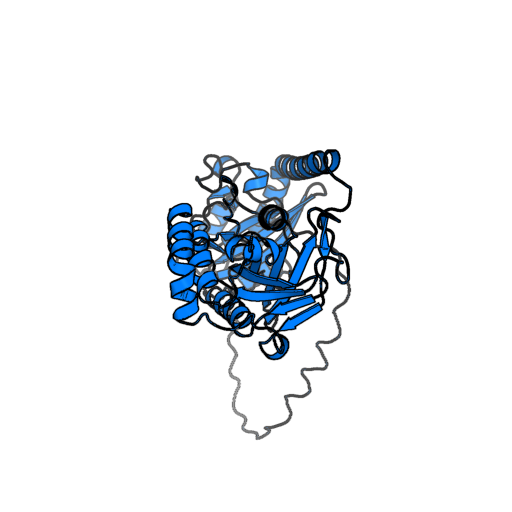. GLY A 1 352 ? -3.258 10.413 12.525 1.00 90.62 352 GLY A CA 1
ATOM 2797 C C . GLY A 1 352 ? -3.720 9.183 11.746 1.00 90.62 352 GLY A C 1
ATOM 2798 O O . GLY A 1 352 ? -4.920 8.926 11.643 1.00 90.62 352 GLY A O 1
ATOM 2799 N N . THR A 1 353 ? -2.776 8.410 11.212 1.00 94.81 353 THR A N 1
ATOM 2800 C CA . THR A 1 353 ? -3.086 7.130 10.558 1.00 94.81 353 THR A CA 1
ATOM 2801 C C . THR A 1 353 ? -2.007 6.083 10.794 1.00 94.81 353 THR A C 1
ATOM 2803 O O . THR A 1 353 ? -0.834 6.423 10.966 1.00 94.81 353 THR A O 1
ATOM 2806 N N . LEU A 1 354 ? -2.411 4.815 10.813 1.00 97.38 354 LEU A N 1
ATOM 2807 C CA . LEU A 1 354 ? -1.511 3.676 10.714 1.00 97.38 354 LEU A CA 1
ATOM 2808 C C . LEU A 1 354 ? -1.220 3.356 9.250 1.00 97.38 354 LEU A C 1
ATOM 2810 O O . LEU A 1 354 ? -2.130 3.291 8.428 1.00 97.38 354 LEU A O 1
ATOM 2814 N N . SER A 1 355 ? 0.042 3.077 8.960 1.00 96.25 355 SER A N 1
ATOM 2815 C CA . SER A 1 355 ? 0.482 2.658 7.634 1.00 96.25 355 SER A CA 1
ATOM 2816 C C . SER A 1 355 ? 1.430 1.485 7.816 1.00 96.25 355 SER A C 1
ATOM 2818 O O . SER A 1 355 ? 2.502 1.633 8.412 1.00 96.25 355 SER A O 1
ATOM 2820 N N . PHE A 1 356 ? 1.006 0.295 7.404 1.00 97.50 356 PHE A N 1
ATOM 2821 C CA . PHE A 1 356 ? 1.800 -0.923 7.558 1.00 97.50 356 PHE A CA 1
ATOM 2822 C C . PHE A 1 356 ? 2.411 -1.333 6.223 1.00 97.50 356 PHE A C 1
ATOM 2824 O O . PHE A 1 356 ? 1.744 -1.292 5.197 1.00 97.50 356 PHE A O 1
ATOM 2831 N N . LEU A 1 357 ? 3.666 -1.768 6.269 1.00 94.19 357 LEU A N 1
ATOM 2832 C CA . LEU A 1 357 ? 4.372 -2.371 5.148 1.00 94.19 357 LEU A CA 1
ATOM 2833 C C . LEU A 1 357 ? 4.669 -3.826 5.467 1.00 94.19 357 LEU A C 1
ATOM 2835 O O . LEU A 1 357 ? 5.174 -4.129 6.550 1.00 94.19 357 LEU A O 1
ATOM 2839 N N . LEU A 1 358 ? 4.361 -4.712 4.529 1.00 94.00 358 LEU A N 1
ATOM 2840 C CA . LEU A 1 358 ? 4.737 -6.117 4.597 1.00 94.00 358 LEU A CA 1
ATOM 2841 C C . LEU A 1 358 ? 5.759 -6.448 3.511 1.00 94.00 358 LEU A C 1
ATOM 2843 O O . LEU A 1 358 ? 5.572 -6.134 2.339 1.00 94.00 358 LEU A O 1
ATOM 2847 N N . ASN A 1 359 ? 6.812 -7.147 3.910 1.00 87.12 359 ASN A N 1
ATOM 2848 C CA . ASN A 1 359 ? 7.873 -7.629 3.039 1.00 87.12 359 ASN A CA 1
ATOM 2849 C C . ASN A 1 359 ? 8.100 -9.129 3.289 1.00 87.12 359 ASN A C 1
ATOM 2851 O O . ASN A 1 359 ? 7.981 -9.579 4.427 1.00 87.12 359 ASN A O 1
ATOM 2855 N N . PHE A 1 360 ? 8.483 -9.897 2.267 1.00 82.75 360 PHE A N 1
ATOM 2856 C CA . PHE A 1 360 ? 8.887 -11.305 2.414 1.00 82.75 360 PHE A CA 1
ATOM 2857 C C . PHE A 1 360 ? 10.399 -11.445 2.176 1.00 82.75 360 PHE A C 1
ATOM 2859 O O . PHE A 1 360 ? 10.837 -11.480 1.026 1.00 82.75 360 PHE A O 1
ATOM 2866 N N . VAL A 1 361 ? 11.218 -11.466 3.245 1.00 69.75 361 VAL A N 1
ATOM 2867 C CA . VAL A 1 361 ? 12.690 -11.614 3.146 1.00 69.75 361 VAL A CA 1
ATOM 2868 C C . VAL A 1 361 ? 13.310 -12.308 4.378 1.00 69.75 361 VAL A C 1
ATOM 2870 O O . VAL A 1 361 ? 13.588 -11.638 5.373 1.00 69.75 361 VAL A O 1
ATOM 2873 N N . PRO A 1 362 ? 13.647 -13.615 4.324 1.00 68.69 362 PRO A N 1
ATOM 2874 C CA . PRO A 1 362 ? 12.920 -14.677 3.615 1.00 68.69 362 PRO A CA 1
ATOM 2875 C C . PRO A 1 362 ? 11.533 -14.942 4.232 1.00 68.69 362 PRO A C 1
ATOM 2877 O O . PRO A 1 362 ? 10.670 -15.512 3.576 1.00 68.69 362 PRO A O 1
ATOM 2880 N N . ASP A 1 363 ? 11.322 -14.494 5.470 1.00 81.25 363 ASP A N 1
ATOM 2881 C CA . ASP A 1 363 ? 10.064 -14.597 6.201 1.00 81.25 363 ASP A CA 1
ATOM 2882 C C . ASP A 1 363 ? 9.271 -13.285 6.127 1.00 81.25 363 ASP A C 1
ATOM 2884 O O . ASP A 1 363 ? 9.783 -12.237 5.718 1.00 81.25 363 ASP A O 1
ATOM 2888 N N . ALA A 1 364 ? 8.013 -13.337 6.563 1.00 86.31 364 ALA A N 1
ATOM 2889 C CA . ALA A 1 364 ? 7.154 -12.168 6.677 1.00 86.31 364 ALA A CA 1
ATOM 2890 C C . ALA A 1 364 ? 7.715 -11.143 7.679 1.00 86.31 364 ALA A C 1
ATOM 2892 O O . ALA A 1 364 ? 7.780 -11.386 8.887 1.00 86.31 364 ALA A O 1
ATOM 2893 N N . GLN A 1 365 ? 8.051 -9.956 7.185 1.00 91.81 365 GLN A N 1
ATOM 2894 C CA . GLN A 1 365 ? 8.454 -8.800 7.972 1.00 91.81 365 GLN A CA 1
ATOM 2895 C C . GLN A 1 365 ? 7.375 -7.721 7.878 1.00 91.81 365 GLN A C 1
ATOM 2897 O O . GLN A 1 365 ? 7.236 -7.060 6.854 1.00 91.81 365 GLN A O 1
ATOM 2902 N N . LEU A 1 366 ? 6.628 -7.528 8.968 1.00 94.50 366 LEU A N 1
ATOM 2903 C CA . LEU A 1 366 ? 5.634 -6.463 9.084 1.00 94.50 366 LEU A CA 1
ATOM 2904 C C . LEU A 1 366 ? 6.243 -5.243 9.785 1.00 94.50 366 LEU A C 1
ATOM 2906 O O . LEU A 1 366 ? 6.579 -5.293 10.972 1.00 94.50 366 LEU A O 1
ATOM 2910 N N . THR A 1 367 ? 6.333 -4.126 9.074 1.00 94.38 367 THR A N 1
ATOM 2911 C CA . THR A 1 367 ? 6.762 -2.840 9.617 1.00 94.38 367 THR A CA 1
ATOM 2912 C C . THR A 1 367 ? 5.563 -1.915 9.772 1.00 94.38 367 THR A C 1
ATOM 2914 O O . THR A 1 367 ? 4.909 -1.549 8.804 1.00 94.38 367 THR A O 1
ATOM 2917 N N . CYS A 1 368 ? 5.281 -1.506 11.008 1.00 96.44 368 CYS A N 1
ATOM 2918 C CA . CYS A 1 368 ? 4.137 -0.657 11.326 1.00 96.44 368 CYS A CA 1
ATOM 2919 C C . CYS A 1 368 ? 4.581 0.777 11.612 1.00 96.44 368 CYS A C 1
ATOM 2921 O O . CYS A 1 368 ? 5.370 1.010 12.534 1.00 96.44 368 CYS A O 1
ATOM 2923 N N . TYR A 1 369 ? 4.029 1.731 10.869 1.00 96.50 369 TYR A N 1
ATOM 2924 C CA . TYR A 1 369 ? 4.225 3.153 11.103 1.00 96.50 369 TYR A CA 1
ATOM 2925 C C . TYR A 1 369 ? 2.939 3.824 11.578 1.00 96.50 369 TYR A C 1
ATOM 2927 O O . TYR A 1 369 ? 1.832 3.382 11.276 1.00 96.50 369 TYR A O 1
ATOM 2935 N N . TYR A 1 370 ? 3.107 4.924 12.305 1.00 96.38 370 TYR A N 1
ATOM 2936 C CA . TYR A 1 370 ? 2.046 5.881 12.597 1.00 96.38 370 TYR A CA 1
ATOM 2937 C C . TYR A 1 370 ? 2.448 7.254 12.054 1.00 96.38 370 TYR A C 1
ATOM 2939 O O . TYR A 1 370 ? 3.514 7.760 12.410 1.00 96.38 370 TYR A O 1
ATOM 2947 N N . LEU A 1 371 ? 1.606 7.867 11.225 1.00 94.62 371 LEU A N 1
ATOM 2948 C CA . LEU A 1 371 ? 1.809 9.219 10.708 1.00 94.62 371 LEU A CA 1
ATOM 2949 C C . LEU A 1 371 ? 1.118 10.251 11.606 1.00 94.62 371 LEU A C 1
ATOM 2951 O O . LEU A 1 371 ? -0.111 10.280 11.706 1.00 94.62 371 LEU A O 1
ATOM 2955 N N . ASP A 1 372 ? 1.898 11.164 12.192 1.00 89.69 372 ASP A N 1
ATOM 2956 C CA . ASP A 1 372 ? 1.362 12.325 12.914 1.00 89.69 372 ASP A CA 1
ATOM 2957 C C . ASP A 1 372 ? 1.167 13.532 11.984 1.00 89.69 372 ASP A C 1
ATOM 2959 O O . ASP A 1 372 ? 1.814 14.565 12.152 1.00 89.69 372 ASP A O 1
ATOM 2963 N N . ASP A 1 373 ? 0.287 13.410 10.987 1.00 79.25 373 ASP A N 1
ATOM 2964 C CA . ASP A 1 373 ? 0.199 14.380 9.880 1.00 79.25 373 ASP A CA 1
ATOM 2965 C C . ASP A 1 373 ? -0.025 15.834 10.339 1.00 79.25 373 ASP A C 1
ATOM 2967 O O . ASP A 1 373 ? 0.626 16.758 9.856 1.00 79.25 373 ASP A O 1
ATOM 2971 N N . LYS A 1 374 ? -0.911 16.035 11.326 1.00 77.94 374 LYS A N 1
ATOM 2972 C CA . LYS A 1 374 ? -1.234 17.361 11.890 1.00 77.94 374 LYS A CA 1
ATOM 2973 C C . LYS A 1 374 ? -0.294 17.806 13.015 1.00 77.94 374 LYS A C 1
ATOM 2975 O O . LYS A 1 374 ? -0.434 18.924 13.505 1.00 77.94 374 LYS A O 1
ATOM 2980 N N . GLY A 1 375 ? 0.576 16.921 13.496 1.00 81.81 375 GLY A N 1
ATOM 2981 C CA . GLY A 1 375 ? 1.560 17.225 14.530 1.00 81.81 375 GLY A CA 1
ATOM 2982 C C . GLY A 1 375 ? 2.922 17.492 13.911 1.00 81.81 375 GLY A C 1
ATOM 2983 O O . GLY A 1 375 ? 3.168 18.580 13.400 1.00 81.81 375 GLY A O 1
ATOM 2984 N N . THR A 1 376 ? 3.819 16.509 13.970 1.00 81.94 376 THR A N 1
ATOM 2985 C CA . THR A 1 376 ? 5.165 16.643 13.385 1.00 81.94 376 THR A CA 1
ATOM 2986 C C . THR A 1 376 ? 5.187 16.522 11.867 1.00 81.94 376 THR A C 1
ATOM 2988 O O . THR A 1 376 ? 6.146 16.956 11.232 1.00 81.94 376 THR A O 1
ATOM 2991 N N . GLY A 1 377 ? 4.140 15.939 11.283 1.00 85.88 377 GLY A N 1
ATOM 2992 C CA . GLY A 1 377 ? 4.100 15.570 9.879 1.00 85.88 377 GLY A CA 1
ATOM 2993 C C . GLY A 1 377 ? 4.942 14.337 9.558 1.00 85.88 377 GLY A C 1
ATOM 2994 O O . GLY A 1 377 ? 5.085 14.028 8.387 1.00 85.88 377 GLY A O 1
ATOM 2995 N N . SER A 1 378 ? 5.513 13.652 10.552 1.00 90.62 378 SER A N 1
ATOM 2996 C CA . SER A 1 378 ? 6.496 12.573 10.385 1.00 90.62 378 SER A CA 1
ATOM 2997 C C . SER A 1 378 ? 5.911 11.196 10.725 1.00 90.62 378 SER A C 1
ATOM 2999 O O . SER A 1 378 ? 4.933 11.086 11.474 1.00 90.62 378 SER A O 1
ATOM 3001 N N . TYR A 1 379 ? 6.549 10.139 10.223 1.00 93.81 379 TYR A N 1
ATOM 3002 C CA . TYR A 1 379 ? 6.274 8.764 10.625 1.00 93.81 379 TYR A CA 1
ATOM 3003 C C . TYR A 1 379 ? 7.002 8.420 11.921 1.00 93.81 379 TYR A C 1
ATOM 3005 O O . TYR A 1 379 ? 8.196 8.666 12.078 1.00 93.81 379 TYR A O 1
ATOM 3013 N N . TYR A 1 380 ? 6.284 7.780 12.831 1.00 93.81 380 TYR A N 1
ATOM 3014 C CA . TYR A 1 380 ? 6.822 7.141 14.023 1.00 93.81 380 TYR A CA 1
ATOM 3015 C C . TYR A 1 380 ? 6.777 5.629 13.859 1.00 93.81 380 TYR A C 1
ATOM 3017 O O . TYR A 1 380 ? 5.926 5.114 13.134 1.00 93.81 380 TYR A O 1
ATOM 3025 N N . LYS A 1 381 ? 7.649 4.918 14.580 1.00 93.81 381 LYS A N 1
ATOM 3026 C CA . LYS A 1 381 ? 7.653 3.452 14.668 1.00 93.81 381 LYS A CA 1
ATOM 3027 C C . LYS A 1 381 ? 7.345 3.035 16.114 1.00 93.81 381 LYS A C 1
ATOM 3029 O O . LYS A 1 381 ? 8.280 2.840 16.899 1.00 93.81 381 LYS A O 1
ATOM 3034 N N . PRO A 1 382 ? 6.053 2.975 16.500 1.00 93.69 382 PRO A N 1
ATOM 3035 C CA . PRO A 1 382 ? 5.633 2.613 17.851 1.00 93.69 382 PRO A CA 1
ATOM 3036 C C . PRO A 1 382 ? 6.015 1.176 18.216 1.00 93.69 382 PRO A C 1
ATOM 3038 O O . PRO A 1 382 ? 6.385 0.372 17.360 1.00 93.69 382 PRO A O 1
ATOM 3041 N N . GLU A 1 383 ? 5.886 0.827 19.498 1.00 95.31 383 GLU A N 1
ATOM 3042 C CA . GLU A 1 383 ? 6.000 -0.572 19.918 1.00 95.31 383 GLU A CA 1
ATOM 3043 C C . GLU A 1 383 ? 4.857 -1.398 19.307 1.00 95.31 383 GLU A C 1
ATOM 3045 O O . GLU A 1 383 ? 3.694 -1.022 19.436 1.00 95.31 383 GLU A O 1
ATOM 3050 N N . VAL A 1 384 ? 5.169 -2.542 18.693 1.00 97.06 384 VAL A N 1
ATOM 3051 C CA . VAL A 1 384 ? 4.170 -3.432 18.081 1.00 97.06 384 VAL A CA 1
ATOM 3052 C C . VAL A 1 384 ? 4.045 -4.723 18.888 1.00 97.06 384 VAL A C 1
ATOM 3054 O O . VAL A 1 384 ? 5.047 -5.343 19.253 1.00 97.06 384 VAL A O 1
ATOM 3057 N N . LYS A 1 385 ? 2.807 -5.145 19.163 1.00 97.94 385 LYS A N 1
ATOM 3058 C CA . LYS A 1 385 ? 2.470 -6.456 19.735 1.00 97.94 385 LYS A CA 1
ATOM 3059 C C . LYS A 1 385 ? 1.459 -7.163 18.839 1.00 97.94 385 LYS A C 1
ATOM 3061 O O . LYS A 1 385 ? 0.447 -6.567 18.494 1.00 97.94 385 LYS A O 1
ATOM 3066 N N . ILE A 1 386 ? 1.717 -8.424 18.507 1.00 98.19 386 ILE A N 1
ATOM 3067 C CA . ILE A 1 386 ? 0.852 -9.228 17.635 1.00 98.19 386 ILE A CA 1
ATOM 3068 C C . ILE A 1 386 ? 0.288 -10.406 18.430 1.00 98.19 386 ILE A C 1
ATOM 3070 O O . ILE A 1 386 ? 1.041 -11.145 19.069 1.00 98.19 386 ILE A O 1
ATOM 3074 N N . GLY A 1 387 ? -1.031 -10.546 18.397 1.00 97.31 387 GLY A N 1
ATOM 3075 C CA . GLY A 1 387 ? -1.794 -11.678 18.900 1.00 97.31 387 GLY A CA 1
ATOM 3076 C C . GLY A 1 387 ? -2.830 -11.315 19.958 1.00 97.31 387 GLY A C 1
ATOM 3077 O O . GLY A 1 387 ? -2.650 -10.388 20.758 1.00 97.31 387 GLY A O 1
ATOM 3078 N N . ASP A 1 388 ? -3.902 -12.102 20.012 1.00 98.25 388 ASP A N 1
ATOM 3079 C CA . ASP A 1 388 ? -5.106 -11.830 20.808 1.00 98.25 388 ASP A CA 1
ATOM 3080 C C . ASP A 1 388 ? -4.808 -11.776 22.310 1.00 98.25 388 ASP A C 1
ATOM 3082 O O . ASP A 1 388 ? -5.435 -11.037 23.071 1.00 98.25 388 ASP A O 1
ATOM 3086 N N . LYS A 1 389 ? -3.755 -12.471 22.756 1.00 97.44 389 LYS A N 1
ATOM 3087 C CA . LYS A 1 389 ? -3.261 -12.405 24.141 1.00 97.44 389 LYS A CA 1
ATOM 3088 C C . LYS A 1 389 ? -2.940 -10.979 24.610 1.00 97.44 389 LYS A C 1
ATOM 3090 O O . LYS A 1 389 ? -2.993 -10.712 25.810 1.00 97.44 389 LYS A O 1
ATOM 3095 N N . TYR A 1 390 ? -2.609 -10.063 23.696 1.00 97.56 390 TYR A N 1
ATOM 3096 C CA . TYR A 1 390 ? -2.302 -8.666 24.013 1.00 97.56 390 TYR A CA 1
ATOM 3097 C C . TYR A 1 390 ? -3.541 -7.763 24.101 1.00 97.56 390 TYR A C 1
ATOM 3099 O O . TYR A 1 390 ? -3.410 -6.615 24.522 1.00 97.56 390 TYR A O 1
ATOM 3107 N N . PHE A 1 391 ? -4.726 -8.295 23.789 1.00 96.44 391 PHE A N 1
ATOM 3108 C CA . PHE A 1 391 ? -6.027 -7.668 24.039 1.00 96.44 391 PHE A CA 1
ATOM 3109 C C . PHE A 1 391 ? -6.595 -8.023 25.421 1.00 96.44 391 PHE A C 1
ATOM 3111 O O . PHE A 1 391 ? -7.666 -7.541 25.794 1.00 96.44 391 PHE A O 1
ATOM 3118 N N . LYS A 1 392 ? -5.897 -8.858 26.206 1.00 92.19 392 LYS A N 1
ATOM 3119 C CA . LYS A 1 392 ? -6.337 -9.271 27.544 1.00 92.19 392 LYS A CA 1
ATOM 3120 C C . LYS A 1 392 ? -6.645 -8.053 28.423 1.00 92.19 392 LYS A C 1
ATOM 3122 O O . LYS A 1 392 ? -5.792 -7.193 28.620 1.00 92.19 392 LYS A O 1
ATOM 3127 N N . GLY A 1 393 ? -7.846 -8.032 29.001 1.00 90.50 393 GLY A N 1
ATOM 3128 C CA . GLY A 1 393 ? -8.334 -6.920 29.825 1.00 90.50 393 GLY A CA 1
ATOM 3129 C C . GLY A 1 393 ? -9.095 -5.846 29.043 1.00 90.50 393 GLY A C 1
ATOM 3130 O O . GLY A 1 393 ? -9.536 -4.873 29.646 1.00 90.50 393 GLY A O 1
ATOM 3131 N N . THR A 1 394 ? -9.275 -6.034 27.734 1.00 94.75 394 THR A N 1
ATOM 3132 C CA . THR A 1 394 ? -10.181 -5.246 26.888 1.00 94.75 394 THR A CA 1
ATOM 3133 C C . THR A 1 394 ? -11.377 -6.096 26.453 1.00 94.75 394 THR A C 1
ATOM 3135 O O . THR A 1 394 ? -11.343 -7.323 26.548 1.00 94.75 394 THR A O 1
ATOM 3138 N N . ASP A 1 395 ? -12.420 -5.442 25.951 1.00 94.81 395 ASP A N 1
ATOM 3139 C CA . ASP A 1 395 ? -13.596 -6.048 25.313 1.00 94.81 395 ASP A CA 1
ATOM 3140 C C . ASP A 1 395 ? -13.565 -5.895 23.775 1.00 94.81 395 ASP A C 1
ATOM 3142 O O . ASP A 1 395 ? -14.551 -6.143 23.090 1.00 94.81 395 ASP A O 1
ATOM 3146 N N . TYR A 1 396 ? -12.421 -5.502 23.204 1.00 96.00 396 TYR A N 1
ATOM 3147 C CA . TYR A 1 396 ? -12.316 -5.055 21.808 1.00 96.00 396 TYR A CA 1
ATOM 3148 C C . TYR A 1 396 ? -12.424 -6.173 20.761 1.00 96.00 396 TYR A C 1
ATOM 3150 O O . TYR A 1 396 ? -12.695 -5.883 19.601 1.00 96.00 396 TYR A O 1
ATOM 3158 N N . LEU A 1 397 ? -12.235 -7.437 21.157 1.00 97.06 397 LEU A N 1
ATOM 3159 C CA . LEU A 1 397 ? -12.432 -8.606 20.285 1.00 97.06 397 LEU A CA 1
ATOM 3160 C C . LEU A 1 397 ? -13.796 -9.287 20.494 1.00 97.06 397 LEU A C 1
ATOM 3162 O O . LEU A 1 397 ? -14.090 -10.278 19.828 1.00 97.06 397 LEU A O 1
ATOM 3166 N N . VAL A 1 398 ? -14.621 -8.798 21.426 1.00 96.38 398 VAL A N 1
ATOM 3167 C CA . VAL A 1 398 ? -15.915 -9.413 21.744 1.00 96.38 398 VAL A CA 1
ATOM 3168 C C . VAL A 1 398 ? -16.911 -9.113 20.626 1.00 96.38 398 VAL A C 1
ATOM 3170 O O . VAL A 1 398 ? -17.074 -7.964 20.214 1.00 96.38 398 VAL A O 1
ATOM 3173 N N . LEU A 1 399 ? -17.583 -10.152 20.131 1.00 96.81 399 LEU A N 1
ATOM 3174 C CA . LEU A 1 399 ? -18.655 -10.012 19.147 1.00 96.81 399 LEU A CA 1
ATOM 3175 C C . LEU A 1 399 ? -19.943 -9.528 19.816 1.00 96.81 399 LEU A C 1
ATOM 3177 O O . LEU A 1 399 ? -20.260 -9.926 20.936 1.00 96.81 399 LEU A O 1
ATOM 3181 N N . ALA A 1 400 ? -20.700 -8.691 19.112 1.00 92.56 400 ALA A N 1
ATOM 3182 C CA . ALA A 1 400 ? -21.978 -8.193 19.596 1.00 92.56 400 ALA A CA 1
ATOM 3183 C C . ALA A 1 400 ? -22.995 -9.337 19.714 1.00 92.56 400 ALA A C 1
ATOM 3185 O O . ALA A 1 400 ? -23.209 -10.103 18.772 1.00 92.56 400 ALA A O 1
ATOM 3186 N N . ASP A 1 401 ? -23.666 -9.421 20.862 1.00 93.38 401 ASP A N 1
ATOM 3187 C CA . ASP A 1 401 ? -24.776 -10.348 21.048 1.00 93.38 401 ASP A CA 1
ATOM 3188 C C . ASP A 1 401 ? -26.058 -9.856 20.348 1.00 93.38 401 ASP A C 1
ATOM 3190 O O . ASP A 1 401 ? -26.187 -8.701 19.927 1.00 93.38 401 ASP A O 1
ATOM 3194 N N . GLU A 1 402 ? -27.051 -10.739 20.234 1.00 94.19 402 GLU A N 1
ATOM 3195 C CA . GLU A 1 402 ? -28.321 -10.425 19.571 1.00 94.19 402 GLU A CA 1
ATOM 3196 C C . GLU A 1 402 ? -29.014 -9.198 20.188 1.00 94.19 402 GLU A C 1
ATOM 3198 O O . GLU A 1 402 ? -29.549 -8.352 19.469 1.00 94.19 402 GLU A O 1
ATOM 3203 N N . LYS A 1 403 ? -28.965 -9.052 21.519 1.00 92.38 403 LYS A N 1
ATOM 3204 C CA . LYS A 1 403 ? -29.573 -7.914 22.223 1.00 92.38 403 LYS A CA 1
ATOM 3205 C C . LYS A 1 403 ? -28.910 -6.597 21.827 1.00 92.38 403 LYS A C 1
ATOM 3207 O O . LYS A 1 403 ? -29.613 -5.623 21.543 1.00 92.38 403 LYS A O 1
ATOM 3212 N N . THR A 1 404 ? -27.581 -6.573 21.765 1.00 88.25 404 THR A N 1
ATOM 3213 C CA . THR A 1 404 ? -26.785 -5.420 21.334 1.00 88.25 404 THR A CA 1
ATOM 3214 C C . THR A 1 404 ? -27.095 -5.061 19.884 1.00 88.25 404 THR A C 1
ATOM 3216 O O . THR A 1 404 ? -27.355 -3.895 19.576 1.00 88.25 404 THR A O 1
ATOM 3219 N N . LEU A 1 405 ? -27.167 -6.056 18.996 1.00 88.75 405 LEU A N 1
ATOM 3220 C CA . LEU A 1 405 ? -27.506 -5.853 17.586 1.00 88.75 405 LEU A CA 1
ATOM 3221 C C . LEU A 1 405 ? -28.935 -5.316 17.403 1.00 88.75 405 LEU A C 1
ATOM 3223 O O . LEU A 1 405 ? -29.148 -4.367 16.644 1.00 88.75 405 LEU A O 1
ATOM 3227 N N . ILE A 1 406 ? -29.920 -5.850 18.134 1.00 90.38 406 ILE A N 1
ATOM 3228 C CA . ILE A 1 406 ? -31.304 -5.348 18.118 1.00 90.38 406 ILE A CA 1
ATOM 3229 C C . ILE A 1 406 ? -31.349 -3.888 18.584 1.00 90.38 406 ILE A C 1
ATOM 3231 O O . ILE A 1 406 ? -31.990 -3.056 17.932 1.00 90.38 406 ILE A O 1
ATOM 3235 N N . ALA A 1 407 ? -30.632 -3.550 19.659 1.00 87.25 407 ALA A N 1
ATOM 3236 C CA . ALA A 1 407 ? -30.548 -2.179 20.158 1.00 87.25 407 ALA A CA 1
ATOM 3237 C C . ALA A 1 407 ? -29.922 -1.217 19.126 1.00 87.25 407 ALA A C 1
ATOM 3239 O O . ALA A 1 407 ? -30.355 -0.067 19.011 1.00 87.25 407 ALA A O 1
ATOM 3240 N N . ARG A 1 408 ? -28.966 -1.693 18.313 1.00 86.81 408 ARG A N 1
ATOM 3241 C CA . ARG A 1 408 ? -28.289 -0.916 17.256 1.00 86.81 408 ARG A CA 1
ATOM 3242 C C . ARG A 1 408 ? -28.987 -0.932 15.897 1.00 86.81 408 ARG A C 1
ATOM 3244 O O . ARG A 1 408 ? -28.527 -0.258 14.977 1.00 86.81 408 ARG A O 1
ATOM 3251 N N . LYS A 1 409 ? -30.129 -1.613 15.736 1.00 87.94 409 LYS A N 1
ATOM 3252 C CA . LYS A 1 409 ? -30.814 -1.777 14.435 1.00 87.94 409 LYS A CA 1
ATOM 3253 C C . LYS A 1 409 ? -30.957 -0.477 13.636 1.00 87.94 409 LYS A C 1
ATOM 3255 O O . LYS A 1 409 ? -30.629 -0.438 12.452 1.00 87.94 409 LYS A O 1
ATOM 3260 N N . ARG A 1 410 ? -31.422 0.604 14.275 1.00 84.50 410 ARG A N 1
ATOM 3261 C CA . ARG A 1 410 ? -31.606 1.910 13.609 1.00 84.50 410 ARG A CA 1
ATOM 3262 C C . ARG A 1 410 ? -30.287 2.548 13.172 1.00 84.50 410 ARG A C 1
ATOM 3264 O O . ARG A 1 410 ? -30.265 3.252 12.170 1.00 84.50 410 ARG A O 1
ATOM 3271 N N . GLN A 1 411 ? -29.209 2.341 13.925 1.00 82.06 411 GLN A N 1
ATOM 3272 C CA . GLN A 1 411 ? -27.877 2.808 13.551 1.00 82.06 411 GLN A CA 1
ATOM 3273 C C . GLN A 1 411 ? -27.393 2.059 12.307 1.00 82.06 411 GLN A C 1
ATOM 3275 O O . GLN A 1 411 ? -27.122 2.703 11.299 1.00 82.06 411 GLN A O 1
ATOM 3280 N N . MET A 1 412 ? -27.413 0.722 12.333 1.00 83.06 412 MET A N 1
ATOM 3281 C CA . MET A 1 412 ? -26.961 -0.113 11.211 1.00 83.06 412 MET A CA 1
ATOM 3282 C C . MET A 1 412 ? -27.731 0.182 9.913 1.00 83.06 412 MET A C 1
ATOM 3284 O O . MET A 1 412 ? -27.152 0.235 8.833 1.00 83.06 412 MET A O 1
ATOM 3288 N N . GLN A 1 413 ? -29.043 0.434 10.008 1.00 82.94 413 GLN A N 1
ATOM 3289 C CA . GLN A 1 413 ? -29.869 0.811 8.854 1.00 82.94 413 GLN A CA 1
ATOM 3290 C C . GLN A 1 413 ? -29.530 2.188 8.268 1.00 82.94 413 GLN A C 1
ATOM 3292 O O . GLN A 1 413 ? -29.778 2.404 7.084 1.00 82.94 413 GLN A O 1
ATOM 3297 N N . ARG A 1 414 ? -29.026 3.129 9.077 1.00 78.25 414 ARG A N 1
ATOM 3298 C CA . ARG A 1 414 ? -28.590 4.448 8.593 1.00 78.25 414 ARG A CA 1
ATOM 3299 C C . ARG A 1 414 ? -27.228 4.361 7.920 1.00 78.25 414 ARG A C 1
ATOM 3301 O O . ARG A 1 414 ? -27.099 4.835 6.802 1.00 78.25 414 ARG A O 1
ATOM 3308 N N . GLU A 1 415 ? -26.278 3.671 8.548 1.00 70.19 415 GLU A N 1
ATOM 3309 C CA . GLU A 1 415 ? -24.908 3.524 8.034 1.00 70.19 415 GLU A CA 1
ATOM 3310 C C . GLU A 1 415 ? -24.872 2.897 6.632 1.00 70.19 415 GLU A C 1
ATOM 3312 O O . GLU A 1 415 ? -24.072 3.302 5.803 1.00 70.19 415 GLU A O 1
ATOM 3317 N N . ILE A 1 416 ? -25.781 1.967 6.320 1.00 70.31 416 ILE A N 1
ATOM 3318 C CA . ILE A 1 416 ? -25.879 1.381 4.971 1.00 70.31 416 ILE A CA 1
ATOM 3319 C C . ILE A 1 416 ? -26.482 2.362 3.951 1.00 70.31 416 ILE A C 1
ATOM 3321 O O . ILE A 1 416 ? -26.112 2.334 2.783 1.00 70.31 416 ILE A O 1
ATOM 3325 N N . LYS A 1 417 ? -27.426 3.216 4.367 1.00 67.38 417 LYS A N 1
ATOM 3326 C CA . LYS A 1 417 ? -28.099 4.171 3.468 1.00 67.38 417 LYS A CA 1
ATOM 3327 C C . LYS A 1 417 ? -27.233 5.375 3.117 1.00 67.38 417 LYS A C 1
ATOM 3329 O O . LYS A 1 417 ? -27.455 5.969 2.075 1.00 67.38 417 LYS A O 1
ATOM 3334 N N . GLU A 1 418 ? -26.302 5.745 3.989 1.00 56.69 418 GLU A N 1
ATOM 3335 C CA . GLU A 1 418 ? -25.378 6.868 3.776 1.00 56.69 418 GLU A CA 1
ATOM 3336 C C . GLU A 1 418 ? -24.178 6.490 2.887 1.00 56.69 418 GLU A C 1
ATOM 3338 O O . GLU A 1 418 ? -23.474 7.374 2.415 1.00 56.69 418 GLU A O 1
ATOM 3343 N N . VAL A 1 419 ? -23.963 5.193 2.635 1.00 49.72 419 VAL A N 1
ATOM 3344 C CA . VAL A 1 419 ? -22.895 4.652 1.769 1.00 49.72 419 VAL A CA 1
ATOM 3345 C C . VAL A 1 419 ? -23.373 4.398 0.324 1.00 49.72 419 VAL A C 1
ATOM 3347 O O . VAL A 1 419 ? -22.550 4.162 -0.559 1.00 49.72 419 VAL A O 1
ATOM 3350 N N . GLY A 1 420 ? -24.691 4.410 0.084 1.00 36.53 420 GLY A N 1
ATOM 3351 C CA . GLY A 1 420 ? -25.330 4.016 -1.182 1.00 36.53 420 GLY A CA 1
ATOM 3352 C C . GLY A 1 420 ? -25.590 5.141 -2.172 1.00 36.53 420 GLY A C 1
ATOM 3353 O O . GLY A 1 420 ? -25.914 6.262 -1.721 1.00 36.53 420 GLY A O 1
#

Radius of gyration: 25.95 Å; Cα contacts (8 Å, |Δi|>4): 700; chains: 1; bounding box: 65×74×68 Å

Foldseek 3Di:
DDDDVVNVVVVVAPWDFFQQPPPPDPFDDAFADDDDDDDDDPDDPPPPPPPPPPDDDDDDDDDDDDDPDDDQAQQNLLCVVQVWDWDAAPVRQWTWDKHWADAPNDIWIWIWIATPDLPPPDRIFTATRQVGPCLLQVDGLVDWPPCQVVLQWGADPVRRSTITGHHPLLVVLVVVDHRPDHHDSVSSVVNVVVVNVSVNVSVVSSCVSVVVVVVVVVVVPVVDDDFAAAEDEAFDQQAQEEEEAQAAVVQQVVLPVVQPPKKWKFWFKFGRDRRYTYGQHGDTLDDPKDIGQRDIHRDSLRNLQVQLVVQQQALHRIHTAAMEMEHEDPDPGDGPSSLVRQLSSCVRRVRWHKYWYWYPDVHTDIFIWTAPCVPSNYIYRHHYHYHPVVCPPHRGNHTDDPVSCVVCVVVSVVSNVVSD